Protein AF-0000000065923691 (afdb_homodimer)

Nearest PDB structures (foldseek):
  3kkk-assembly1_A  TM=9.579E-01  e=6.502E-28  Plasmodium falciparum 3D7
  1e58-assembly1_A  TM=9.719E-01  e=3.880E-27  Escherichia coli K-12
  4odi-assembly1_C  TM=9.767E-01  e=1.810E-26  Toxoplasma gondii ME49
  5vve-assembly1_A  TM=9.606E-01  e=9.776E-27  Naegleria fowleri
  1fzt-assembly1_A  TM=9.502E-01  e=1.016E-25  Schizosaccharomyces pombe

pLDDT: mean 97.19, std 3.32, range [69.19, 98.94]

Foldseek 3Di:
DWLKEKEAEQFAFPVNVVQAAAFQNATARDPRRLVLLLVLLLLCLVVVDDAQAEEEEQHVRLVSSVQSSCVSNVNNPHHYHYYNLQTGWFQAPRGGPHLVVVCVVVNPVVSLCCVQAQQDHHVVTDHLVRSLVSLVVCCVPPPSVCSLVVGHYYYGGHWSNVLSVVCVLVVNDRVRSSPDTHHHSKMKMFTADNVSHTPDIDIRDD/DWLKEKEAEQFAFPVNVVQAAAFQNATAHDPRRLVLLLVLLLLCLVVVDDAQAEEEEQHVRLVSSVQSSCVSNVNNPHHYHYYNLQTGWFQAPRGGPHLVVVCVVPNPVVSLCCVQAQQDHHVVTDHLVRSLVSLVVCCVPPPSVCSLVVGHYYYGGHWSNVLSVCCVLVVNDRVRSSPDTHHHSKMKMFTADNVSHTPDIDIRDD

InterPro domains:
  IPR001345 Phosphoglycerate/bisphosphoglycerate mutase, active site [PS00175] (7-16)
  IPR005952 Phosphoglycerate mutase 1 [MF_01039] (2-204)
  IPR005952 Phosphoglycerate mutase 1 [PTHR11931] (3-204)
  IPR005952 Phosphoglycerate mutase 1 [TIGR01258] (4-124)
  IPR013078 Histidine phosphatase superfamily, clade-1 [PF00300] (5-185)
  IPR013078 Histidine phosphatase superfamily, clade-1 [SM00855] (4-165)
  IPR013078 Histidine phosphatase superfamily, clade-1 [cd07067] (4-204)
  IPR029033 Histidine phosphatase superfamily [G3DSA:3.40.50.1240] (1-206)
  IPR029033 Histidine phosphatase superfamily [SSF53254] (1-196)

Radius of gyration: 22.9 Å; Cα contacts (8 Å, |Δi|>4): 949; chains: 2; bounding box: 53×60×48 Å

Sequence (412 aa):
MRRTLVLVRHGQSEWNIKNLFTGWKDPDLTEKGRTEAITAGKNLKKAGLKFDIAYTSALQRAQKTAQHILEQMAQPDLQLIKNSALNERDYGDLSGLNKDDARQRWGQEQVHIWRRSYTIAPPNGESLRDTGARVWPYYFHHIQPHILRSQTVLIVAHGNSLRALIMVLEGLSSEEIVLQELATGVPIIYEFNADSTILSKKIIQSMRRTLVLVRHGQSEWNIKNLFTGWKDPDLTEKGRTEAITAGKNLKKAGLKFDIAYTSALQRAQKTAQHILEQMAQPDLQLIKNSALNERDYGDLSGLNKDDARQRWGQEQVHIWRRSYTIAPPNGESLRDTGARVWPYYFHHIQPHILRSQTVLIVAHGNSLRALIMVLEGLSSEEIVLQELATGVPIIYEFNADSTILSKKIIQS

Secondary structure (DSSP, 8-state):
---EEEEEE---BHHHHTTB--TT--PPBPHHHHHHHHHHHHHHHHTT---SEEEE-SSHHHHHHHHHHHHHTT-TTS-EEE-GGGPPPP-GGGTTSBHHHHHHHH-HHHHHHHHH-SSPPPTTS--HHHHHHHHHHHIIIIIHHHHHTT-EEEEEE-HHHHHHHHHHHHT--HHHHTT----TT--EEEEE-TTS-EEEEEE---/---EEEEEE---BHHHHTTB--TT--PPB-HHHHHHHHHHHHHHHHTT---SEEEE-SSHHHHHHHHHHHHHTT-TTS-EEE-GGGPPPP-GGGTTSBHHHHHHHH-HHHHHHHHH-SSPPPTTS--HHHHHHHHHHHIIIIIHHHHHTT-EEEEEE-HHHHHHHHHHHHT--HHHHTT----TT--EEEEE-TTS-EEEEEE---

Solvent-accessible surface area (backbone atoms only — not comparable to full-atom values): 19954 Å² total; per-residue (Å²): 126,62,20,27,41,34,41,27,27,26,25,44,28,54,40,58,78,65,42,31,36,49,34,77,57,70,55,49,56,32,71,67,10,50,50,31,12,37,51,34,12,45,53,43,37,73,71,67,60,72,72,74,40,34,36,25,14,67,38,55,30,17,42,52,24,43,48,39,20,26,46,54,54,73,38,70,81,56,61,69,47,67,35,66,51,36,32,38,42,35,37,38,74,48,41,70,36,40,53,67,58,46,24,70,74,67,29,59,67,53,48,46,39,34,73,45,30,42,78,42,41,31,65,83,34,32,13,47,44,55,37,28,49,42,31,51,46,48,40,59,55,68,44,46,33,47,27,52,66,42,27,30,37,36,39,21,25,25,60,55,31,48,48,37,51,47,26,38,76,70,63,46,49,70,74,57,46,53,72,62,79,73,59,59,21,37,40,34,39,36,34,39,44,78,34,73,45,75,69,45,78,47,72,53,75,132,127,63,20,28,42,33,41,28,27,25,24,44,29,52,39,57,77,65,42,31,36,49,34,77,55,69,55,49,56,31,72,66,9,50,50,31,13,37,50,35,12,44,52,43,39,74,70,68,60,71,73,74,40,34,36,26,14,66,38,56,31,16,42,52,25,43,48,38,20,28,46,54,53,74,39,71,82,56,60,71,49,67,36,65,50,36,31,39,41,35,38,37,73,47,40,70,37,41,52,67,59,46,23,69,74,65,30,59,67,54,47,45,39,35,74,44,30,43,78,42,42,30,66,84,35,34,14,48,44,55,35,27,48,41,30,50,44,50,40,59,54,68,45,46,32,48,26,53,66,42,27,29,37,36,39,22,25,25,61,56,30,47,47,39,50,47,24,36,73,68,65,48,50,74,75,56,45,53,73,64,80,71,58,58,20,38,39,34,39,37,33,39,43,77,34,72,44,74,70,45,78,46,72,54,75,131

Organism: Bartonella bacilliformis (strain ATCC 35685 / KC583 / Herrer 020/F12,63) (NCBI:txid360095)

Structure (mmCIF, N/CA/C/O backbone):
data_AF-0000000065923691-model_v1
#
loop_
_entity.id
_entity.type
_entity.pdbx_description
1 polymer '2,3-bisphosphoglycerate-dependent phosphoglycerate mutase'
#
loop_
_atom_site.group_PDB
_atom_site.id
_atom_site.type_symbol
_atom_site.label_atom_id
_atom_site.label_alt_id
_atom_site.label_comp_id
_atom_site.label_asym_id
_atom_site.label_entity_id
_atom_site.label_seq_id
_atom_site.pdbx_PDB_ins_code
_atom_site.Cartn_x
_atom_site.Cartn_y
_atom_site.Cartn_z
_atom_site.occupancy
_atom_site.B_iso_or_equiv
_atom_site.auth_seq_id
_atom_site.auth_comp_id
_atom_site.auth_asym_id
_atom_site.auth_atom_id
_atom_site.pdbx_PDB_model_num
ATOM 1 N N . MET A 1 1 ? 25.547 8.867 2.676 1 69.69 1 MET A N 1
ATOM 2 C CA . MET A 1 1 ? 24.578 9.953 2.605 1 69.69 1 MET A CA 1
ATOM 3 C C . MET A 1 1 ? 23.25 9.547 3.242 1 69.69 1 MET A C 1
ATOM 5 O O . MET A 1 1 ? 22.906 8.359 3.279 1 69.69 1 MET A O 1
ATOM 9 N N . ARG A 1 2 ? 22.484 10.492 3.941 1 88.38 2 ARG A N 1
ATOM 10 C CA . ARG A 1 2 ? 21.406 10.094 4.836 1 88.38 2 ARG A CA 1
ATOM 11 C C . ARG A 1 2 ? 20.094 9.969 4.078 1 88.38 2 ARG A C 1
ATOM 13 O O . ARG A 1 2 ? 19.812 10.758 3.17 1 88.38 2 ARG A O 1
ATOM 20 N N . ARG A 1 3 ? 19.484 8.953 4.141 1 97.62 3 ARG A N 1
ATOM 21 C CA . ARG A 1 3 ? 18.125 8.68 3.689 1 97.62 3 ARG A CA 1
ATOM 22 C C . ARG A 1 3 ? 17.109 8.953 4.797 1 97.62 3 ARG A C 1
ATOM 24 O O . ARG A 1 3 ? 16.938 8.141 5.703 1 97.62 3 ARG A O 1
ATOM 31 N N . THR A 1 4 ? 16.484 10.164 4.715 1 98.62 4 THR A N 1
ATOM 32 C CA . THR A 1 4 ? 15.742 10.633 5.883 1 98.62 4 THR A CA 1
ATOM 33 C C . THR A 1 4 ? 14.305 10.984 5.508 1 98.62 4 THR A C 1
ATOM 35 O O . THR A 1 4 ? 14.055 11.602 4.473 1 98.62 4 THR A O 1
ATOM 38 N N . LEU A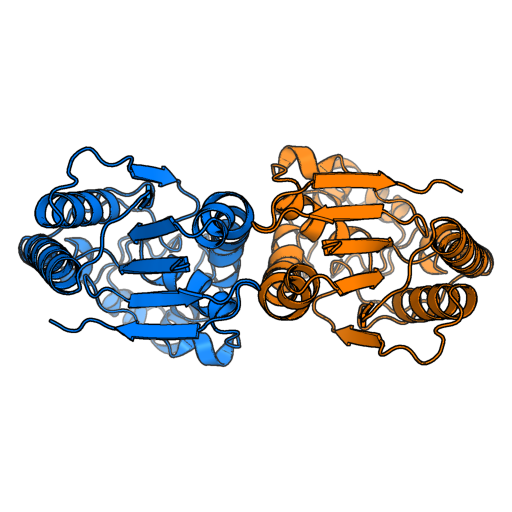 1 5 ? 13.359 10.555 6.281 1 98.88 5 LEU A N 1
ATOM 39 C CA . LEU A 1 5 ? 11.953 10.914 6.207 1 98.88 5 LEU A CA 1
ATOM 40 C C . LEU A 1 5 ? 11.477 11.523 7.523 1 98.88 5 LEU A C 1
ATOM 42 O O . LEU A 1 5 ? 11.688 10.945 8.594 1 98.88 5 LEU A O 1
ATOM 46 N N . VAL A 1 6 ? 10.906 12.703 7.438 1 98.88 6 VAL A N 1
ATOM 47 C CA . VAL A 1 6 ? 10.312 13.336 8.609 1 98.88 6 VAL A CA 1
ATOM 48 C C . VAL A 1 6 ? 8.789 13.391 8.445 1 98.88 6 VAL A C 1
ATOM 50 O O . VAL A 1 6 ? 8.281 13.875 7.434 1 98.88 6 VAL A O 1
ATOM 53 N N . LEU A 1 7 ? 8.109 12.836 9.406 1 98.88 7 LEU A N 1
ATOM 54 C CA . LEU A 1 7 ? 6.652 12.875 9.453 1 98.88 7 LEU A CA 1
ATOM 55 C C . LEU A 1 7 ? 6.172 13.836 10.539 1 98.88 7 LEU A C 1
ATOM 57 O O . LEU A 1 7 ? 6.66 13.797 11.672 1 98.88 7 LEU A O 1
ATOM 61 N N . VAL A 1 8 ? 5.219 14.688 10.188 1 98.88 8 VAL A N 1
ATOM 62 C CA . VAL A 1 8 ? 4.605 15.578 11.164 1 98.88 8 VAL A CA 1
ATOM 63 C C . VAL A 1 8 ? 3.094 15.609 10.961 1 98.88 8 VAL A C 1
ATOM 65 O O . VAL A 1 8 ? 2.613 15.906 9.867 1 98.88 8 VAL A O 1
ATOM 68 N N . ARG A 1 9 ? 2.381 15.305 12.008 1 98.88 9 ARG A N 1
ATOM 69 C CA . ARG A 1 9 ? 0.949 15.578 11.984 1 98.88 9 ARG A CA 1
ATOM 70 C C . ARG A 1 9 ? 0.679 17.078 12.078 1 98.88 9 ARG A C 1
ATOM 72 O O . ARG A 1 9 ? 1.36 17.781 12.82 1 98.88 9 ARG A O 1
ATOM 79 N N . HIS A 1 10 ? -0.319 17.5 11.414 1 98.88 10 HIS A N 1
ATOM 80 C CA . HIS A 1 10 ? -0.637 18.938 11.469 1 98.88 10 HIS A CA 1
ATOM 81 C C . HIS A 1 10 ? -0.839 19.391 12.906 1 98.88 10 HIS A C 1
ATOM 83 O O . HIS A 1 10 ? -1.11 18.578 13.797 1 98.88 10 HIS A O 1
ATOM 89 N N . GLY A 1 11 ? -0.714 20.734 13.133 1 98.69 11 GLY A N 1
ATOM 90 C CA . GLY A 1 11 ? -1.021 21.312 14.438 1 98.69 11 GLY A CA 1
ATOM 91 C C . GLY A 1 11 ? -2.5 21.266 14.773 1 98.69 11 GLY A C 1
ATOM 92 O O . GLY A 1 11 ? -3.322 20.891 13.938 1 98.69 11 GLY A O 1
ATOM 93 N N . GLN A 1 12 ? -2.791 21.688 15.984 1 98.56 12 GLN A N 1
ATOM 94 C CA . GLN A 1 12 ? -4.18 21.688 16.438 1 98.56 12 GLN A CA 1
ATOM 95 C C . GLN A 1 12 ? -5.055 22.531 15.516 1 98.56 12 GLN A C 1
ATOM 97 O O . GLN A 1 12 ? -4.676 23.641 15.133 1 98.56 12 GLN A O 1
ATOM 102 N N . SER A 1 13 ? -6.164 21.938 15.117 1 98.5 13 SER A N 1
ATOM 103 C CA . SER A 1 13 ? -7.109 22.656 14.258 1 98.5 13 SER A CA 1
ATOM 104 C C . SER A 1 13 ? -8.32 23.141 15.055 1 98.5 13 SER A C 1
ATOM 106 O O . SER A 1 13 ? -8.516 22.734 16.203 1 98.5 13 SER A O 1
ATOM 108 N N . GLU A 1 14 ? -9.094 23.969 14.398 1 98.38 14 GLU A N 1
ATOM 109 C CA . GLU A 1 14 ? -10.312 24.484 15 1 98.38 14 GLU A CA 1
ATOM 110 C C . GLU A 1 14 ? -11.281 23.359 15.359 1 98.38 14 GLU A C 1
ATOM 112 O O . GLU A 1 14 ? -12.008 23.438 16.344 1 98.38 14 GLU A O 1
ATOM 117 N N . TRP A 1 15 ? -11.297 22.281 14.586 1 97.38 15 TRP A N 1
ATOM 118 C CA . TRP A 1 15 ? -12.234 21.188 14.852 1 97.38 15 TRP A CA 1
ATOM 119 C C . TRP A 1 15 ? -11.648 20.203 15.852 1 97.38 15 TRP A C 1
ATOM 121 O O . TRP A 1 15 ? -12.391 19.453 16.5 1 97.38 15 TRP A O 1
ATOM 131 N N . ASN A 1 16 ? -10.312 20.172 15.969 1 96.31 16 ASN A N 1
ATOM 132 C CA . ASN A 1 16 ? -9.719 19.406 17.062 1 96.31 16 ASN A CA 1
ATOM 133 C C . ASN A 1 16 ? -10.219 19.906 18.422 1 96.31 16 ASN A C 1
ATOM 135 O O . ASN A 1 16 ? -10.625 19.109 19.266 1 96.31 16 ASN A O 1
ATOM 139 N N . ILE A 1 17 ? -10.102 21.219 18.578 1 95.69 17 ILE A N 1
ATOM 140 C CA . ILE A 1 17 ? -10.422 21.781 19.891 1 95.69 17 ILE A CA 1
ATOM 141 C C . ILE A 1 17 ? -11.914 21.609 20.172 1 95.69 17 ILE A C 1
ATOM 143 O O . ILE A 1 17 ? -12.328 21.484 21.328 1 95.69 17 ILE A O 1
ATOM 147 N N . LYS A 1 18 ? -12.703 21.562 19.188 1 97.06 18 LYS A N 1
ATOM 148 C CA . LYS A 1 18 ? -14.148 21.422 19.344 1 97.06 18 LYS A CA 1
ATOM 149 C C . LYS A 1 18 ? -14.547 19.953 19.438 1 97.06 18 LYS A C 1
ATOM 151 O O . LYS A 1 18 ? -15.727 19.625 19.562 1 97.06 18 LYS A O 1
ATOM 156 N N . ASN A 1 19 ? -13.602 19.031 19.266 1 97.31 19 ASN A N 1
ATOM 157 C CA . ASN A 1 19 ? -13.805 17.594 19.391 1 97.31 19 ASN A CA 1
ATOM 158 C C . ASN A 1 19 ? -14.758 17.078 18.312 1 97.31 19 ASN A C 1
ATOM 160 O O . ASN A 1 19 ? -15.633 16.25 18.594 1 97.31 19 ASN A O 1
ATOM 164 N N . LEU A 1 20 ? -14.586 17.578 17.141 1 98.06 20 LEU A N 1
ATOM 165 C CA . LEU A 1 20 ? -15.43 17.172 16.016 1 98.06 20 LEU A CA 1
ATOM 166 C C . LEU A 1 20 ? -14.688 16.188 15.117 1 98.06 20 LEU A C 1
ATOM 168 O O . LEU A 1 20 ? -13.469 16.266 14.969 1 98.06 20 LEU A O 1
ATOM 172 N N . PHE A 1 21 ? -15.469 15.258 14.531 1 98 21 PHE A N 1
ATOM 173 C CA . PHE A 1 21 ? -14.914 14.477 13.43 1 98 21 PHE A CA 1
ATOM 174 C C . PHE A 1 21 ? -14.633 15.359 12.227 1 98 21 PHE A C 1
ATOM 176 O O . PHE A 1 21 ? -15.547 15.961 11.656 1 98 21 PHE A O 1
ATOM 183 N N . THR A 1 22 ? -13.453 15.445 11.789 1 97.38 22 THR A N 1
ATOM 184 C CA . THR A 1 22 ? -13.102 16.375 10.719 1 97.38 22 THR A CA 1
ATOM 185 C C . THR A 1 22 ? -13.047 15.656 9.375 1 97.38 22 THR A C 1
ATOM 187 O O . THR A 1 22 ? -13.906 15.867 8.516 1 97.38 22 THR A O 1
ATOM 190 N N . GLY A 1 23 ? -12.008 14.703 9.203 1 96.62 23 GLY A N 1
ATOM 191 C CA . GLY A 1 23 ? -11.836 14.008 7.934 1 96.62 23 GLY A CA 1
ATOM 192 C C . GLY A 1 23 ? -11.406 14.93 6.805 1 96.62 23 GLY A C 1
ATOM 193 O O . GLY A 1 23 ? -10.398 15.633 6.922 1 96.62 23 GLY A O 1
ATOM 194 N N . TRP A 1 24 ? -12.211 15.047 5.785 1 97.5 24 TRP A N 1
ATOM 195 C CA . TRP A 1 24 ? -11.82 15.805 4.598 1 97.5 24 TRP A CA 1
ATOM 196 C C . TRP A 1 24 ? -12.328 17.234 4.68 1 97.5 24 TRP A C 1
ATOM 198 O O . TRP A 1 24 ? -12.109 18.031 3.762 1 97.5 24 TRP A O 1
ATOM 208 N N . LYS A 1 25 ? -13 17.547 5.809 1 97.88 25 LYS A N 1
ATOM 209 C CA . LYS A 1 25 ? -13.32 18.953 6.035 1 97.88 25 LYS A CA 1
ATOM 210 C C . LYS A 1 25 ? -12.055 19.797 6.215 1 97.88 25 LYS A C 1
ATOM 212 O O . LYS A 1 25 ? -10.984 19.25 6.496 1 97.88 25 LYS A O 1
ATOM 217 N N . ASP A 1 26 ? -12.258 21.125 6.055 1 98.38 26 ASP A N 1
ATOM 218 C CA . ASP A 1 26 ? -11.023 21.891 5.895 1 98.38 26 ASP A CA 1
ATOM 219 C C . ASP A 1 26 ? -10.961 23.047 6.887 1 98.38 26 ASP A C 1
ATOM 221 O O . ASP A 1 26 ? -10.805 24.203 6.488 1 98.38 26 ASP A O 1
ATOM 225 N N . PRO A 1 27 ? -11.102 22.719 8.188 1 98.56 27 PRO A N 1
ATOM 226 C CA . PRO A 1 27 ? -10.914 23.766 9.18 1 98.56 27 PRO A CA 1
ATOM 227 C C . PRO A 1 27 ? -9.484 24.312 9.203 1 98.56 27 PRO A C 1
ATOM 229 O O . PRO A 1 27 ? -8.562 23.656 8.719 1 98.56 27 PRO A O 1
ATOM 232 N N . ASP A 1 28 ? -9.297 25.453 9.812 1 98.62 28 ASP A N 1
ATOM 233 C CA . ASP A 1 28 ? -7.996 26.109 9.93 1 98.62 28 ASP A CA 1
ATOM 234 C C . ASP A 1 28 ? -7.289 25.672 11.211 1 98.62 28 ASP A C 1
ATOM 236 O O . ASP A 1 28 ? -7.863 24.969 12.039 1 98.62 28 ASP A O 1
ATOM 240 N N . LEU A 1 29 ? -6.051 26.047 11.328 1 98.75 29 LEU A N 1
ATOM 241 C CA . LEU A 1 29 ? -5.297 25.875 12.562 1 98.75 29 LEU A CA 1
ATOM 242 C C . LEU A 1 29 ? -5.793 26.828 13.641 1 98.75 29 LEU A C 1
ATOM 244 O O . LEU A 1 29 ? -6.238 27.938 13.336 1 98.75 29 LEU A O 1
ATOM 248 N N . THR A 1 30 ? -5.703 26.406 14.867 1 98.56 30 THR A N 1
ATOM 249 C CA . THR A 1 30 ? -5.824 27.328 15.984 1 98.56 30 THR A CA 1
ATOM 250 C C . THR A 1 30 ? -4.504 28.062 16.219 1 98.56 30 THR A C 1
ATOM 252 O O . THR A 1 30 ? -3.496 27.766 15.586 1 98.56 30 THR A O 1
ATOM 255 N N . GLU A 1 31 ? -4.574 29.031 17.125 1 98.44 31 GLU A N 1
ATOM 256 C CA . GLU A 1 31 ? -3.334 29.688 17.531 1 98.44 31 GLU A CA 1
ATOM 257 C C . GLU A 1 31 ? -2.354 28.703 18.141 1 98.44 31 GLU A C 1
ATOM 259 O O . GLU A 1 31 ? -1.152 28.75 17.875 1 98.44 31 GLU A O 1
ATOM 264 N N . LYS A 1 32 ? -2.887 27.844 18.922 1 98.25 32 LYS A N 1
ATOM 265 C CA . LYS A 1 32 ? -2.045 26.797 19.484 1 98.25 32 LYS A CA 1
ATOM 266 C C . LYS A 1 32 ? -1.438 25.922 18.391 1 98.25 32 LYS A C 1
ATOM 268 O O . LYS A 1 32 ? -0.266 25.547 18.469 1 98.25 32 LYS A O 1
ATOM 273 N N . GLY A 1 33 ? -2.23 25.594 17.391 1 98.56 33 GLY A N 1
ATOM 274 C CA . GLY A 1 33 ? -1.741 24.812 16.266 1 98.56 33 GLY A CA 1
ATOM 275 C C . GLY A 1 33 ? -0.602 25.484 15.523 1 98.56 33 GLY A C 1
ATOM 276 O O . GLY A 1 33 ? 0.362 24.812 15.133 1 98.56 33 GLY A O 1
ATOM 277 N N . ARG A 1 34 ? -0.701 26.766 15.359 1 98.62 34 ARG A N 1
ATOM 278 C CA . ARG A 1 34 ? 0.366 27.531 14.719 1 98.62 34 ARG A CA 1
ATOM 279 C C . ARG A 1 34 ? 1.64 27.484 15.562 1 98.62 34 ARG A C 1
ATOM 281 O O . ARG A 1 34 ? 2.736 27.312 15.023 1 98.62 34 ARG A O 1
ATOM 288 N N . THR A 1 35 ? 1.432 27.656 16.828 1 98.56 35 THR A N 1
ATOM 289 C CA . THR A 1 35 ? 2.57 27.625 17.734 1 98.56 35 THR A CA 1
ATOM 290 C C . THR A 1 35 ? 3.242 26.25 17.703 1 98.56 35 THR A C 1
ATOM 292 O O . THR A 1 35 ? 4.469 26.156 17.734 1 98.56 35 THR A O 1
ATOM 295 N N . GLU A 1 36 ? 2.465 25.203 17.672 1 98.5 36 GLU A N 1
ATOM 296 C CA . GLU A 1 36 ? 2.996 23.844 17.562 1 98.5 36 GLU A CA 1
ATOM 297 C C . GLU A 1 36 ? 3.84 23.672 16.312 1 98.5 36 GLU A C 1
ATOM 299 O O . GLU A 1 36 ? 4.922 23.094 16.344 1 98.5 36 GLU A O 1
ATOM 304 N N . ALA A 1 37 ? 3.363 24.172 15.203 1 98.69 37 ALA A N 1
ATOM 305 C CA . ALA A 1 37 ? 4.066 24.078 13.93 1 98.69 37 ALA A CA 1
ATOM 306 C C . ALA A 1 37 ? 5.395 24.828 13.969 1 98.69 37 ALA A C 1
ATOM 308 O O . ALA A 1 37 ? 6.418 24.312 13.516 1 98.69 37 ALA A O 1
ATOM 309 N N . ILE A 1 38 ? 5.344 26.031 14.508 1 98.69 38 ILE A N 1
ATOM 310 C CA . ILE A 1 38 ? 6.543 26.859 14.633 1 98.69 38 ILE A CA 1
ATOM 311 C C . ILE A 1 38 ? 7.57 26.141 15.5 1 98.69 38 ILE A C 1
ATOM 313 O O . ILE A 1 38 ? 8.75 26.047 15.148 1 98.69 38 ILE A O 1
ATOM 317 N N . THR A 1 39 ? 7.102 25.578 16.625 1 98.5 39 THR A N 1
ATOM 318 C CA . THR A 1 39 ? 7.977 24.844 17.531 1 98.5 39 THR A CA 1
ATOM 319 C C . THR A 1 39 ? 8.586 23.625 16.828 1 98.5 39 THR A C 1
ATOM 321 O O . THR A 1 39 ? 9.773 23.344 17 1 98.5 39 THR A O 1
ATOM 324 N N . ALA A 1 40 ? 7.812 22.906 16.062 1 98.56 40 ALA A N 1
ATOM 325 C CA . ALA A 1 40 ? 8.305 21.766 15.289 1 98.56 40 ALA A CA 1
ATOM 326 C C . ALA A 1 40 ? 9.43 22.172 14.352 1 98.56 40 ALA A C 1
ATOM 328 O O . ALA A 1 40 ? 10.461 21.5 14.281 1 98.56 40 ALA A O 1
ATOM 329 N N . GLY A 1 41 ? 9.219 23.266 13.633 1 98.56 41 GLY A N 1
ATOM 330 C CA . GLY A 1 41 ? 10.25 23.766 12.734 1 98.56 41 GLY A CA 1
ATOM 331 C C . GLY A 1 41 ? 11.539 24.125 13.445 1 98.56 41 GLY A C 1
ATOM 332 O O . GLY A 1 41 ? 12.625 23.781 12.969 1 98.56 41 GLY A O 1
ATOM 333 N N . LYS A 1 42 ? 11.406 24.812 14.578 1 98.19 42 LYS A N 1
ATOM 334 C CA . LYS A 1 42 ? 12.578 25.172 15.375 1 98.19 42 LYS A CA 1
ATOM 335 C C . LYS A 1 42 ? 13.336 23.938 15.828 1 98.19 42 LYS A C 1
ATOM 337 O O . LYS A 1 42 ? 14.57 23.891 15.773 1 98.19 42 LYS A O 1
ATOM 342 N N . ASN A 1 43 ? 12.578 22.953 16.297 1 97.75 43 ASN A N 1
ATOM 343 C CA . ASN A 1 43 ? 13.188 21.703 16.75 1 97.75 43 ASN A CA 1
ATOM 344 C C . ASN A 1 43 ? 13.93 21 15.609 1 97.75 43 ASN A C 1
ATOM 346 O O . ASN A 1 43 ? 15.023 20.484 15.805 1 97.75 43 ASN A O 1
ATOM 350 N N . LEU A 1 44 ? 13.336 20.969 14.461 1 98.12 44 LEU A N 1
ATOM 351 C CA . LEU A 1 44 ? 13.945 20.328 13.305 1 98.12 44 LEU A CA 1
ATOM 352 C C . LEU A 1 44 ? 15.203 21.078 12.867 1 98.12 44 LEU A C 1
ATOM 354 O O . LEU A 1 44 ? 16.203 20.453 12.492 1 98.12 44 LEU A O 1
ATOM 358 N N . LYS A 1 45 ? 15.133 22.391 12.898 1 97.5 45 LYS A N 1
ATOM 359 C CA . LYS A 1 45 ? 16.312 23.188 12.602 1 97.5 45 LYS A CA 1
ATOM 360 C C . LYS A 1 45 ? 17.453 22.906 13.578 1 97.5 45 LYS A C 1
ATOM 362 O O . LYS A 1 45 ? 18.594 22.719 13.172 1 97.5 45 LYS A O 1
ATOM 367 N N . LYS A 1 46 ? 17.094 22.859 14.828 1 96.62 46 LYS A N 1
ATOM 368 C CA . LYS A 1 46 ? 18.078 22.578 15.875 1 96.62 46 LYS A CA 1
ATOM 369 C C . LYS A 1 46 ? 18.719 21.203 15.672 1 96.62 46 LYS A C 1
ATOM 371 O O . LYS A 1 46 ? 19.891 21 15.992 1 96.62 46 LYS A O 1
ATOM 376 N N . ALA A 1 47 ? 17.984 20.312 15.117 1 95.56 47 ALA A N 1
ATOM 377 C CA . ALA A 1 47 ? 18.453 18.953 14.875 1 95.56 47 ALA A CA 1
ATOM 378 C C . ALA A 1 47 ? 19.391 18.906 13.664 1 95.56 47 ALA A C 1
ATOM 380 O O . ALA A 1 47 ? 19.938 17.859 13.344 1 95.56 47 ALA A O 1
ATOM 381 N N . GLY A 1 48 ? 19.516 19.984 12.945 1 95.62 48 GLY A N 1
ATOM 382 C CA . GLY A 1 48 ? 20.469 20.109 11.852 1 95.62 48 GLY A CA 1
ATOM 383 C C . GLY A 1 48 ? 19.922 19.578 10.539 1 95.62 48 GLY A C 1
ATOM 384 O O . GLY A 1 48 ? 20.703 19.188 9.656 1 95.62 48 GLY A O 1
ATOM 385 N N . LEU A 1 49 ? 18.656 19.547 10.406 1 96.75 49 LEU A N 1
ATOM 386 C CA . LEU A 1 49 ? 18.047 19 9.195 1 96.75 49 LEU A CA 1
ATOM 387 C C . LEU A 1 49 ? 17.875 20.094 8.141 1 96.75 49 LEU A C 1
ATOM 389 O O . LEU A 1 49 ? 17.766 21.281 8.469 1 96.75 49 LEU A O 1
ATOM 393 N N . LYS A 1 50 ? 17.938 19.688 6.934 1 97.81 50 LYS A N 1
ATOM 394 C CA . LYS A 1 50 ? 17.578 20.484 5.766 1 97.81 50 LYS A CA 1
ATOM 395 C C . LYS A 1 50 ? 16.797 19.656 4.75 1 97.81 50 LYS A C 1
ATOM 397 O O . LYS A 1 50 ? 17.281 18.594 4.316 1 97.81 50 LYS A O 1
ATOM 402 N N . PHE A 1 51 ? 15.695 20.156 4.348 1 98.62 51 PHE A N 1
ATOM 403 C CA . PHE A 1 51 ? 14.828 19.359 3.502 1 98.62 51 PHE A CA 1
ATOM 404 C C . PHE A 1 51 ? 15.141 19.578 2.029 1 98.62 51 PHE A C 1
ATOM 406 O O . PHE A 1 51 ? 15.406 20.719 1.614 1 98.62 51 PHE A O 1
ATOM 413 N N . ASP A 1 52 ? 15.141 18.531 1.256 1 98.5 52 ASP A N 1
ATOM 414 C CA . ASP A 1 52 ? 15.281 18.609 -0.195 1 98.5 52 ASP A CA 1
ATOM 415 C C . ASP A 1 52 ? 13.914 18.75 -0.87 1 98.5 52 ASP A C 1
ATOM 417 O O . ASP A 1 52 ? 13.805 19.328 -1.947 1 98.5 52 ASP A O 1
ATOM 421 N N . ILE A 1 53 ? 12.859 18.219 -0.273 1 98.44 53 ILE A N 1
ATOM 422 C CA . ILE A 1 53 ? 11.508 18.234 -0.824 1 98.44 53 ILE A CA 1
ATOM 423 C C . ILE A 1 53 ? 10.492 18.016 0.297 1 98.44 53 ILE A C 1
ATOM 425 O O . ILE A 1 53 ? 10.805 17.359 1.303 1 98.44 53 ILE A O 1
ATOM 429 N N . ALA A 1 54 ? 9.305 18.547 0.141 1 98.88 54 ALA A N 1
ATOM 430 C CA . ALA A 1 54 ? 8.25 18.438 1.148 1 98.88 54 ALA A CA 1
ATOM 431 C C . ALA A 1 54 ? 6.914 18.062 0.508 1 98.88 54 ALA A C 1
ATOM 433 O O . ALA A 1 54 ? 6.613 18.5 -0.605 1 98.88 54 ALA A O 1
ATOM 434 N N . TYR A 1 55 ? 6.203 17.25 1.2 1 98.94 55 TYR A N 1
ATOM 435 C CA . TYR A 1 55 ? 4.863 16.828 0.794 1 98.94 55 TYR A CA 1
ATOM 436 C C . TYR A 1 55 ? 3.84 17.172 1.872 1 98.94 55 TYR A C 1
ATOM 438 O O . TYR A 1 55 ? 4.16 17.156 3.062 1 98.94 55 TYR A O 1
ATOM 446 N N . THR A 1 56 ? 2.635 17.453 1.447 1 98.94 56 THR A N 1
ATOM 447 C CA . THR A 1 56 ? 1.521 17.672 2.359 1 98.94 56 THR A CA 1
ATOM 448 C C . THR A 1 56 ? 0.207 17.219 1.735 1 98.94 56 THR A C 1
ATOM 450 O O . THR A 1 56 ? 0.181 16.766 0.588 1 98.94 56 THR A O 1
ATOM 453 N N . SER A 1 57 ? -0.86 17.203 2.557 1 98.81 57 SER A N 1
ATOM 454 C CA . SER A 1 57 ? -2.186 16.844 2.07 1 98.81 57 SER A CA 1
ATOM 455 C C . SER A 1 57 ? -2.822 17.984 1.291 1 98.81 57 SER A C 1
ATOM 457 O O . SER A 1 57 ? -2.195 19.031 1.086 1 98.81 57 SER A O 1
ATOM 459 N N . ALA A 1 58 ? -4.012 17.781 0.794 1 98.69 58 ALA A N 1
ATOM 460 C CA . ALA A 1 58 ? -4.762 18.812 0.085 1 98.69 58 ALA A CA 1
AT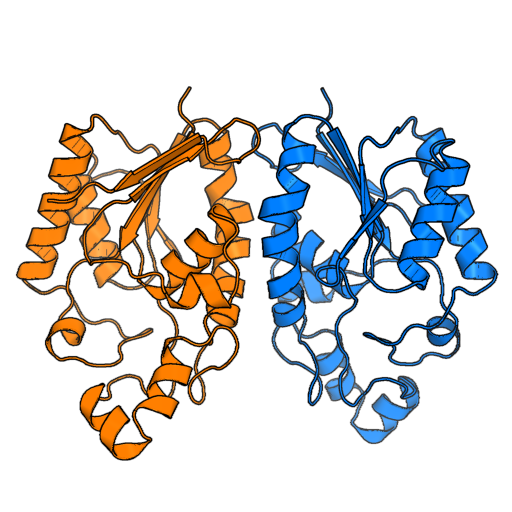OM 461 C C . ALA A 1 58 ? -5.492 19.719 1.062 1 98.69 58 ALA A C 1
ATOM 463 O O . ALA A 1 58 ? -6.188 20.656 0.649 1 98.69 58 ALA A O 1
ATOM 464 N N . LEU A 1 59 ? -5.371 19.562 2.342 1 98.75 59 LEU A N 1
ATOM 465 C CA . LEU A 1 59 ? -6.141 20.297 3.344 1 98.75 59 LEU A CA 1
ATOM 466 C C . LEU A 1 59 ? -5.293 21.391 3.984 1 98.75 59 LEU A C 1
ATOM 468 O O . LEU A 1 59 ? -4.113 21.172 4.27 1 98.75 59 LEU A O 1
ATOM 472 N N . GLN A 1 60 ? -5.836 22.484 4.301 1 98.81 60 GLN A N 1
ATOM 473 C CA . GLN A 1 60 ? -5.102 23.703 4.625 1 98.81 60 GLN A CA 1
ATOM 474 C C . GLN A 1 60 ? -4.367 23.562 5.957 1 98.81 60 GLN A C 1
ATOM 476 O O . GLN A 1 60 ? -3.291 24.141 6.141 1 98.81 60 GLN A O 1
ATOM 481 N N . ARG A 1 61 ? -4.969 22.875 6.914 1 98.75 61 ARG A N 1
ATOM 482 C CA . ARG A 1 61 ? -4.324 22.766 8.219 1 98.75 61 ARG A CA 1
ATOM 483 C C . ARG A 1 61 ? -2.959 22.094 8.109 1 98.75 61 ARG A C 1
ATOM 485 O O . ARG A 1 61 ? -2.016 22.484 8.805 1 98.75 61 ARG A O 1
ATOM 492 N N . ALA A 1 62 ? -2.84 21.094 7.238 1 98.88 62 ALA A N 1
ATOM 493 C CA . ALA A 1 62 ? -1.55 20.453 7 1 98.88 62 ALA A CA 1
ATOM 494 C C . ALA A 1 62 ? -0.624 21.375 6.199 1 98.88 62 ALA A C 1
ATOM 496 O O . ALA A 1 62 ? 0.569 21.469 6.496 1 98.88 62 ALA A O 1
ATOM 497 N N . GLN A 1 63 ? -1.147 22.078 5.211 1 98.88 63 GLN A N 1
ATOM 498 C CA . GLN A 1 63 ? -0.358 22.969 4.375 1 98.88 63 GLN A CA 1
ATOM 499 C C . GLN A 1 63 ? 0.232 24.109 5.195 1 98.88 63 GLN A C 1
ATOM 501 O O . GLN A 1 63 ? 1.418 24.422 5.074 1 98.88 63 GLN A O 1
ATOM 506 N N . LYS A 1 64 ? -0.565 24.703 6.016 1 98.88 64 LYS A N 1
ATOM 507 C CA . LYS A 1 64 ? -0.104 25.812 6.844 1 98.88 64 LYS A CA 1
ATOM 508 C C . LYS A 1 64 ? 0.918 25.344 7.875 1 98.88 64 LYS A C 1
ATOM 510 O O . LYS A 1 64 ? 1.883 26.047 8.172 1 98.88 64 LYS A O 1
ATOM 515 N N . THR A 1 65 ? 0.645 24.141 8.43 1 98.94 65 THR A N 1
ATOM 516 C CA . THR A 1 65 ? 1.642 23.562 9.32 1 98.94 65 THR A CA 1
ATOM 517 C C . THR A 1 65 ? 2.982 23.422 8.609 1 98.94 65 THR A C 1
ATOM 519 O O . THR A 1 65 ? 4.02 23.812 9.141 1 98.94 65 THR A O 1
ATOM 522 N N . ALA A 1 66 ? 2.973 22.859 7.402 1 98.94 66 ALA A N 1
ATOM 523 C CA . ALA A 1 66 ? 4.191 22.672 6.621 1 98.94 66 ALA A CA 1
ATOM 524 C C . ALA A 1 66 ? 4.887 24.016 6.359 1 98.94 66 ALA A C 1
ATOM 526 O O . ALA A 1 66 ? 6.109 24.109 6.473 1 98.94 66 ALA A O 1
ATOM 527 N N . GLN A 1 67 ? 4.129 25.016 6.035 1 98.75 67 GLN A N 1
ATOM 528 C CA . GLN A 1 67 ? 4.68 26.328 5.73 1 98.75 67 GLN A CA 1
ATOM 529 C C . GLN A 1 67 ? 5.379 26.938 6.945 1 98.75 67 GLN A C 1
ATOM 531 O O . GLN A 1 67 ? 6.48 27.469 6.832 1 98.75 67 GLN A O 1
ATOM 536 N N . HIS A 1 68 ? 4.723 26.891 8.102 1 98.81 68 HIS A N 1
ATOM 537 C CA . HIS A 1 68 ? 5.332 27.375 9.336 1 98.81 68 HIS A CA 1
ATOM 538 C C . HIS A 1 68 ? 6.641 26.656 9.625 1 98.81 68 HIS A C 1
ATOM 540 O O . HIS A 1 68 ? 7.625 27.297 10.031 1 98.81 68 HIS A O 1
ATOM 546 N N . ILE A 1 69 ? 6.645 25.312 9.438 1 98.88 69 ILE A N 1
ATOM 547 C CA . ILE A 1 69 ? 7.852 24.531 9.656 1 98.88 69 ILE A CA 1
ATOM 548 C C . ILE A 1 69 ? 8.953 25 8.711 1 98.88 69 ILE A C 1
ATOM 550 O O . ILE A 1 69 ? 10.07 25.297 9.141 1 98.88 69 ILE A O 1
ATOM 554 N N . LEU A 1 70 ? 8.625 25.109 7.426 1 98.81 70 LEU A N 1
ATOM 555 C CA . LEU A 1 70 ? 9.609 25.453 6.414 1 98.81 70 LEU A CA 1
ATOM 556 C C . LEU A 1 70 ? 10.164 26.859 6.652 1 98.81 70 LEU A C 1
ATOM 558 O O . LEU A 1 70 ? 11.344 27.109 6.402 1 98.81 70 LEU A O 1
ATOM 562 N N . GLU A 1 71 ? 9.32 27.75 7.102 1 98.69 71 GLU A N 1
ATOM 563 C CA . GLU A 1 71 ? 9.773 29.094 7.445 1 98.69 71 GLU A CA 1
ATOM 564 C C . GLU A 1 71 ? 10.836 29.062 8.539 1 98.69 71 GLU A C 1
ATOM 566 O O . GLU A 1 71 ? 11.875 29.719 8.43 1 98.69 71 GLU A O 1
ATOM 571 N N . GLN A 1 72 ? 10.547 28.297 9.602 1 98.44 72 GLN A N 1
ATOM 572 C CA . GLN A 1 72 ? 11.508 28.188 10.688 1 98.44 72 GLN A CA 1
ATOM 573 C C . GLN A 1 72 ? 12.797 27.516 10.219 1 98.44 72 GLN A C 1
ATOM 575 O O . GLN A 1 72 ? 13.883 27.828 10.727 1 98.44 72 GLN A O 1
ATOM 580 N N . MET A 1 73 ? 12.727 26.656 9.234 1 98.19 73 MET A N 1
ATOM 581 C CA . MET A 1 73 ? 13.859 25.906 8.695 1 98.19 73 MET A CA 1
ATOM 582 C C . MET A 1 73 ? 14.648 26.766 7.711 1 98.19 73 MET A C 1
ATOM 584 O O . MET A 1 73 ? 15.625 26.297 7.117 1 98.19 73 MET A O 1
ATOM 588 N N . ALA A 1 74 ? 14.188 28.031 7.477 1 98.19 74 ALA A N 1
ATOM 589 C CA . ALA A 1 74 ? 14.781 28.969 6.516 1 98.19 74 ALA A CA 1
ATOM 590 C C . ALA A 1 74 ? 14.711 28.406 5.098 1 98.19 74 ALA A C 1
ATOM 592 O O . ALA A 1 74 ? 15.633 28.594 4.305 1 98.19 74 ALA A O 1
ATOM 593 N N . GLN A 1 75 ? 13.648 27.672 4.777 1 98.5 75 GLN A N 1
ATOM 594 C CA . GLN A 1 75 ? 13.375 27.141 3.447 1 98.5 75 GLN A CA 1
ATOM 595 C C . GLN A 1 75 ? 11.953 27.469 3.002 1 98.5 75 GLN A C 1
ATOM 597 O O . GLN A 1 75 ? 11.211 26.594 2.562 1 98.5 75 GLN A O 1
ATOM 602 N N . PRO A 1 76 ? 11.562 28.734 3.141 1 97.38 76 PRO A N 1
ATOM 603 C CA . PRO A 1 76 ? 10.172 29.078 2.838 1 97.38 76 PRO A CA 1
ATOM 604 C C . PRO A 1 76 ? 9.797 28.828 1.379 1 97.38 76 PRO A C 1
ATOM 606 O O . PRO A 1 76 ? 8.617 28.672 1.055 1 97.38 76 PRO A O 1
ATOM 609 N N . ASP A 1 77 ? 10.797 28.734 0.471 1 97.56 77 ASP A N 1
ATOM 610 C CA . ASP A 1 77 ? 10.531 28.609 -0.959 1 97.56 77 ASP A CA 1
ATOM 611 C C . ASP A 1 77 ? 10.695 27.156 -1.423 1 97.56 77 ASP A C 1
ATOM 613 O O . ASP A 1 77 ? 10.602 26.875 -2.617 1 97.56 77 ASP A O 1
ATOM 617 N N . LEU A 1 78 ? 10.953 26.281 -0.46 1 98.19 78 LEU A N 1
ATOM 618 C CA . LEU A 1 78 ? 11.078 24.859 -0.824 1 98.19 78 LEU A CA 1
ATOM 619 C C . LEU A 1 78 ? 9.805 24.359 -1.488 1 98.19 78 LEU A C 1
ATOM 621 O O . LEU A 1 78 ? 8.695 24.703 -1.061 1 98.19 78 LEU A O 1
ATOM 625 N N . GLN A 1 79 ? 9.984 23.531 -2.479 1 96.62 79 GLN A N 1
ATOM 626 C CA . GLN A 1 79 ? 8.836 22.922 -3.156 1 96.62 79 GLN A CA 1
ATOM 627 C C . GLN A 1 79 ? 7.969 22.141 -2.18 1 96.62 79 GLN A C 1
ATOM 629 O O . GLN A 1 79 ? 8.461 21.234 -1.503 1 96.62 79 GLN A O 1
ATOM 634 N N . LEU A 1 80 ? 6.734 22.531 -2.049 1 98.12 80 LEU A N 1
ATOM 635 C CA . LEU A 1 80 ? 5.738 21.844 -1.245 1 98.12 80 LEU A CA 1
ATOM 636 C C . LEU A 1 80 ? 4.668 21.219 -2.133 1 98.12 80 LEU A C 1
ATOM 638 O O . LEU A 1 80 ? 3.828 21.922 -2.695 1 98.12 80 LEU A O 1
ATOM 642 N N . ILE A 1 81 ? 4.688 19.891 -2.316 1 98.81 81 ILE A N 1
ATOM 643 C CA . ILE A 1 81 ? 3.775 19.188 -3.211 1 98.81 81 ILE A CA 1
ATOM 644 C C . ILE A 1 81 ? 2.523 18.766 -2.445 1 98.81 81 ILE A C 1
ATOM 646 O O . ILE A 1 81 ? 2.613 18.078 -1.433 1 98.81 81 ILE A O 1
ATOM 650 N N . LYS A 1 82 ? 1.395 19.234 -2.912 1 98.75 82 LYS A N 1
ATOM 651 C CA . LYS A 1 82 ? 0.102 18.938 -2.301 1 98.75 82 LYS A CA 1
ATOM 652 C C . LYS A 1 82 ? -0.596 17.781 -3.018 1 98.75 82 LYS A C 1
ATOM 654 O O . LYS A 1 82 ? -0.65 17.75 -4.246 1 98.75 82 LYS A O 1
ATOM 659 N N . ASN A 1 83 ? -1.083 16.781 -2.232 1 98.69 83 ASN A N 1
ATOM 660 C CA . ASN A 1 83 ? -1.8 15.68 -2.857 1 98.69 83 ASN A CA 1
ATOM 661 C C . ASN A 1 83 ? -2.871 15.109 -1.932 1 98.69 83 ASN A C 1
ATOM 663 O O . ASN A 1 83 ? -2.631 14.93 -0.737 1 98.69 83 ASN A O 1
ATOM 667 N N . SER A 1 84 ? -4.02 14.766 -2.514 1 98.56 84 SER A N 1
ATOM 668 C CA . SER A 1 84 ? -5.168 14.281 -1.757 1 98.56 84 SER A CA 1
ATOM 669 C C . SER A 1 84 ? -4.922 12.867 -1.236 1 98.56 84 SER A C 1
ATOM 671 O O . SER A 1 84 ? -5.637 12.398 -0.347 1 98.56 84 SER A O 1
ATOM 673 N N . ALA A 1 85 ? -3.938 12.133 -1.779 1 98.31 85 ALA A N 1
ATOM 674 C CA . ALA A 1 85 ? -3.588 10.82 -1.253 1 98.31 85 ALA A CA 1
ATOM 675 C C . ALA A 1 85 ? -3.18 10.906 0.215 1 98.31 85 ALA A C 1
ATOM 677 O O . ALA A 1 85 ? -3.338 9.938 0.968 1 98.31 85 ALA A O 1
ATOM 678 N N . LEU A 1 86 ? -2.697 12.086 0.656 1 98.81 86 LEU A N 1
ATOM 679 C CA . LEU A 1 86 ? -2.195 12.258 2.014 1 98.81 86 LEU A CA 1
ATOM 680 C C . LEU A 1 86 ? -3.256 12.898 2.904 1 98.81 86 LEU A C 1
ATOM 682 O O . LEU A 1 86 ? -2.977 13.258 4.051 1 98.81 86 LEU A O 1
ATOM 686 N N . ASN A 1 87 ? -4.523 13 2.398 1 98.81 87 ASN A N 1
ATOM 687 C CA . ASN A 1 87 ? -5.613 13.539 3.205 1 98.81 87 ASN A CA 1
ATOM 688 C C . ASN A 1 87 ? -5.91 12.656 4.41 1 98.81 87 ASN A C 1
ATOM 690 O O . ASN A 1 87 ? -5.531 11.477 4.43 1 98.81 87 ASN A O 1
ATOM 694 N N . GLU A 1 88 ? -6.578 13.289 5.367 1 98.56 88 GLU A N 1
ATOM 695 C CA . GLU A 1 88 ? -7.086 12.547 6.52 1 98.56 88 GLU A CA 1
ATOM 696 C C . GLU A 1 88 ? -8.109 11.492 6.09 1 98.56 88 GLU A C 1
ATOM 698 O O . GLU A 1 88 ? -8.695 11.594 5.016 1 98.56 88 GLU A O 1
ATOM 703 N N . ARG A 1 89 ? -8.195 10.477 6.941 1 98.25 89 ARG A N 1
ATOM 704 C CA . ARG A 1 89 ? -9.289 9.523 6.785 1 98.25 89 ARG A CA 1
ATOM 705 C C . ARG A 1 89 ? -10.625 10.234 6.613 1 98.25 89 ARG A C 1
ATOM 707 O O . ARG A 1 89 ? -10.906 11.203 7.32 1 98.25 89 ARG A O 1
ATOM 714 N N . ASP A 1 90 ? -11.422 9.766 5.66 1 98.06 90 ASP A N 1
ATOM 715 C CA . ASP A 1 90 ? -12.773 10.297 5.508 1 98.06 90 ASP A CA 1
ATOM 716 C C . ASP A 1 90 ? -13.727 9.688 6.535 1 98.06 90 ASP A C 1
ATOM 718 O O . ASP A 1 90 ? -13.93 8.469 6.547 1 98.06 90 ASP A O 1
ATOM 722 N N . TYR A 1 91 ? -14.344 10.523 7.312 1 97.69 91 TYR A N 1
ATOM 723 C CA . TYR A 1 91 ? -15.203 10.008 8.375 1 97.69 91 TYR A CA 1
ATOM 724 C C . TYR A 1 91 ? -16.641 9.891 7.902 1 97.69 91 TYR A C 1
ATOM 726 O O . TYR A 1 91 ? -17.531 9.562 8.688 1 97.69 91 TYR A O 1
ATOM 734 N N . GLY A 1 92 ? -16.875 10.219 6.625 1 97.5 92 GLY A N 1
ATOM 735 C CA . GLY A 1 92 ? -18.188 10.039 6.043 1 97.5 92 GLY A CA 1
ATOM 736 C C . GLY A 1 92 ? -19.281 10.766 6.805 1 97.5 92 GLY A C 1
ATOM 737 O O . GLY A 1 92 ? -19.172 11.969 7.066 1 97.5 92 GLY A O 1
ATOM 738 N N . ASP A 1 93 ? -20.266 9.984 7.25 1 97.06 93 ASP A N 1
ATOM 739 C CA . ASP A 1 93 ? -21.453 10.555 7.867 1 97.06 93 ASP A CA 1
ATOM 740 C C . ASP A 1 93 ? -21.156 11.102 9.258 1 97.06 93 ASP A C 1
ATOM 742 O O . ASP A 1 93 ? -21.953 11.836 9.836 1 97.06 93 ASP A O 1
ATOM 746 N N . LEU A 1 94 ? -20.062 10.789 9.828 1 97.62 94 LEU A N 1
ATOM 747 C CA . LEU A 1 94 ? -19.703 11.266 11.164 1 97.62 94 LEU A CA 1
ATOM 748 C C . LEU A 1 94 ? -19.094 12.664 11.094 1 97.62 94 LEU A C 1
ATOM 750 O O . LEU A 1 94 ? -18.969 13.344 12.117 1 97.62 94 LEU A O 1
ATOM 754 N N . SER A 1 95 ? -18.656 13.078 9.93 1 97.5 95 SER A N 1
ATOM 755 C CA . SER A 1 95 ? -17.969 14.359 9.758 1 97.5 95 SER A CA 1
ATOM 756 C C . SER A 1 95 ? -18.812 15.508 10.305 1 97.5 95 SER A C 1
ATOM 758 O O . SER A 1 95 ? -19.984 15.648 9.961 1 97.5 95 SER A O 1
ATOM 760 N N . GLY A 1 96 ? -18.188 16.266 11.133 1 97.75 96 GLY A N 1
ATOM 761 C CA . GLY A 1 96 ? -18.844 17.438 11.688 1 97.75 96 GLY A CA 1
ATOM 762 C C . GLY A 1 96 ? -19.562 17.156 12.992 1 97.75 96 GLY A C 1
ATOM 763 O O . GLY A 1 96 ? -19.938 18.078 13.711 1 97.75 96 GLY A O 1
ATOM 764 N N . LEU A 1 97 ? -19.734 15.906 13.289 1 97.5 97 LEU A N 1
ATOM 765 C CA . LEU A 1 97 ? -20.375 15.562 14.555 1 97.5 97 LEU A CA 1
ATOM 766 C C . LEU A 1 97 ? -19.375 15.625 15.703 1 97.5 97 LEU A C 1
ATOM 768 O O . LEU A 1 97 ? -18.188 15.383 15.508 1 97.5 97 LEU A O 1
ATOM 772 N N . ASN A 1 98 ? -19.891 15.938 16.859 1 98.19 98 ASN A N 1
ATOM 773 C CA . ASN A 1 98 ? -19.094 15.867 18.062 1 98.19 98 ASN A CA 1
ATOM 774 C C . ASN A 1 98 ? -18.828 14.43 18.484 1 98.19 98 ASN A C 1
ATOM 776 O O . ASN A 1 98 ? -19.734 13.609 18.531 1 98.19 98 ASN A O 1
ATOM 780 N N . LYS A 1 99 ? -17.594 14.117 18.875 1 96.94 99 LYS A N 1
ATOM 781 C CA . LYS A 1 99 ? -17.188 12.742 19.141 1 96.94 99 LYS A CA 1
ATOM 782 C C . LYS A 1 99 ? -17.906 12.203 20.391 1 96.94 99 LYS A C 1
ATOM 784 O O . LYS A 1 99 ? -18.297 11.039 20.422 1 96.94 99 LYS A O 1
ATOM 789 N N . ASP A 1 100 ? -18.125 13.023 21.344 1 97.25 100 ASP A N 1
ATOM 790 C CA . ASP A 1 100 ? -18.812 12.594 22.562 1 97.25 100 ASP A CA 1
ATOM 791 C C . ASP A 1 100 ? -20.297 12.359 22.281 1 97.25 100 ASP A C 1
ATOM 793 O O . ASP A 1 100 ? -20.875 11.398 22.781 1 97.25 100 ASP A O 1
ATOM 797 N N . ASP A 1 101 ? -20.844 13.242 21.516 1 96.88 101 ASP A N 1
ATOM 798 C CA . ASP A 1 101 ? -22.25 13.07 21.141 1 96.88 101 ASP A CA 1
ATOM 799 C C . ASP A 1 101 ? -22.453 11.797 20.328 1 96.88 101 ASP A C 1
ATOM 801 O O . ASP A 1 101 ? -23.438 11.086 20.516 1 96.88 101 ASP A O 1
ATOM 805 N N . ALA A 1 102 ? -21.531 11.555 19.422 1 96.88 102 ALA A N 1
ATOM 806 C CA . ALA A 1 102 ? -21.594 10.328 18.625 1 96.88 102 ALA A CA 1
ATOM 807 C C . ALA A 1 102 ? -21.516 9.094 19.516 1 96.88 102 ALA A C 1
ATOM 809 O O . ALA A 1 102 ? -22.266 8.133 19.312 1 96.88 102 ALA A O 1
ATOM 810 N N . ARG A 1 103 ? -20.625 9.156 20.5 1 97 103 ARG A N 1
ATOM 811 C CA . ARG A 1 103 ? -20.5 8.039 21.438 1 97 103 ARG A CA 1
ATOM 812 C C . ARG A 1 103 ? -21.797 7.82 22.203 1 97 103 ARG A C 1
ATOM 814 O O . ARG A 1 103 ? -22.156 6.684 22.5 1 97 103 ARG A O 1
ATOM 821 N N . GLN A 1 104 ? -22.469 8.875 22.531 1 97 104 GLN A N 1
ATOM 822 C CA . GLN A 1 104 ? -23.75 8.781 23.25 1 97 104 GLN A CA 1
ATOM 823 C C . GLN A 1 104 ? -24.828 8.195 22.344 1 97 104 GLN A C 1
ATOM 825 O O . GLN A 1 104 ? -25.641 7.383 22.781 1 97 104 GLN A O 1
ATOM 830 N N . ARG A 1 105 ? -24.812 8.547 21.141 1 96.81 105 ARG A N 1
ATOM 831 C CA . ARG A 1 105 ? -25.859 8.172 20.203 1 96.81 105 ARG A CA 1
ATOM 832 C C . ARG A 1 105 ? -25.688 6.73 19.734 1 96.81 105 ARG A C 1
ATOM 834 O O . ARG A 1 105 ? -26.656 5.965 19.672 1 96.81 105 ARG A O 1
ATOM 841 N N . TRP A 1 106 ? -24.391 6.258 19.359 1 97.38 106 TRP A N 1
ATOM 842 C CA . TRP A 1 106 ? -24.172 4.965 18.719 1 97.38 106 TRP A CA 1
ATOM 843 C C . TRP A 1 106 ? -23.438 4.008 19.656 1 97.38 106 TRP A C 1
ATOM 845 O O . TRP A 1 106 ? -23.297 2.822 19.359 1 97.38 106 TRP A O 1
ATOM 855 N N . GLY A 1 107 ? -23 4.531 20.75 1 97.56 107 GLY A N 1
ATOM 856 C CA . GLY A 1 107 ? -22.25 3.713 21.688 1 97.56 107 GLY A CA 1
ATOM 857 C C . GLY A 1 107 ? -20.75 3.891 21.562 1 97.56 107 GLY A C 1
ATOM 858 O O . GLY A 1 107 ? -20.234 4.02 20.453 1 97.56 107 GLY A O 1
ATOM 859 N N . GLN A 1 108 ? -20.109 3.871 22.703 1 96.81 108 GLN A N 1
ATOM 860 C CA . GLN A 1 108 ? -18.672 4.062 22.766 1 96.81 108 GLN A CA 1
ATOM 861 C C . GLN A 1 108 ? -17.938 3.004 21.953 1 96.81 108 GLN A C 1
ATOM 863 O O . GLN A 1 108 ? -17 3.322 21.219 1 96.81 108 GLN A O 1
ATOM 868 N N . GLU A 1 109 ? -18.344 1.801 22.047 1 96.81 109 GLU A N 1
ATOM 869 C CA . GLU A 1 109 ? -17.688 0.7 21.359 1 96.81 109 GLU A CA 1
ATOM 870 C C . GLU A 1 109 ? -17.781 0.861 19.844 1 96.81 109 GLU A C 1
ATOM 872 O O . GLU A 1 109 ? -16.781 0.719 19.125 1 96.81 109 GLU A O 1
ATOM 877 N N . GLN A 1 110 ? -18.953 1.188 19.406 1 97.12 110 GLN A N 1
ATOM 878 C CA . GLN A 1 110 ? -19.188 1.352 17.969 1 97.12 110 GLN A CA 1
ATOM 879 C C . GLN A 1 110 ? -18.359 2.502 17.406 1 97.12 110 GLN A C 1
ATOM 881 O O . GLN A 1 110 ? -17.734 2.365 16.359 1 97.12 110 GLN A O 1
ATOM 886 N N . VAL A 1 111 ? -18.359 3.561 18.078 1 96.38 111 VAL A N 1
ATOM 887 C CA . VAL A 1 111 ? -17.594 4.723 17.625 1 96.38 111 VAL A CA 1
ATOM 888 C C . VAL A 1 111 ? -16.094 4.395 17.641 1 96.38 111 VAL A C 1
ATOM 890 O O . VAL A 1 111 ? -15.359 4.801 16.75 1 96.38 111 VAL A O 1
ATOM 893 N N . HIS A 1 112 ? -15.734 3.67 18.609 1 95.25 112 HIS A N 1
ATOM 894 C CA . HIS A 1 112 ? -14.336 3.248 18.688 1 95.25 112 HIS A CA 1
ATOM 895 C C . HIS A 1 112 ? -13.953 2.393 17.484 1 95.25 112 HIS A C 1
ATOM 897 O O . HIS A 1 112 ? -12.898 2.602 16.891 1 95.25 112 HIS A O 1
ATOM 903 N N . ILE A 1 113 ? -14.773 1.53 17.141 1 95.38 113 ILE A N 1
ATOM 904 C CA . ILE A 1 113 ? -14.539 0.652 16 1 95.38 113 ILE A CA 1
ATOM 905 C C . ILE A 1 113 ? -14.438 1.482 14.727 1 95.38 113 ILE A C 1
ATOM 907 O O . ILE A 1 113 ? -13.516 1.293 13.922 1 95.38 113 ILE A O 1
ATOM 911 N N . TRP A 1 114 ? -15.281 2.438 14.555 1 95.75 114 TRP A N 1
ATOM 912 C CA . TRP A 1 114 ? -15.281 3.299 13.375 1 95.75 114 TRP A CA 1
ATOM 913 C C . TRP A 1 114 ? -14 4.125 13.305 1 95.75 114 TRP A C 1
ATOM 915 O O . TRP A 1 114 ? -13.484 4.387 12.219 1 95.75 114 TRP A O 1
ATOM 925 N N . ARG A 1 115 ? -13.43 4.426 14.391 1 94.25 115 ARG A N 1
ATOM 926 C CA . ARG A 1 115 ? -12.305 5.355 14.445 1 94.25 115 ARG A CA 1
ATOM 927 C C . ARG A 1 115 ? -10.977 4.609 14.352 1 94.25 115 ARG A C 1
ATOM 929 O O . ARG A 1 115 ? -9.992 5.145 13.836 1 94.25 115 ARG A O 1
ATOM 936 N N . ARG A 1 116 ? -11.047 3.338 14.828 1 93.94 116 ARG A N 1
ATOM 937 C CA . ARG A 1 116 ? -9.727 2.76 15.086 1 93.94 116 ARG A CA 1
ATOM 938 C C . ARG A 1 116 ? -9.555 1.439 14.344 1 93.94 116 ARG A C 1
ATOM 940 O O . ARG A 1 116 ? -8.43 0.971 14.156 1 93.94 116 ARG A O 1
ATOM 947 N N . SER A 1 117 ? -10.664 0.891 13.961 1 93.56 117 SER A N 1
ATOM 948 C CA . SER A 1 117 ? -10.586 -0.401 13.289 1 93.56 117 SER A CA 1
ATOM 949 C C . SER A 1 117 ? -9.828 -0.29 11.969 1 93.56 117 SER A C 1
ATOM 951 O O . SER A 1 117 ? -9.953 0.714 11.266 1 93.56 117 SER A O 1
ATOM 953 N N . TYR A 1 118 ? -9.164 -1.36 11.648 1 95.94 118 TYR A N 1
ATOM 954 C CA . TYR A 1 118 ? -8.398 -1.406 10.406 1 95.94 118 TYR A CA 1
ATOM 955 C C . TYR A 1 118 ? -9.32 -1.539 9.195 1 95.94 118 TYR A C 1
ATOM 957 O O . TYR A 1 118 ? -9.094 -0.909 8.164 1 95.94 118 TYR A O 1
ATOM 965 N N . THR A 1 119 ? -10.375 -2.318 9.305 1 95.12 119 THR A N 1
ATOM 966 C CA . THR A 1 119 ? -11.133 -2.688 8.117 1 95.12 119 THR A CA 1
ATOM 967 C C . THR A 1 119 ? -12.531 -2.074 8.156 1 95.12 119 THR A C 1
ATOM 969 O O . THR A 1 119 ? -13.227 -2.047 7.141 1 95.12 119 THR A O 1
ATOM 972 N N . ILE A 1 120 ? -12.977 -1.648 9.289 1 95.62 120 ILE A N 1
ATOM 973 C CA . ILE A 1 120 ? -14.352 -1.168 9.406 1 95.62 120 ILE A CA 1
ATOM 974 C C . ILE A 1 120 ? -14.383 0.352 9.258 1 95.62 120 ILE A C 1
ATOM 976 O O . ILE A 1 120 ? -13.672 1.065 9.969 1 95.62 120 ILE A O 1
ATOM 980 N N . ALA A 1 121 ? -15.156 0.812 8.367 1 97 121 ALA A N 1
ATOM 981 C CA . ALA A 1 121 ? -15.305 2.24 8.102 1 97 121 ALA A CA 1
ATOM 982 C C . ALA A 1 121 ? -16.594 2.785 8.711 1 97 121 ALA A C 1
ATOM 984 O O . ALA A 1 121 ? -17.562 2.041 8.906 1 97 121 ALA A O 1
ATOM 985 N N . PRO A 1 122 ? -16.609 4.055 9.133 1 97.75 122 PRO A N 1
ATOM 986 C CA . PRO A 1 122 ? -17.906 4.672 9.375 1 97.75 122 PRO A CA 1
ATOM 987 C C . PRO A 1 122 ? -18.781 4.723 8.125 1 97.75 122 PRO A C 1
ATOM 989 O O . PRO A 1 122 ? -18.297 4.504 7.016 1 97.75 122 PRO A O 1
ATOM 992 N N . PRO A 1 123 ? -20.125 4.938 8.344 1 96.75 123 PRO A N 1
ATOM 993 C CA . PRO A 1 123 ? -21 4.988 7.172 1 96.75 123 PRO A CA 1
ATOM 994 C C . PRO A 1 123 ? -20.547 6.016 6.141 1 96.75 123 PRO A C 1
ATOM 996 O O . PRO A 1 123 ? -20.391 7.195 6.465 1 96.75 123 PRO A O 1
ATOM 999 N N . ASN A 1 124 ? -20.266 5.477 4.895 1 96.5 124 ASN A N 1
ATOM 1000 C CA . ASN A 1 124 ? -19.875 6.297 3.756 1 96.5 124 ASN A CA 1
ATOM 1001 C C . ASN A 1 124 ? -18.516 6.949 3.979 1 96.5 124 ASN A C 1
ATOM 1003 O O . ASN A 1 124 ? -18.266 8.047 3.482 1 96.5 124 ASN A O 1
ATOM 1007 N N . GLY A 1 125 ? -17.703 6.359 4.801 1 97.62 125 GLY A N 1
ATOM 1008 C CA . GLY A 1 125 ? -16.359 6.836 5.078 1 97.62 125 GLY A CA 1
ATOM 1009 C C . GLY A 1 125 ? -15.273 5.832 4.711 1 97.62 125 GLY A C 1
ATOM 1010 O O . GLY A 1 125 ? -15.5 4.945 3.887 1 97.62 125 GLY A O 1
ATOM 1011 N N . GLU A 1 126 ? -14.117 6.039 5.27 1 97.88 126 GLU A N 1
ATOM 1012 C CA . GLU A 1 126 ? -12.961 5.184 5.043 1 97.88 126 GLU A CA 1
ATOM 1013 C C . GLU A 1 126 ? -12.555 4.449 6.316 1 97.88 126 GLU A C 1
ATOM 1015 O O . GLU A 1 126 ? -12.641 5.004 7.414 1 97.88 126 GLU A O 1
ATOM 1020 N N . SER A 1 127 ? -12.172 3.203 6.117 1 97.12 127 SER A N 1
ATOM 1021 C CA . SER A 1 127 ? -11.391 2.527 7.148 1 97.12 127 SER A CA 1
ATOM 1022 C C . SER A 1 127 ? -9.914 2.906 7.055 1 97.12 127 SER A C 1
ATOM 1024 O O . SER A 1 127 ? -9.508 3.613 6.133 1 97.12 127 SER A O 1
ATOM 1026 N N . LEU A 1 128 ? -9.125 2.51 8.062 1 97.75 128 LEU A N 1
ATOM 1027 C CA . LEU A 1 128 ? -7.684 2.734 7.945 1 97.75 128 LEU A CA 1
ATOM 1028 C C . LEU A 1 128 ? -7.117 2.016 6.727 1 97.75 128 LEU A C 1
ATOM 1030 O O . LEU A 1 128 ? -6.207 2.523 6.07 1 97.75 128 LEU A O 1
ATOM 1034 N N . ARG A 1 129 ? -7.648 0.83 6.438 1 97.25 129 ARG A N 1
ATOM 1035 C CA . ARG A 1 129 ? -7.262 0.08 5.246 1 97.25 129 ARG A CA 1
ATOM 1036 C C . ARG A 1 129 ? -7.496 0.9 3.982 1 97.25 129 ARG A C 1
ATOM 1038 O O . ARG A 1 129 ? -6.633 0.962 3.105 1 97.25 129 ARG A O 1
ATOM 1045 N N . ASP A 1 130 ? -8.672 1.529 3.896 1 97.12 130 ASP A N 1
ATOM 1046 C CA . ASP A 1 130 ? -9.016 2.361 2.746 1 97.12 130 ASP A CA 1
ATOM 1047 C C . ASP A 1 130 ? -8.078 3.561 2.637 1 97.12 130 ASP A C 1
ATOM 1049 O O . ASP A 1 130 ? -7.652 3.926 1.539 1 97.12 130 ASP A O 1
ATOM 1053 N N . THR A 1 131 ? -7.801 4.164 3.766 1 98.19 131 THR A N 1
ATOM 1054 C CA . THR A 1 131 ? -6.852 5.27 3.812 1 98.19 131 THR A CA 1
ATOM 1055 C C . THR A 1 131 ? -5.477 4.828 3.322 1 98.19 131 THR A C 1
ATOM 1057 O O . THR A 1 131 ? -4.863 5.496 2.488 1 98.19 131 THR A O 1
ATOM 1060 N N . GLY A 1 132 ? -5.043 3.691 3.809 1 98.19 132 GLY A N 1
ATOM 1061 C CA . GLY A 1 132 ? -3.773 3.131 3.369 1 98.19 132 GLY A CA 1
ATOM 1062 C C . GLY A 1 132 ? -3.717 2.881 1.874 1 98.19 132 GLY A C 1
ATOM 1063 O O . GLY A 1 132 ? -2.693 3.133 1.236 1 98.19 132 GLY A O 1
ATOM 1064 N N . ALA A 1 133 ? -4.785 2.5 1.325 1 97.44 133 ALA A N 1
ATOM 1065 C CA . ALA A 1 133 ? -4.836 2.113 -0.082 1 97.44 133 ALA A CA 1
ATOM 1066 C C . ALA A 1 133 ? -4.559 3.307 -0.991 1 97.44 133 ALA A C 1
ATOM 1068 O O . ALA A 1 133 ? -4.168 3.137 -2.148 1 97.44 133 ALA A O 1
ATOM 1069 N N . ARG A 1 134 ? -4.773 4.441 -0.499 1 96.69 134 ARG A N 1
ATOM 1070 C CA . ARG A 1 134 ? -4.383 5.59 -1.313 1 96.69 134 ARG A CA 1
ATOM 1071 C C . ARG A 1 134 ? -3.025 6.133 -0.882 1 96.69 134 ARG A C 1
ATOM 1073 O O . ARG A 1 134 ? -2.27 6.652 -1.705 1 96.69 134 ARG A O 1
ATOM 1080 N N . VAL A 1 135 ? -2.629 5.98 0.33 1 98.56 135 VAL A N 1
ATOM 1081 C CA . VAL A 1 135 ? -1.393 6.535 0.871 1 98.56 135 VAL A CA 1
ATOM 1082 C C . VAL A 1 135 ? -0.199 5.723 0.377 1 98.56 135 VAL A C 1
ATOM 1084 O O . VAL A 1 135 ? 0.801 6.285 -0.075 1 98.56 135 VAL A O 1
ATOM 1087 N N . TRP A 1 136 ? -0.295 4.414 0.423 1 98.56 136 TRP A N 1
ATOM 1088 C CA . TRP A 1 136 ? 0.844 3.529 0.199 1 98.56 136 TRP A CA 1
ATOM 1089 C C . TRP A 1 136 ? 1.314 3.604 -1.25 1 98.56 136 TRP A C 1
ATOM 1091 O O . TRP A 1 136 ? 2.496 3.836 -1.515 1 98.56 136 TRP A O 1
ATOM 1101 N N . PRO A 1 137 ? 0.379 3.48 -2.232 1 97.69 137 PRO A N 1
ATOM 1102 C CA . PRO A 1 137 ? 0.852 3.607 -3.611 1 97.69 137 PRO A CA 1
ATOM 1103 C C . PRO A 1 137 ? 1.516 4.957 -3.887 1 97.69 137 PRO A C 1
ATOM 1105 O O . PRO A 1 137 ? 2.516 5.02 -4.605 1 97.69 137 PRO A O 1
ATOM 1108 N N . TYR A 1 138 ? 0.949 6.016 -3.352 1 98.25 138 TYR A N 1
ATOM 1109 C CA . TYR A 1 138 ? 1.504 7.352 -3.559 1 98.25 138 TYR A CA 1
ATOM 1110 C C . TYR A 1 138 ? 2.904 7.457 -2.967 1 98.25 138 TYR A C 1
ATOM 1112 O O . TYR A 1 138 ? 3.828 7.945 -3.625 1 98.25 138 TYR A O 1
ATOM 1120 N N . TYR A 1 139 ? 3.078 6.984 -1.693 1 98.69 139 TYR A N 1
ATOM 1121 C CA . TYR A 1 139 ? 4.375 6.992 -1.026 1 98.69 139 TYR A CA 1
ATOM 1122 C C . TYR A 1 139 ? 5.402 6.191 -1.819 1 98.69 139 TYR A C 1
ATOM 1124 O O . TYR A 1 139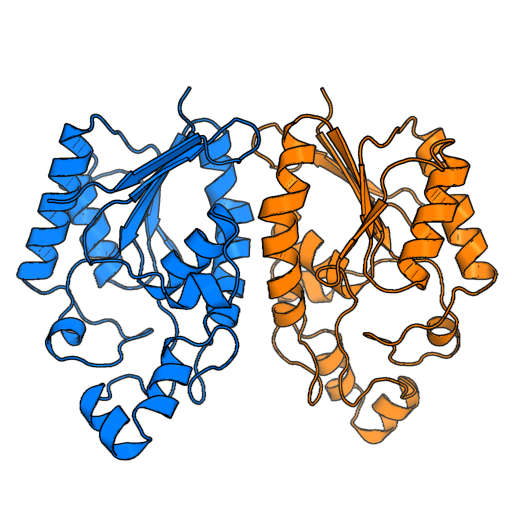 ? 6.504 6.676 -2.092 1 98.69 139 TYR A O 1
ATOM 1132 N N . PHE A 1 140 ? 4.941 5.02 -2.248 1 97.06 140 PHE A N 1
ATOM 1133 C CA . PHE A 1 140 ? 5.836 4.07 -2.902 1 97.06 140 PHE A CA 1
ATOM 1134 C C . PHE A 1 140 ? 6.344 4.629 -4.227 1 97.06 140 PHE A C 1
ATOM 1136 O O . PHE A 1 140 ? 7.543 4.594 -4.504 1 97.06 140 PHE A O 1
ATOM 1143 N N . HIS A 1 141 ? 5.523 5.164 -4.957 1 97 141 HIS A N 1
ATOM 1144 C CA . HIS A 1 141 ? 5.883 5.555 -6.316 1 97 141 HIS A CA 1
ATOM 1145 C C . HIS A 1 141 ? 6.48 6.957 -6.348 1 97 141 HIS A C 1
ATOM 1147 O O . HIS A 1 141 ? 7.422 7.215 -7.098 1 97 141 HIS A O 1
ATOM 1153 N N . HIS A 1 142 ? 6.02 7.871 -5.48 1 97.69 142 HIS A N 1
ATOM 1154 C CA . HIS A 1 142 ? 6.363 9.273 -5.66 1 97.69 142 HIS A CA 1
ATOM 1155 C C . HIS A 1 142 ? 7.328 9.75 -4.578 1 97.69 142 HIS A C 1
ATOM 1157 O O . HIS A 1 142 ? 8.086 10.695 -4.789 1 97.69 142 HIS A O 1
ATOM 1163 N N . ILE A 1 143 ? 7.34 9.148 -3.41 1 98.62 143 ILE A N 1
ATOM 1164 C CA . ILE A 1 143 ? 8.047 9.742 -2.281 1 98.62 143 ILE A CA 1
ATOM 1165 C C . ILE A 1 143 ? 9.289 8.914 -1.956 1 98.62 143 ILE A C 1
ATOM 1167 O O . ILE A 1 143 ? 10.391 9.453 -1.843 1 98.62 143 ILE A O 1
ATOM 1171 N N . GLN A 1 144 ? 9.172 7.641 -1.883 1 98.25 144 GLN A N 1
ATOM 1172 C CA . GLN A 1 144 ? 10.242 6.746 -1.449 1 98.25 144 GLN A CA 1
ATOM 1173 C C . GLN A 1 144 ? 11.484 6.91 -2.316 1 98.25 144 GLN A C 1
ATOM 1175 O O . GLN A 1 144 ? 12.609 6.879 -1.812 1 98.25 144 GLN A O 1
ATOM 1180 N N . PRO A 1 145 ? 11.344 7.086 -3.674 1 98.25 145 PRO A N 1
ATOM 1181 C CA . PRO A 1 145 ? 12.539 7.23 -4.504 1 98.25 145 PRO A CA 1
ATOM 1182 C C . PRO A 1 145 ? 13.422 8.398 -4.07 1 98.25 145 PRO A C 1
ATOM 1184 O O . PRO A 1 145 ? 14.648 8.328 -4.18 1 98.25 145 PRO A O 1
ATOM 1187 N N . HIS A 1 146 ? 12.812 9.492 -3.615 1 98.44 146 HIS A N 1
ATOM 1188 C CA . HIS A 1 146 ? 13.602 10.617 -3.123 1 98.44 146 HIS A CA 1
ATOM 1189 C C . HIS A 1 146 ? 14.438 10.211 -1.916 1 98.44 146 HIS A C 1
ATOM 1191 O O . HIS A 1 146 ? 15.617 10.562 -1.83 1 98.44 146 HIS A O 1
ATOM 1197 N N . ILE A 1 147 ? 13.828 9.477 -1.01 1 98.5 147 ILE A N 1
ATOM 1198 C CA . ILE A 1 147 ? 14.516 9.031 0.194 1 98.5 147 ILE A CA 1
ATOM 1199 C C . ILE A 1 147 ? 15.695 8.141 -0.189 1 98.5 147 ILE A C 1
ATOM 1201 O O . ILE A 1 147 ? 16.812 8.328 0.307 1 98.5 147 ILE A O 1
ATOM 1205 N N . LEU A 1 148 ? 15.484 7.293 -1.155 1 97.75 148 LEU A N 1
ATOM 1206 C CA . LEU A 1 148 ? 16.5 6.32 -1.526 1 97.75 148 LEU A CA 1
ATOM 1207 C C . LEU A 1 148 ? 17.594 6.969 -2.383 1 97.75 148 LEU A C 1
ATOM 1209 O O . LEU A 1 148 ? 18.656 6.395 -2.57 1 97.75 148 LEU A O 1
ATOM 1213 N N . ARG A 1 149 ? 17.359 8.117 -2.873 1 97.62 149 ARG A N 1
ATOM 1214 C CA . ARG A 1 149 ? 18.375 8.938 -3.529 1 97.62 149 ARG A CA 1
ATOM 1215 C C . ARG A 1 149 ? 19.125 9.797 -2.518 1 97.62 149 ARG A C 1
ATOM 1217 O O . ARG A 1 149 ? 19.734 10.805 -2.881 1 97.62 149 ARG A O 1
ATOM 1224 N N . SER A 1 150 ? 19 9.469 -1.257 1 97.81 150 SER A N 1
ATOM 1225 C CA . SER A 1 150 ? 19.688 10.117 -0.147 1 97.81 150 SER A CA 1
ATOM 1226 C C . SER A 1 150 ? 19.203 11.555 0.046 1 97.81 150 SER A C 1
ATOM 1228 O O . SER A 1 150 ? 20.016 12.445 0.335 1 97.81 150 SER A O 1
ATOM 1230 N N . GLN A 1 151 ? 17.953 11.758 -0.213 1 97.88 151 GLN A N 1
ATOM 1231 C CA . GLN A 1 151 ? 17.344 13.055 0.068 1 97.88 151 GLN A CA 1
ATOM 1232 C C . GLN A 1 151 ? 16.609 13.039 1.41 1 97.88 151 GLN A C 1
ATOM 1234 O O . GLN A 1 151 ? 16.312 11.969 1.941 1 97.88 151 GLN A O 1
ATOM 1239 N N . THR A 1 152 ? 16.5 14.211 1.955 1 98.5 152 THR A N 1
ATOM 1240 C CA . THR A 1 152 ? 15.703 14.422 3.16 1 98.5 152 THR A CA 1
ATOM 1241 C C . THR A 1 152 ? 14.297 14.906 2.803 1 98.5 152 THR A C 1
ATOM 1243 O O . THR A 1 152 ? 14.133 15.969 2.207 1 98.5 152 THR A O 1
ATOM 1246 N N . VAL A 1 153 ? 13.297 14.109 3.166 1 98.81 153 VAL A N 1
ATOM 1247 C CA . VAL A 1 153 ? 11.922 14.383 2.748 1 98.81 153 VAL A CA 1
ATOM 1248 C C . VAL A 1 153 ? 11.07 14.719 3.967 1 98.81 153 VAL A C 1
ATOM 1250 O O . VAL A 1 153 ? 11.18 14.07 5.008 1 98.81 153 VAL A O 1
ATOM 1253 N N . LEU A 1 154 ? 10.242 15.766 3.863 1 98.94 154 LEU A N 1
ATOM 1254 C CA . LEU A 1 154 ? 9.242 16.125 4.863 1 98.94 154 LEU A CA 1
ATOM 1255 C C . LEU A 1 154 ? 7.84 15.766 4.391 1 98.94 154 LEU A C 1
ATOM 1257 O O . LEU A 1 154 ? 7.457 16.094 3.264 1 98.94 154 LEU A O 1
ATOM 1261 N N . ILE A 1 155 ? 7.133 15.031 5.188 1 98.94 155 ILE A N 1
ATOM 1262 C CA . ILE A 1 155 ? 5.699 14.852 4.977 1 98.94 155 ILE A CA 1
ATOM 1263 C C . ILE A 1 155 ? 4.922 15.461 6.141 1 98.94 155 ILE A C 1
ATOM 1265 O O . ILE A 1 155 ? 5.078 15.031 7.289 1 98.94 155 ILE A O 1
ATOM 1269 N N . VAL A 1 156 ? 4.121 16.484 5.887 1 98.94 156 VAL A N 1
ATOM 1270 C CA . VAL A 1 156 ? 3.172 17.016 6.855 1 98.94 156 VAL A CA 1
ATOM 1271 C C . VAL A 1 156 ? 1.753 16.609 6.465 1 98.94 156 VAL A C 1
ATOM 1273 O O . VAL A 1 156 ? 1.272 16.969 5.387 1 98.94 156 VAL A O 1
ATOM 1276 N N . ALA A 1 157 ? 1.091 15.906 7.332 1 98.88 157 ALA A N 1
ATOM 1277 C CA . ALA A 1 157 ? -0.223 15.367 6.996 1 98.88 157 ALA A CA 1
ATOM 1278 C C . ALA A 1 157 ? -1.077 15.188 8.25 1 98.88 157 ALA A C 1
ATOM 1280 O O . ALA A 1 157 ? -1.185 16.109 9.07 1 98.88 157 ALA A O 1
ATOM 1281 N N . HIS A 1 158 ? -1.821 14.055 8.312 1 98.81 158 HIS A N 1
ATOM 1282 C CA . HIS A 1 158 ? -2.848 13.906 9.344 1 98.81 158 HIS A CA 1
ATOM 1283 C C . HIS A 1 158 ? -2.648 12.625 10.141 1 98.81 158 HIS A C 1
ATOM 1285 O O . HIS A 1 158 ? -1.771 11.82 9.82 1 98.81 158 HIS A O 1
ATOM 1291 N N . GLY A 1 159 ? -3.4 12.5 11.219 1 98 159 GLY A N 1
ATOM 1292 C CA . GLY A 1 159 ? -3.246 11.367 12.125 1 98 159 GLY A CA 1
ATOM 1293 C C . GLY A 1 159 ? -3.348 10.023 11.422 1 98 159 GLY A C 1
ATOM 1294 O O . GLY A 1 159 ? -2.418 9.219 11.477 1 98 159 GLY A O 1
ATOM 1295 N N . ASN A 1 160 ? -4.453 9.766 10.695 1 97.94 160 ASN A N 1
ATOM 1296 C CA . ASN A 1 160 ? -4.699 8.438 10.148 1 97.94 160 ASN A CA 1
ATOM 1297 C C . ASN A 1 160 ? -3.885 8.188 8.883 1 97.94 160 ASN A C 1
ATOM 1299 O O . ASN A 1 160 ? -3.453 7.062 8.633 1 97.94 160 ASN A O 1
ATOM 1303 N N . SER A 1 161 ? -3.652 9.188 8.023 1 98.5 161 SER A N 1
ATOM 1304 C CA . SER A 1 161 ? -2.797 8.984 6.855 1 98.5 161 SER A CA 1
ATOM 1305 C C . SER A 1 161 ? -1.371 8.641 7.273 1 98.5 161 SER A C 1
ATOM 1307 O O . SER A 1 161 ? -0.75 7.746 6.695 1 98.5 161 SER A O 1
ATOM 1309 N N . LEU A 1 162 ? -0.856 9.32 8.305 1 98.75 162 LEU A N 1
ATOM 1310 C CA . LEU A 1 162 ? 0.492 9.039 8.789 1 98.75 162 LEU A CA 1
ATOM 1311 C C . LEU A 1 162 ? 0.547 7.691 9.5 1 98.75 162 LEU A C 1
ATOM 1313 O O . LEU A 1 162 ? 1.54 6.969 9.391 1 98.75 162 LEU A O 1
ATOM 1317 N N . ARG A 1 163 ? -0.504 7.371 10.273 1 98.25 163 ARG A N 1
ATOM 1318 C CA . ARG A 1 163 ? -0.561 6.055 10.898 1 98.25 163 ARG A CA 1
ATOM 1319 C C . ARG A 1 163 ? -0.518 4.945 9.852 1 98.25 163 ARG A C 1
ATOM 1321 O O . ARG A 1 163 ? 0.158 3.934 10.039 1 98.25 163 ARG A O 1
ATOM 1328 N N . ALA A 1 164 ? -1.299 5.121 8.766 1 97.94 164 ALA A N 1
ATOM 1329 C CA . ALA A 1 164 ? -1.253 4.145 7.68 1 97.94 164 ALA A CA 1
ATOM 1330 C C . ALA A 1 164 ? 0.171 3.969 7.16 1 97.94 164 ALA A C 1
ATOM 1332 O O . ALA A 1 164 ? 0.622 2.842 6.934 1 97.94 164 ALA A O 1
ATOM 1333 N N . LEU A 1 165 ? 0.873 5.055 6.973 1 98.25 165 LEU A N 1
ATOM 1334 C CA . LEU A 1 165 ? 2.244 5.008 6.477 1 98.25 165 LEU A CA 1
ATOM 1335 C C . LEU A 1 165 ? 3.166 4.336 7.492 1 98.25 165 LEU A C 1
ATOM 1337 O O . LEU A 1 165 ? 3.967 3.471 7.129 1 98.25 165 LEU A O 1
ATOM 1341 N N . ILE A 1 166 ? 3.051 4.688 8.766 1 98.19 166 ILE A N 1
ATOM 1342 C CA . ILE A 1 166 ? 3.871 4.137 9.836 1 98.19 166 ILE A CA 1
ATOM 1343 C C . ILE A 1 166 ? 3.67 2.623 9.914 1 98.19 166 ILE A C 1
ATOM 1345 O O . ILE A 1 166 ? 4.621 1.875 10.148 1 98.19 166 ILE A O 1
ATOM 1349 N N . MET A 1 167 ? 2.443 2.191 9.719 1 97.62 167 MET A N 1
ATOM 1350 C CA . MET A 1 167 ? 2.121 0.768 9.766 1 97.62 167 MET A CA 1
ATOM 1351 C C . MET A 1 167 ? 3.031 -0.026 8.836 1 97.62 167 MET A C 1
ATOM 1353 O O . MET A 1 167 ? 3.621 -1.027 9.242 1 97.62 167 MET A O 1
ATOM 1357 N N . VAL A 1 168 ? 3.256 0.43 7.641 1 97.12 168 VAL A N 1
ATOM 1358 C CA . VAL A 1 168 ? 4.004 -0.33 6.645 1 97.12 168 VAL A CA 1
ATOM 1359 C C . VAL A 1 168 ? 5.5 -0.105 6.844 1 97.12 168 VAL A C 1
ATOM 1361 O O . VAL A 1 168 ? 6.305 -1.017 6.633 1 97.12 168 VAL A O 1
ATOM 1364 N N . LEU A 1 169 ? 5.895 1.115 7.223 1 97.75 169 LEU A N 1
ATOM 1365 C CA . LEU A 1 169 ? 7.305 1.4 7.465 1 97.75 169 LEU A CA 1
ATOM 1366 C C . LEU A 1 169 ? 7.852 0.523 8.586 1 97.75 169 LEU A C 1
ATOM 1368 O O . LEU A 1 169 ? 8.969 0.008 8.492 1 97.75 169 LEU A O 1
ATOM 1372 N N . GLU A 1 170 ? 7 0.326 9.57 1 97.69 170 GLU A N 1
ATOM 1373 C CA . GLU A 1 170 ? 7.477 -0.371 10.766 1 97.69 170 GLU A CA 1
ATOM 1374 C C . GLU A 1 170 ? 7 -1.821 10.781 1 97.69 170 GLU A C 1
ATOM 1376 O O . GLU A 1 170 ? 7.312 -2.572 11.703 1 97.69 170 GLU A O 1
ATOM 1381 N N . GLY A 1 171 ? 6.211 -2.227 9.836 1 97.06 171 GLY A N 1
ATOM 1382 C CA . GLY A 1 171 ? 5.727 -3.596 9.758 1 97.06 171 GLY A CA 1
ATOM 1383 C C . GLY A 1 171 ? 4.754 -3.951 10.867 1 97.06 171 GLY A C 1
ATOM 1384 O O . GLY A 1 171 ? 4.812 -5.051 11.422 1 97.06 171 GLY A O 1
ATOM 1385 N N . LEU A 1 172 ? 3.916 -3.021 11.211 1 96.94 172 LEU A N 1
ATOM 1386 C CA . LEU A 1 172 ? 2.961 -3.248 12.289 1 96.94 172 LEU A CA 1
ATOM 1387 C C . LEU A 1 172 ? 1.752 -4.031 11.789 1 96.94 172 LEU A C 1
ATOM 1389 O O . LEU A 1 172 ? 1.297 -3.824 10.664 1 96.94 172 LEU A O 1
ATOM 1393 N N . SER A 1 173 ? 1.193 -4.887 12.633 1 95.19 173 SER A N 1
ATOM 1394 C CA . SER A 1 173 ? -0.051 -5.59 12.336 1 95.19 173 SER A CA 1
ATOM 1395 C C . SER A 1 173 ? -1.255 -4.664 12.484 1 95.19 173 SER A C 1
ATOM 1397 O O . SER A 1 173 ? -1.129 -3.545 12.984 1 95.19 173 SER A O 1
ATOM 1399 N N . SER A 1 174 ? -2.377 -5.168 12.023 1 93.31 174 SER A N 1
ATOM 1400 C CA . SER A 1 174 ? -3.623 -4.418 12.148 1 93.31 174 SER A CA 1
ATOM 1401 C C . SER A 1 174 ? -3.99 -4.195 13.609 1 93.31 174 SER A C 1
ATOM 1403 O O . SER A 1 174 ? -4.613 -3.188 13.953 1 93.31 174 SER A O 1
ATOM 1405 N N . GLU A 1 175 ? -3.586 -5.09 14.492 1 93.38 175 GLU A N 1
ATOM 1406 C CA . GLU A 1 175 ? -3.854 -4.957 15.922 1 93.38 175 GLU A CA 1
ATOM 1407 C C . GLU A 1 175 ? -2.902 -3.957 16.562 1 93.38 175 GLU A C 1
ATOM 1409 O O . GLU A 1 175 ? -3.309 -3.174 17.422 1 93.38 175 GLU A O 1
ATOM 1414 N N . GLU A 1 176 ? -1.653 -3.938 16.094 1 94.62 176 GLU A N 1
ATOM 1415 C CA . GLU A 1 176 ? -0.637 -3.061 16.672 1 94.62 176 GLU A CA 1
ATOM 1416 C C . GLU A 1 176 ? -0.88 -1.605 16.281 1 94.62 176 GLU A C 1
ATOM 1418 O O . GLU A 1 176 ? -0.653 -0.698 17.094 1 94.62 176 GLU A O 1
ATOM 1423 N N . ILE A 1 177 ? -1.335 -1.379 15.102 1 93.88 177 ILE A N 1
ATOM 1424 C CA . ILE A 1 177 ? -1.455 -0.017 14.594 1 93.88 177 ILE A CA 1
ATOM 1425 C C . ILE A 1 177 ? -2.584 0.709 15.32 1 93.88 177 ILE A C 1
ATOM 1427 O O . ILE A 1 177 ? -2.549 1.933 15.469 1 93.88 177 ILE A O 1
ATOM 1431 N N . VAL A 1 178 ? -3.58 -0.04 15.805 1 89.31 178 VAL A N 1
ATOM 1432 C CA . VAL A 1 178 ? -4.73 0.536 16.5 1 89.31 178 VAL A CA 1
ATOM 1433 C C . VAL A 1 178 ? -4.262 1.257 17.75 1 89.31 178 VAL A C 1
ATOM 1435 O O . VAL A 1 178 ? -4.871 2.244 18.172 1 89.31 178 VAL A O 1
ATOM 1438 N N . LEU A 1 179 ? -3.135 0.891 18.266 1 89.75 179 LEU A N 1
ATOM 1439 C CA . LEU A 1 179 ? -2.639 1.426 19.516 1 89.75 179 LEU A CA 1
ATOM 1440 C C . LEU A 1 179 ? -1.747 2.641 19.281 1 89.75 179 LEU A C 1
ATOM 1442 O O . LEU A 1 179 ? -1.382 3.342 20.234 1 89.75 179 LEU A O 1
ATOM 1446 N N . GLN A 1 180 ? -1.381 2.918 18.062 1 91.38 180 GLN A N 1
ATOM 1447 C CA . GLN A 1 180 ? -0.482 4.02 17.734 1 91.38 180 GLN A CA 1
ATOM 1448 C C . GLN A 1 180 ? -1.225 5.352 17.734 1 91.38 180 GLN A C 1
ATOM 1450 O O . GLN A 1 180 ? -2.314 5.461 17.172 1 91.38 180 GLN A O 1
ATOM 1455 N N . GLU A 1 181 ? -0.664 6.316 18.422 1 91.62 181 GLU A N 1
ATOM 1456 C CA . GLU A 1 181 ? -1.182 7.684 18.422 1 91.62 181 GLU A CA 1
ATOM 1457 C C . GLU A 1 181 ? -0.102 8.68 18.016 1 91.62 181 GLU A C 1
ATOM 1459 O O . GLU A 1 181 ? 1.074 8.492 18.328 1 91.62 181 GLU A O 1
ATOM 1464 N N . LEU A 1 182 ? -0.519 9.688 17.328 1 96 182 LEU A N 1
ATOM 1465 C CA . LEU A 1 182 ? 0.396 10.734 16.891 1 96 182 LEU A CA 1
ATOM 1466 C C . LEU A 1 182 ? -0.047 12.094 17.422 1 96 182 LEU A C 1
ATOM 1468 O O . LEU A 1 182 ? -1.167 12.539 17.156 1 96 182 LEU A O 1
ATOM 1472 N N . ALA A 1 183 ? 0.781 12.727 18.141 1 96.5 183 ALA A N 1
ATOM 1473 C CA . ALA A 1 183 ? 0.488 14.062 18.656 1 96.5 183 ALA A CA 1
ATOM 1474 C C . ALA A 1 183 ? 0.59 15.117 17.547 1 96.5 183 ALA A C 1
ATOM 1476 O O . ALA A 1 183 ? 1.381 14.961 16.609 1 96.5 183 ALA A O 1
ATOM 1477 N N . THR A 1 184 ? -0.164 16.125 17.672 1 97.69 184 THR A N 1
ATOM 1478 C CA . THR A 1 184 ? -0.092 17.234 16.719 1 97.69 184 THR A CA 1
ATOM 1479 C C . THR A 1 184 ? 1.24 17.969 16.844 1 97.69 184 THR A C 1
ATOM 1481 O O . THR A 1 184 ? 1.727 18.203 17.953 1 97.69 184 THR A O 1
ATOM 1484 N N . GLY A 1 185 ? 1.844 18.234 15.734 1 97.62 185 GLY A N 1
ATOM 1485 C CA . GLY A 1 185 ? 2.992 19.125 15.656 1 97.62 185 GLY A CA 1
ATOM 1486 C C . GLY A 1 185 ? 4.27 18.484 16.188 1 97.62 185 GLY A C 1
ATOM 1487 O O . GLY A 1 185 ? 5.227 19.203 16.5 1 97.62 185 GLY A O 1
ATOM 1488 N N . VAL A 1 186 ? 4.328 17.203 16.344 1 98.06 186 VAL A N 1
ATOM 1489 C CA . VAL A 1 186 ? 5.516 16.531 16.875 1 98.06 186 VAL A CA 1
ATOM 1490 C C . VAL A 1 186 ? 6.203 15.75 15.766 1 98.06 186 VAL A C 1
ATOM 1492 O O . VAL A 1 186 ? 5.672 14.742 15.289 1 98.06 186 VAL A O 1
ATOM 1495 N N . PRO A 1 187 ? 7.418 16.125 15.398 1 98.62 187 PRO A N 1
ATOM 1496 C CA . PRO A 1 187 ? 8.102 15.461 14.281 1 98.62 187 PRO A CA 1
ATOM 1497 C C . PRO A 1 187 ? 8.594 14.055 14.641 1 98.62 187 PRO A C 1
ATOM 1499 O O . PRO A 1 187 ? 9.055 13.828 15.758 1 98.62 187 PRO A O 1
ATOM 1502 N N . ILE A 1 188 ? 8.469 13.125 13.781 1 98.56 188 ILE A N 1
ATOM 1503 C CA . ILE A 1 188 ? 9.078 11.797 13.797 1 98.56 188 ILE A CA 1
ATOM 1504 C C . ILE A 1 188 ? 10.117 11.703 12.68 1 98.56 188 ILE A C 1
ATOM 1506 O O . ILE A 1 188 ? 9.812 11.93 11.516 1 98.56 188 ILE A O 1
ATOM 1510 N N . ILE A 1 189 ? 11.344 11.375 13 1 98.56 189 ILE A N 1
ATOM 1511 C CA . ILE A 1 189 ? 12.438 11.305 12.031 1 98.56 189 ILE A CA 1
ATOM 1512 C C . ILE A 1 189 ? 12.828 9.852 11.805 1 98.56 189 ILE A C 1
ATOM 1514 O O . ILE A 1 189 ? 13.18 9.141 12.75 1 98.56 189 ILE A O 1
ATOM 1518 N N . TYR A 1 190 ? 12.734 9.367 10.602 1 98.69 190 TYR A N 1
ATOM 1519 C CA . TYR A 1 190 ? 13.234 8.055 10.195 1 98.69 190 TYR A CA 1
ATOM 1520 C C . TYR A 1 190 ? 14.516 8.195 9.383 1 98.69 190 TYR A C 1
ATOM 1522 O O . TYR A 1 190 ? 14.617 9.055 8.508 1 98.69 190 TYR A O 1
ATOM 1530 N N . GLU A 1 191 ? 15.438 7.395 9.664 1 98.5 191 GLU A N 1
ATOM 1531 C CA . GLU A 1 191 ? 16.578 7.137 8.781 1 98.5 191 GLU A CA 1
ATOM 1532 C C . GLU A 1 191 ? 16.516 5.727 8.203 1 98.5 191 GLU A C 1
ATOM 1534 O O . GLU A 1 191 ? 16.156 4.777 8.898 1 98.5 191 GLU A O 1
ATOM 1539 N N . PHE A 1 192 ? 16.938 5.594 6.953 1 98.44 192 PHE A N 1
ATOM 1540 C CA . PHE A 1 192 ? 16.781 4.312 6.273 1 98.44 192 PHE A CA 1
ATOM 1541 C C . PHE A 1 192 ? 18.125 3.793 5.793 1 98.44 192 PHE A C 1
ATOM 1543 O O . PHE A 1 192 ? 19.016 4.578 5.457 1 98.44 192 PHE A O 1
ATOM 1550 N N . ASN A 1 193 ? 18.219 2.445 5.715 1 97.94 193 ASN A N 1
ATOM 1551 C CA . ASN A 1 193 ? 19.312 1.783 4.988 1 97.94 193 ASN A CA 1
ATOM 1552 C C . ASN A 1 193 ? 19.094 1.864 3.48 1 97.94 193 ASN A C 1
ATOM 1554 O O . ASN A 1 193 ? 18.047 2.309 3.016 1 97.94 193 ASN A O 1
ATOM 1558 N N . ALA A 1 194 ? 20.047 1.459 2.732 1 96.88 194 ALA A N 1
ATOM 1559 C CA . ALA A 1 194 ? 19.984 1.502 1.273 1 96.88 194 ALA A CA 1
ATOM 1560 C C . ALA A 1 194 ? 18.891 0.568 0.744 1 96.88 194 ALA A C 1
ATOM 1562 O O . ALA A 1 194 ? 18.453 0.705 -0.4 1 96.88 194 ALA A O 1
ATOM 1563 N N . ASP A 1 195 ? 18.5 -0.403 1.604 1 96.81 195 ASP A N 1
ATOM 1564 C CA . ASP A 1 195 ? 17.5 -1.375 1.167 1 96.81 195 ASP A CA 1
ATOM 1565 C C . ASP A 1 195 ? 16.109 -0.999 1.671 1 96.81 195 ASP A C 1
ATOM 1567 O O . ASP A 1 195 ? 15.219 -1.848 1.74 1 96.81 195 ASP A O 1
ATOM 1571 N N . SER A 1 196 ? 15.898 0.261 2.158 1 96.81 196 SER A N 1
ATOM 1572 C CA . SER A 1 196 ? 14.641 0.868 2.572 1 96.81 196 SER A CA 1
ATOM 1573 C C . SER A 1 196 ? 14.234 0.408 3.969 1 96.81 196 SER A C 1
ATOM 1575 O O . SER A 1 196 ? 13.188 0.814 4.484 1 96.81 196 SER A O 1
ATOM 1577 N N . THR A 1 197 ? 15.094 -0.455 4.582 1 97.94 197 THR A N 1
ATOM 1578 C CA . THR A 1 197 ? 14.789 -0.813 5.961 1 97.94 197 THR A CA 1
ATOM 1579 C C . THR A 1 197 ? 15.141 0.331 6.906 1 97.94 197 THR A C 1
ATOM 1581 O O . THR A 1 197 ? 15.984 1.17 6.586 1 97.94 197 THR A O 1
ATOM 1584 N N . ILE A 1 198 ? 14.547 0.361 8.047 1 98.06 198 ILE A N 1
ATOM 1585 C CA . ILE A 1 198 ? 14.719 1.457 8.992 1 98.06 198 ILE A CA 1
ATOM 1586 C C . ILE A 1 198 ? 16.031 1.287 9.75 1 98.06 198 ILE A C 1
ATOM 1588 O O . ILE A 1 198 ? 16.297 0.222 10.312 1 98.06 198 ILE A O 1
ATOM 1592 N N . LEU A 1 199 ? 16.844 2.287 9.688 1 98.25 199 LEU A N 1
ATOM 1593 C CA . LEU A 1 199 ? 18.078 2.367 10.445 1 98.25 199 LEU A CA 1
ATOM 1594 C C . LEU A 1 199 ? 17.844 2.922 11.844 1 98.25 199 LEU A C 1
ATOM 1596 O O . LEU A 1 199 ? 18.375 2.396 12.82 1 98.25 199 LEU A O 1
ATOM 1600 N N . SER A 1 200 ? 17 3.986 11.938 1 98.06 200 SER A N 1
ATOM 1601 C CA . SER A 1 200 ? 16.688 4.598 13.227 1 98.06 200 SER A CA 1
ATOM 1602 C C . SER A 1 200 ? 15.375 5.355 13.172 1 98.06 200 SER A C 1
ATOM 1604 O O . SER A 1 200 ? 14.883 5.688 12.086 1 98.06 200 SER A O 1
ATOM 1606 N N . LYS A 1 201 ? 14.781 5.551 14.297 1 98 201 LYS A N 1
ATOM 1607 C CA . LYS A 1 201 ? 13.57 6.332 14.531 1 98 201 LYS A CA 1
ATOM 1608 C C . LYS A 1 201 ? 13.734 7.25 15.742 1 98 201 LYS A C 1
ATOM 1610 O O . LYS A 1 201 ? 14.133 6.801 16.812 1 98 201 LYS A O 1
ATOM 1615 N N . LYS A 1 202 ? 13.461 8.547 15.508 1 97.44 202 LYS A N 1
ATOM 1616 C CA . LYS A 1 202 ? 13.547 9.531 16.578 1 97.44 202 LYS A CA 1
ATOM 1617 C C . LYS A 1 202 ? 12.312 10.422 16.625 1 97.44 202 LYS A C 1
ATOM 1619 O O . LYS A 1 202 ? 11.844 10.891 15.578 1 97.44 202 LYS A O 1
ATOM 1624 N N . ILE A 1 203 ? 11.773 10.602 17.781 1 97 203 ILE A N 1
ATOM 1625 C CA . ILE A 1 203 ? 10.672 11.539 17.984 1 97 203 ILE A CA 1
ATOM 1626 C C . ILE A 1 203 ? 11.188 12.789 18.688 1 97 203 ILE A C 1
ATOM 1628 O O . ILE A 1 203 ? 11.867 12.703 19.719 1 97 203 ILE A O 1
ATOM 1632 N N . ILE A 1 204 ? 10.906 13.922 18.094 1 94.25 204 ILE A N 1
ATOM 1633 C CA . ILE A 1 204 ? 11.375 15.172 18.688 1 94.25 204 ILE A CA 1
ATOM 1634 C C . ILE A 1 204 ? 10.25 15.805 19.516 1 94.25 204 ILE A C 1
ATOM 1636 O O . ILE A 1 204 ? 9.328 16.391 18.938 1 94.25 204 ILE A O 1
ATOM 1640 N N . GLN A 1 205 ? 10.359 15.516 20.797 1 84.62 205 GLN A N 1
ATOM 1641 C CA . GLN A 1 205 ? 9.344 16.047 21.703 1 84.62 205 GLN A CA 1
ATOM 1642 C C . GLN A 1 205 ? 9.68 17.484 22.109 1 84.62 205 GLN A C 1
ATOM 1644 O O . GLN A 1 205 ? 10.852 17.844 22.219 1 84.62 205 GLN A O 1
ATOM 1649 N N . SER A 1 206 ? 8.75 18.422 22 1 69.75 206 SER A N 1
ATOM 1650 C CA . SER A 1 206 ? 8.969 19.797 22.469 1 69.75 206 SER A CA 1
ATOM 1651 C C . SER A 1 206 ? 9.367 19.812 23.953 1 69.75 206 SER A C 1
ATOM 1653 O O . SER A 1 206 ? 9.031 18.906 24.703 1 69.75 206 SER A O 1
ATOM 1655 N N . MET B 1 1 ? 25.375 -4.359 -9.195 1 70.31 1 MET B N 1
ATOM 1656 C CA . MET B 1 1 ? 24.656 -5.605 -8.945 1 70.31 1 MET B CA 1
ATOM 1657 C C . MET B 1 1 ? 23.172 -5.453 -9.25 1 70.31 1 MET B C 1
ATOM 1659 O O . MET B 1 1 ? 22.625 -4.348 -9.188 1 70.31 1 MET B O 1
ATOM 1663 N N . ARG B 1 2 ? 22.438 -6.551 -9.781 1 88.56 2 ARG B N 1
ATOM 1664 C CA . ARG B 1 2 ? 21.125 -6.371 -10.383 1 88.56 2 ARG B CA 1
ATOM 1665 C C . ARG B 1 2 ? 20.031 -6.469 -9.344 1 88.56 2 ARG B C 1
ATOM 1667 O O . ARG B 1 2 ? 20.109 -7.273 -8.414 1 88.56 2 ARG B O 1
ATOM 1674 N N . ARG B 1 3 ? 19.25 -5.57 -9.25 1 97.62 3 ARG B N 1
ATOM 1675 C CA . ARG B 1 3 ? 18 -5.543 -8.492 1 97.62 3 ARG B CA 1
ATOM 1676 C C . ARG B 1 3 ? 16.828 -6.02 -9.344 1 97.62 3 ARG B C 1
ATOM 1678 O O . ARG B 1 3 ? 16.297 -5.266 -10.164 1 97.62 3 ARG B O 1
ATOM 1685 N N . THR B 1 4 ? 16.469 -7.316 -9.148 1 98.62 4 THR B N 1
ATOM 1686 C CA . THR B 1 4 ? 15.57 -7.934 -10.125 1 98.62 4 THR B CA 1
ATOM 1687 C C . THR B 1 4 ? 14.344 -8.531 -9.43 1 98.62 4 THR B C 1
ATOM 1689 O O . THR B 1 4 ? 14.469 -9.164 -8.383 1 98.62 4 THR B O 1
ATOM 1692 N N . LEU B 1 5 ? 13.195 -8.312 -9.961 1 98.88 5 LEU B N 1
ATOM 1693 C CA . LEU B 1 5 ? 11.93 -8.922 -9.57 1 98.88 5 LEU B CA 1
ATOM 1694 C C . LEU B 1 5 ? 11.273 -9.625 -10.75 1 98.88 5 LEU B C 1
ATOM 1696 O O . LEU B 1 5 ? 11.125 -9.039 -11.828 1 98.88 5 LEU B O 1
ATOM 1700 N N . VAL B 1 6 ? 10.969 -10.891 -10.562 1 98.88 6 VAL B N 1
ATOM 1701 C CA . VAL B 1 6 ? 10.242 -11.641 -11.578 1 98.88 6 VAL B CA 1
ATOM 1702 C C . VAL B 1 6 ? 8.836 -11.961 -11.07 1 98.88 6 VAL B C 1
ATOM 1704 O O . VAL B 1 6 ? 8.68 -12.516 -9.977 1 98.88 6 VAL B O 1
ATOM 1707 N N . LEU B 1 7 ? 7.859 -11.578 -11.836 1 98.88 7 LEU B N 1
ATOM 1708 C CA . LEU B 1 7 ? 6.461 -11.883 -11.539 1 98.88 7 LEU B CA 1
ATOM 1709 C C . LEU B 1 7 ? 5.922 -12.93 -12.508 1 98.88 7 LEU B C 1
ATOM 1711 O O . LEU B 1 7 ? 6.121 -12.828 -13.719 1 98.88 7 LEU B O 1
ATOM 1715 N N . VAL B 1 8 ? 5.254 -13.93 -11.961 1 98.88 8 VAL B N 1
ATOM 1716 C CA . VAL B 1 8 ? 4.605 -14.938 -12.797 1 98.88 8 VAL B CA 1
ATOM 1717 C C . VAL B 1 8 ? 3.209 -15.234 -12.25 1 98.88 8 VAL B C 1
ATOM 1719 O O . VAL B 1 8 ? 3.057 -15.594 -11.078 1 98.88 8 VAL B O 1
ATOM 1722 N N . ARG B 1 9 ? 2.23 -15.086 -13.094 1 98.88 9 ARG B N 1
ATOM 1723 C CA . ARG B 1 9 ? 0.917 -15.617 -12.75 1 98.88 9 ARG B CA 1
ATOM 1724 C C . ARG B 1 9 ? 0.908 -17.141 -12.812 1 98.88 9 ARG B C 1
ATOM 1726 O O . ARG B 1 9 ? 1.519 -17.734 -13.703 1 98.88 9 ARG B O 1
ATOM 1733 N N . HIS B 1 10 ? 0.185 -17.734 -11.945 1 98.88 10 HIS B N 1
ATOM 1734 C CA . HIS B 1 10 ? 0.125 -19.188 -11.961 1 98.88 10 HIS B CA 1
ATOM 1735 C C . HIS B 1 10 ? -0.32 -19.703 -13.32 1 98.88 10 HIS B C 1
ATOM 1737 O O . HIS B 1 10 ? -0.938 -18.984 -14.102 1 98.88 10 HIS B O 1
ATOM 1743 N N . GLY B 1 11 ? -0.004 -21.016 -13.602 1 98.69 11 GLY B N 1
ATOM 1744 C CA . GLY B 1 11 ? -0.496 -21.656 -14.812 1 98.69 11 GLY B CA 1
ATOM 1745 C C . GLY B 1 11 ? -1.996 -21.891 -14.797 1 98.69 11 GLY B C 1
ATOM 1746 O O . GLY B 1 11 ? -2.654 -21.656 -13.781 1 98.69 11 GLY B O 1
ATOM 1747 N N . GLN B 1 12 ? -2.48 -22.375 -15.922 1 98.56 12 GLN B N 1
ATOM 1748 C CA . GLN B 1 12 ? -3.91 -22.641 -16.031 1 98.56 12 GLN B CA 1
ATOM 1749 C C . GLN B 1 12 ? -4.379 -23.609 -14.953 1 98.56 12 GLN B C 1
ATOM 1751 O O . GLN B 1 12 ? -3.727 -24.625 -14.695 1 98.56 12 GLN B O 1
ATOM 1756 N N . SER B 1 13 ? -5.457 -23.234 -14.297 1 98.5 13 SER B N 1
ATOM 1757 C CA . SER B 1 13 ? -6.031 -24.094 -13.258 1 98.5 13 SER B CA 1
ATOM 1758 C C . SER B 1 13 ? -7.285 -24.797 -13.766 1 98.5 13 SER B C 1
ATOM 1760 O O . SER B 1 13 ? -7.82 -24.453 -14.82 1 98.5 13 SER B O 1
ATOM 1762 N N . GLU B 1 14 ? -7.723 -25.734 -12.969 1 98.38 14 GLU B N 1
ATOM 1763 C CA . GLU B 1 14 ? -8.938 -26.484 -13.281 1 98.38 14 GLU B CA 1
ATOM 1764 C C . GLU B 1 14 ? -10.141 -25.547 -13.383 1 98.38 14 GLU B C 1
ATOM 1766 O O . GLU B 1 14 ? -11.047 -25.781 -14.188 1 98.38 14 GLU B O 1
ATOM 1771 N N . TRP B 1 15 ? -10.18 -24.484 -12.602 1 97.38 15 TRP B N 1
ATOM 1772 C CA . TRP B 1 15 ? -11.336 -23.594 -12.617 1 97.38 15 TRP B CA 1
ATOM 1773 C C . TRP B 1 15 ? -11.188 -22.531 -13.703 1 97.38 15 TRP B C 1
ATOM 1775 O O . TRP B 1 15 ? -12.18 -21.938 -14.148 1 97.38 15 TRP B O 1
ATOM 1785 N N . ASN B 1 16 ? -9.938 -22.266 -14.133 1 96.38 16 ASN B N 1
ATOM 1786 C CA . ASN B 1 16 ? -9.766 -21.438 -15.32 1 96.38 16 ASN B CA 1
ATOM 1787 C C . ASN B 1 16 ? -10.469 -22.031 -16.531 1 96.38 16 ASN B C 1
ATOM 1789 O O . ASN B 1 16 ? -11.195 -21.344 -17.234 1 96.38 16 ASN B O 1
ATOM 1793 N N . ILE B 1 17 ? -10.172 -23.297 -16.75 1 95.69 17 ILE B N 1
ATOM 1794 C CA . ILE B 1 17 ? -10.68 -23.938 -17.953 1 95.69 17 ILE B CA 1
ATOM 1795 C C . ILE B 1 17 ? -12.203 -24.062 -17.875 1 95.69 17 ILE B C 1
ATOM 1797 O O . ILE B 1 17 ? -12.891 -24.031 -18.891 1 95.69 17 ILE B O 1
ATOM 1801 N N . LYS B 1 18 ? -12.734 -24.141 -16.734 1 97 18 LYS B N 1
ATOM 1802 C CA . LYS B 1 18 ? -14.172 -24.266 -16.531 1 97 18 LYS B CA 1
ATOM 1803 C C . LYS B 1 18 ? -14.844 -22.891 -16.5 1 97 18 LYS B C 1
ATOM 1805 O O . LYS B 1 18 ? -16.062 -22.797 -16.344 1 97 18 LYS B O 1
ATOM 1810 N N . ASN B 1 19 ? -14.07 -21.812 -16.531 1 97.31 19 ASN B N 1
ATOM 1811 C CA . ASN B 1 19 ? -14.555 -20.438 -16.578 1 97.31 19 ASN B CA 1
ATOM 1812 C C . ASN B 1 19 ? -15.305 -20.078 -15.297 1 97.31 19 ASN B C 1
ATOM 1814 O O . ASN B 1 19 ? -16.359 -19.438 -15.352 1 97.31 19 ASN B O 1
ATOM 1818 N N . LEU B 1 20 ? -14.781 -20.516 -14.211 1 98 20 LEU B N 1
ATOM 1819 C CA . LEU B 1 20 ? -15.391 -20.234 -12.914 1 98 20 LEU B CA 1
ATOM 1820 C C . LEU B 1 20 ? -14.656 -19.109 -12.188 1 98 20 LEU B C 1
ATOM 1822 O O . LEU B 1 20 ? -13.438 -18.969 -12.328 1 98 20 LEU B O 1
ATOM 1826 N N . PHE B 1 21 ? -15.43 -18.344 -11.414 1 98 21 PHE B N 1
ATOM 1827 C CA . PHE B 1 21 ? -14.797 -17.453 -10.453 1 98 21 PHE B CA 1
ATOM 1828 C C . PHE B 1 21 ? -14.086 -18.25 -9.367 1 98 21 PHE B C 1
ATOM 1830 O O . PHE B 1 21 ? -14.727 -18.984 -8.617 1 98 21 PHE B O 1
ATOM 1837 N N . THR B 1 22 ? -12.836 -18.094 -9.219 1 97.38 22 THR B N 1
ATOM 1838 C CA . THR B 1 22 ? -12.094 -18.938 -8.289 1 97.38 22 THR B CA 1
ATOM 1839 C C . THR B 1 22 ? -11.859 -18.203 -6.973 1 97.38 22 THR B C 1
ATOM 1841 O O . THR B 1 22 ? -12.43 -18.562 -5.941 1 97.38 22 THR B O 1
ATOM 1844 N N . GLY B 1 23 ? -11 -17.062 -7.027 1 96.62 23 GLY B N 1
ATOM 1845 C CA . GLY B 1 23 ? -10.664 -16.328 -5.82 1 96.62 23 GLY B CA 1
ATOM 1846 C C . GLY B 1 23 ? -9.82 -17.125 -4.844 1 96.62 23 GLY B C 1
ATOM 1847 O O . GLY B 1 23 ? -8.758 -17.625 -5.207 1 96.62 23 GLY B O 1
ATOM 1848 N N . TRP B 1 24 ? -10.328 -17.359 -3.664 1 97.5 24 TRP B N 1
ATOM 1849 C CA . TRP B 1 24 ? -9.539 -18.016 -2.617 1 97.5 24 TRP B CA 1
ATOM 1850 C C . TRP B 1 24 ? -9.781 -19.516 -2.611 1 97.5 24 TRP B C 1
ATOM 1852 O O . TRP B 1 24 ? -9.211 -20.234 -1.787 1 97.5 24 TRP B O 1
ATOM 1862 N N . LYS B 1 25 ? -10.633 -19.969 -3.562 1 97.88 25 LYS B N 1
ATOM 1863 C CA . LYS B 1 25 ? -10.734 -21.406 -3.738 1 97.88 25 LYS B CA 1
ATOM 1864 C C . LYS B 1 25 ? -9.422 -22 -4.223 1 97.88 25 LYS B C 1
ATOM 1866 O O . LYS B 1 25 ? -8.555 -21.281 -4.73 1 97.88 25 LYS B O 1
ATOM 1871 N N . ASP B 1 26 ? -9.336 -23.344 -4.051 1 98.38 26 ASP B N 1
ATOM 1872 C CA . ASP B 1 26 ? -7.98 -23.875 -4.199 1 98.38 26 ASP B CA 1
ATOM 1873 C C . ASP B 1 26 ? -7.941 -25.016 -5.203 1 98.38 26 ASP B C 1
ATOM 1875 O O . ASP B 1 26 ? -7.48 -26.125 -4.879 1 98.38 26 ASP B O 1
ATOM 1879 N N . PRO B 1 27 ? -8.438 -24.75 -6.426 1 98.5 27 PRO B N 1
ATOM 1880 C CA . PRO B 1 27 ? -8.289 -25.766 -7.457 1 98.5 27 PRO B CA 1
ATOM 1881 C C . PRO B 1 27 ? -6.832 -26.047 -7.816 1 98.5 27 PRO B C 1
ATOM 1883 O O . PRO B 1 27 ? -5.961 -25.219 -7.547 1 98.5 27 PRO B O 1
ATOM 1886 N N . ASP B 1 28 ? -6.59 -27.156 -8.484 1 98.62 28 ASP B N 1
ATOM 1887 C CA . ASP B 1 28 ? -5.254 -27.547 -8.914 1 98.62 28 ASP B CA 1
ATOM 1888 C C . ASP B 1 28 ? -4.953 -27.031 -10.32 1 98.62 28 ASP B C 1
ATOM 1890 O O . ASP B 1 28 ? -5.824 -26.453 -10.977 1 98.62 28 ASP B O 1
ATOM 1894 N N . LEU B 1 29 ? -3.732 -27.172 -10.734 1 98.75 29 LEU B N 1
ATOM 1895 C CA . LEU B 1 29 ? -3.334 -26.891 -12.102 1 98.75 29 LEU B CA 1
ATOM 1896 C C . LEU B 1 29 ? -3.881 -27.938 -13.062 1 98.75 29 LEU B C 1
ATOM 1898 O O . LEU B 1 29 ? -4.039 -29.109 -12.688 1 98.75 29 LEU B O 1
ATOM 1902 N N . THR B 1 30 ? -4.156 -27.531 -14.266 1 98.56 30 THR B N 1
ATOM 1903 C CA . THR B 1 30 ? -4.359 -28.5 -15.344 1 98.56 30 THR B CA 1
ATOM 1904 C C . THR B 1 30 ? -3.023 -28.984 -15.898 1 98.56 30 THR B C 1
ATOM 1906 O O . THR B 1 30 ? -1.966 -28.484 -15.5 1 98.56 30 THR B O 1
ATOM 1909 N N . GLU B 1 31 ? -3.121 -29.953 -16.797 1 98.44 31 GLU B N 1
ATOM 1910 C CA . GLU B 1 31 ? -1.906 -30.391 -17.469 1 98.44 31 GLU B CA 1
ATOM 1911 C C . GLU B 1 31 ? -1.291 -29.25 -18.281 1 98.44 31 GLU B C 1
ATOM 1913 O O . GLU B 1 31 ? -0.07 -29.078 -18.281 1 98.44 31 GLU B O 1
ATOM 1918 N N . LYS B 1 32 ? -2.135 -28.516 -18.891 1 98.25 32 LYS B N 1
ATOM 1919 C CA . LYS B 1 32 ? -1.653 -27.344 -19.609 1 98.25 32 LYS B CA 1
ATOM 1920 C C . LYS B 1 32 ? -0.979 -26.359 -18.672 1 98.25 32 LYS B C 1
ATOM 1922 O O . LYS B 1 32 ? 0.056 -25.781 -19 1 98.25 32 LYS B O 1
ATOM 1927 N N . GLY B 1 33 ? -1.566 -26.156 -17.5 1 98.56 33 GLY B N 1
ATOM 1928 C CA . GLY B 1 33 ? -0.981 -25.266 -16.5 1 98.56 33 GLY B CA 1
ATOM 1929 C C . GLY B 1 33 ? 0.402 -25.703 -16.062 1 98.56 33 GLY B C 1
ATOM 1930 O O . GLY B 1 33 ? 1.294 -24.875 -15.883 1 98.56 33 GLY B O 1
ATOM 1931 N N . ARG B 1 34 ? 0.581 -26.984 -15.906 1 98.62 34 ARG B N 1
ATOM 1932 C CA . ARG B 1 34 ? 1.887 -27.531 -15.555 1 98.62 34 ARG B CA 1
ATOM 1933 C C . ARG B 1 34 ? 2.904 -27.281 -16.656 1 98.62 34 ARG B C 1
ATOM 1935 O O . ARG B 1 34 ? 4.043 -26.891 -16.391 1 98.62 34 ARG B O 1
ATOM 1942 N N . THR B 1 35 ? 2.445 -27.5 -17.844 1 98.56 35 THR B N 1
ATOM 1943 C CA . THR B 1 35 ? 3.316 -27.266 -18.984 1 98.56 35 THR B CA 1
ATOM 1944 C C . THR B 1 35 ? 3.717 -25.797 -19.094 1 98.56 35 THR B C 1
ATOM 1946 O O . THR B 1 35 ? 4.867 -25.484 -19.391 1 98.56 35 THR B O 1
ATOM 1949 N N . GLU B 1 36 ? 2.789 -24.922 -18.844 1 98.5 36 GLU B N 1
ATOM 1950 C CA . GLU B 1 36 ? 3.076 -23.484 -18.844 1 98.5 36 GLU B CA 1
ATOM 1951 C C . GLU B 1 36 ? 4.141 -23.141 -17.797 1 98.5 36 GLU B C 1
ATOM 1953 O O . GLU B 1 36 ? 5.062 -22.375 -18.094 1 98.5 36 GLU B O 1
ATOM 1958 N N . ALA B 1 37 ? 4.039 -23.703 -16.641 1 98.69 37 ALA B N 1
ATOM 1959 C CA . ALA B 1 37 ? 4.988 -23.438 -15.555 1 98.69 37 ALA B CA 1
ATOM 1960 C C . ALA B 1 37 ? 6.383 -23.938 -15.914 1 98.69 37 ALA B C 1
ATOM 1962 O O . ALA B 1 37 ? 7.375 -23.25 -15.695 1 98.69 37 ALA B O 1
ATOM 1963 N N . ILE B 1 38 ? 6.422 -25.156 -16.438 1 98.69 38 ILE B N 1
ATOM 1964 C CA . ILE B 1 38 ? 7.688 -25.75 -16.859 1 98.69 38 ILE B CA 1
ATOM 1965 C C . ILE B 1 38 ? 8.336 -24.859 -17.938 1 98.69 38 ILE B C 1
ATOM 1967 O O . ILE B 1 38 ? 9.531 -24.562 -17.859 1 98.69 38 ILE B O 1
ATOM 1971 N N . THR B 1 39 ? 7.535 -24.422 -18.906 1 98.5 39 THR B N 1
ATOM 1972 C CA . THR B 1 39 ? 8.031 -23.562 -19.969 1 98.5 39 THR B CA 1
ATOM 1973 C C . THR B 1 39 ? 8.562 -22.25 -19.406 1 98.5 39 THR B C 1
ATOM 1975 O O . THR B 1 39 ? 9.602 -21.75 -19.828 1 98.5 39 THR B O 1
ATOM 1978 N N . ALA B 1 40 ? 7.859 -21.656 -18.453 1 98.5 40 ALA B N 1
ATOM 1979 C CA . ALA B 1 40 ? 8.297 -20.422 -17.797 1 98.5 40 ALA B CA 1
ATOM 1980 C C . ALA B 1 40 ? 9.672 -20.609 -17.156 1 98.5 40 ALA B C 1
ATOM 1982 O O . ALA B 1 40 ? 10.547 -19.75 -17.312 1 98.5 40 ALA B O 1
ATOM 1983 N N . GLY B 1 41 ? 9.836 -21.719 -16.438 1 98.56 41 GLY B N 1
ATOM 1984 C CA . GLY B 1 41 ? 11.117 -22 -15.812 1 98.56 41 GLY B CA 1
ATOM 1985 C C . GLY B 1 41 ? 12.25 -22.125 -16.812 1 98.56 41 GLY B C 1
ATOM 1986 O O . GLY B 1 41 ? 13.336 -21.578 -16.594 1 98.56 41 GLY B O 1
ATOM 1987 N N . LYS B 1 42 ? 11.984 -22.844 -17.891 1 98.25 42 LYS B N 1
ATOM 1988 C CA . LYS B 1 42 ? 12.984 -23 -18.953 1 98.25 42 LYS B CA 1
ATOM 1989 C C . LYS B 1 42 ? 13.383 -21.656 -19.531 1 98.25 42 LYS B C 1
ATOM 1991 O O . LYS B 1 42 ? 14.562 -21.391 -19.766 1 98.25 42 LYS B O 1
ATOM 1996 N N . ASN B 1 43 ? 12.375 -20.844 -19.797 1 97.75 43 ASN B N 1
ATOM 1997 C CA . ASN B 1 43 ? 12.633 -19.516 -20.359 1 97.75 43 ASN B CA 1
ATOM 1998 C C . ASN B 1 43 ? 13.469 -18.672 -19.406 1 97.75 43 ASN B C 1
ATOM 2000 O O . ASN B 1 43 ? 14.383 -17.969 -19.844 1 97.75 43 ASN B O 1
ATOM 2004 N N . LEU B 1 44 ? 13.164 -18.719 -18.156 1 98.19 44 LEU B N 1
ATOM 2005 C CA . LEU B 1 44 ? 13.898 -17.953 -17.141 1 98.19 44 LEU B CA 1
ATOM 2006 C C . LEU B 1 44 ? 15.336 -18.453 -17.031 1 98.19 44 LEU B C 1
ATOM 2008 O O . LEU B 1 44 ? 16.266 -17.656 -16.875 1 98.19 44 LEU B O 1
ATOM 2012 N N . LYS B 1 45 ? 15.5 -19.75 -17.078 1 97.5 45 LYS B N 1
ATOM 2013 C CA . LYS B 1 45 ? 16.844 -20.328 -17.078 1 97.5 45 LYS B CA 1
ATOM 2014 C C . LYS B 1 45 ? 17.641 -19.859 -18.281 1 97.5 45 LYS B C 1
ATOM 2016 O O . LYS B 1 45 ? 18.812 -19.453 -18.141 1 97.5 45 LYS B O 1
ATOM 2021 N N . LYS B 1 46 ? 17.016 -19.891 -19.422 1 96.69 46 LYS B N 1
ATOM 2022 C CA . LYS B 1 46 ? 17.656 -19.453 -20.656 1 96.69 46 LYS B CA 1
ATOM 2023 C C . LYS B 1 46 ? 18.062 -17.984 -20.578 1 96.69 46 LYS B C 1
ATOM 2025 O O . LYS B 1 46 ? 19.078 -17.578 -21.141 1 96.69 46 LYS B O 1
ATOM 2030 N N . ALA B 1 47 ? 17.328 -17.234 -19.844 1 95.56 47 ALA B N 1
ATOM 2031 C CA . ALA B 1 47 ? 17.594 -15.812 -19.688 1 95.56 47 ALA B CA 1
ATOM 2032 C C . ALA B 1 47 ? 18.75 -15.578 -18.719 1 95.56 47 ALA B C 1
ATOM 2034 O O . ALA B 1 47 ? 19.172 -14.438 -18.516 1 95.56 47 ALA B O 1
ATOM 2035 N N . GLY B 1 48 ? 19.234 -16.594 -18.078 1 95.62 48 GLY B N 1
ATOM 2036 C CA . GLY B 1 48 ? 20.422 -16.516 -17.234 1 95.62 48 GLY B CA 1
ATOM 2037 C C . GLY B 1 48 ? 20.125 -16.062 -15.82 1 95.62 48 GLY B C 1
ATOM 2038 O O . GLY B 1 48 ? 20.984 -15.516 -15.133 1 95.62 48 GLY B O 1
ATOM 2039 N N . LEU B 1 49 ? 18.922 -16.281 -15.398 1 96.69 49 LEU B N 1
ATOM 2040 C CA . LEU B 1 49 ? 18.531 -15.836 -14.07 1 96.69 49 LEU B CA 1
ATOM 2041 C C . LEU B 1 49 ? 18.797 -16.906 -13.023 1 96.69 49 LEU B C 1
ATOM 2043 O O . LEU B 1 49 ? 18.844 -18.094 -13.352 1 96.69 49 LEU B O 1
ATOM 2047 N N . LYS B 1 50 ? 19.062 -16.469 -11.859 1 97.88 50 LYS B N 1
ATOM 2048 C CA . LYS B 1 50 ? 19.141 -17.297 -10.656 1 97.88 50 LYS B CA 1
ATOM 2049 C C . LYS B 1 50 ? 18.469 -16.594 -9.469 1 97.88 50 LYS B C 1
ATOM 2051 O O . LYS B 1 50 ? 18.844 -15.469 -9.133 1 97.88 50 LYS B O 1
ATOM 2056 N N . PHE B 1 51 ? 17.609 -17.297 -8.836 1 98.62 51 PHE B N 1
ATOM 2057 C CA . PHE B 1 51 ? 16.828 -16.641 -7.789 1 98.62 51 PHE B CA 1
ATOM 2058 C C . PHE B 1 51 ? 17.5 -16.781 -6.434 1 98.62 51 PHE B C 1
ATOM 2060 O O . PHE B 1 51 ? 18.062 -17.844 -6.117 1 98.62 51 PHE B O 1
ATOM 2067 N N . ASP B 1 52 ? 17.5 -15.734 -5.656 1 98.5 52 ASP B N 1
ATOM 2068 C CA . ASP B 1 52 ? 17.984 -15.758 -4.277 1 98.5 52 ASP B CA 1
ATOM 2069 C C . ASP B 1 52 ? 16.859 -16.125 -3.309 1 98.5 52 ASP B C 1
ATOM 2071 O O . ASP B 1 52 ? 17.109 -16.703 -2.252 1 98.5 52 ASP B O 1
ATOM 2075 N N . ILE B 1 53 ? 15.617 -15.812 -3.631 1 98.44 53 ILE B N 1
ATOM 2076 C CA . ILE B 1 53 ? 14.453 -16.047 -2.783 1 98.44 53 ILE B CA 1
ATOM 2077 C C . ILE B 1 53 ? 13.188 -16.047 -3.635 1 98.44 53 ILE B C 1
ATOM 2079 O O . ILE B 1 53 ? 13.125 -15.375 -4.668 1 98.44 53 ILE B O 1
ATOM 2083 N N . ALA B 1 54 ? 12.18 -16.781 -3.223 1 98.88 54 ALA B N 1
ATOM 2084 C CA . ALA B 1 54 ? 10.922 -16.875 -3.959 1 98.88 54 ALA B CA 1
ATOM 2085 C C . ALA B 1 54 ? 9.727 -16.75 -3.02 1 98.88 54 ALA B C 1
ATOM 2087 O O . ALA B 1 54 ? 9.773 -17.219 -1.877 1 98.88 54 ALA B O 1
ATOM 2088 N N . TYR B 1 55 ? 8.734 -16.094 -3.512 1 98.94 55 TYR B N 1
ATOM 2089 C CA . TYR B 1 55 ? 7.477 -15.922 -2.799 1 98.94 55 TYR B CA 1
ATOM 2090 C C . TYR B 1 55 ? 6.309 -16.453 -3.617 1 98.94 55 TYR B C 1
ATOM 2092 O O . TYR B 1 55 ? 6.336 -16.406 -4.852 1 98.94 55 TYR B O 1
ATOM 2100 N N . THR B 1 56 ? 5.305 -16.938 -2.936 1 98.94 56 THR B N 1
ATOM 2101 C CA . THR B 1 56 ? 4.074 -17.391 -3.57 1 98.94 56 THR B CA 1
ATOM 2102 C C . THR B 1 56 ? 2.877 -17.172 -2.65 1 98.94 56 THR B C 1
ATOM 2104 O O . THR B 1 56 ? 3.037 -16.703 -1.518 1 98.94 56 THR B O 1
ATOM 2107 N N . SER B 1 57 ? 1.663 -17.359 -3.201 1 98.81 57 SER B N 1
ATOM 2108 C CA . SER B 1 57 ? 0.444 -17.234 -2.41 1 98.81 57 SER B CA 1
ATOM 2109 C C . SER B 1 57 ? 0.223 -18.453 -1.531 1 98.81 57 SER B C 1
ATOM 2111 O O . SER B 1 57 ? 1.053 -19.375 -1.508 1 98.81 57 SER B O 1
ATOM 2113 N N . ALA B 1 58 ? -0.838 -18.453 -0.757 1 98.69 58 ALA B N 1
ATOM 2114 C CA . ALA B 1 58 ? -1.203 -19.594 0.084 1 98.69 58 ALA B CA 1
ATOM 2115 C C . ALA B 1 58 ? -1.965 -20.641 -0.717 1 98.69 58 ALA B C 1
ATOM 2117 O O . ALA B 1 58 ? -2.361 -21.672 -0.176 1 98.69 58 ALA B O 1
ATOM 2118 N N . LEU B 1 59 ? -2.18 -20.484 -1.986 1 98.75 59 LEU B N 1
ATOM 2119 C CA . LEU B 1 59 ? -3.014 -21.359 -2.799 1 98.75 59 LEU B CA 1
ATOM 2120 C C . LEU B 1 59 ? -2.156 -22.297 -3.643 1 98.75 59 LEU B C 1
ATOM 2122 O O . LEU B 1 59 ? -1.13 -21.891 -4.188 1 98.75 59 LEU B O 1
ATOM 2126 N N . GLN B 1 60 ? -2.547 -23.484 -3.854 1 98.75 60 GLN B N 1
ATOM 2127 C CA . GLN B 1 60 ? -1.697 -24.547 -4.363 1 98.75 60 GLN B CA 1
ATOM 2128 C C . GLN B 1 60 ? -1.329 -24.312 -5.824 1 98.75 60 GLN B C 1
ATOM 2130 O O . GLN B 1 60 ? -0.238 -24.688 -6.262 1 98.75 60 GLN B O 1
ATOM 2135 N N . ARG B 1 61 ? -2.252 -23.75 -6.605 1 98.75 61 ARG B N 1
ATOM 2136 C CA . ARG B 1 61 ? -1.953 -23.578 -8.023 1 98.75 61 ARG B CA 1
ATOM 2137 C C . ARG B 1 61 ? -0.744 -22.656 -8.211 1 98.75 61 ARG B C 1
ATOM 2139 O O . ARG B 1 61 ? 0.068 -22.875 -9.117 1 98.75 61 ARG B O 1
ATOM 2146 N N . ALA B 1 62 ? -0.61 -21.641 -7.383 1 98.88 62 ALA B N 1
ATOM 2147 C CA . ALA B 1 62 ? 0.562 -20.766 -7.43 1 98.88 62 ALA B CA 1
ATOM 2148 C C . ALA B 1 62 ? 1.797 -21.484 -6.883 1 98.88 62 ALA B C 1
ATOM 2150 O O . ALA B 1 62 ? 2.889 -21.359 -7.449 1 98.88 62 ALA B O 1
ATOM 2151 N N . GLN B 1 63 ? 1.652 -22.25 -5.816 1 98.88 63 GLN B N 1
ATOM 2152 C CA . GLN B 1 63 ? 2.762 -22.969 -5.203 1 98.88 63 GLN B CA 1
ATOM 2153 C C . GLN B 1 63 ? 3.344 -24 -6.164 1 98.88 63 GLN B C 1
ATOM 2155 O O . GLN B 1 63 ? 4.562 -24.094 -6.324 1 98.88 63 GLN B O 1
ATOM 2160 N N . LYS B 1 64 ? 2.494 -24.75 -6.785 1 98.88 64 LYS B N 1
ATOM 2161 C CA . LYS B 1 64 ? 2.943 -25.766 -7.719 1 98.88 64 LYS B CA 1
ATOM 2162 C C . LYS B 1 64 ? 3.6 -25.141 -8.945 1 98.88 64 LYS B C 1
ATOM 2164 O O . LYS B 1 64 ? 4.586 -25.672 -9.469 1 98.88 64 LYS B O 1
ATOM 2169 N N . THR B 1 65 ? 2.992 -24.031 -9.406 1 98.94 65 THR B N 1
ATOM 2170 C CA . THR B 1 65 ? 3.633 -23.297 -10.492 1 98.94 65 THR B CA 1
ATOM 2171 C C . THR B 1 65 ? 5.055 -22.891 -10.109 1 98.94 65 THR B C 1
ATOM 2173 O O . THR B 1 65 ? 5.992 -23.109 -10.875 1 98.94 65 THR B O 1
ATOM 2176 N N . ALA B 1 66 ? 5.223 -22.328 -8.914 1 98.94 66 ALA B N 1
ATOM 2177 C CA . ALA B 1 66 ? 6.535 -21.906 -8.438 1 98.94 66 ALA B CA 1
ATOM 2178 C C . ALA B 1 66 ? 7.5 -23.078 -8.367 1 98.94 66 ALA B C 1
ATOM 2180 O O . ALA B 1 66 ? 8.664 -22.969 -8.766 1 98.94 66 ALA B O 1
ATOM 2181 N N . GLN B 1 67 ? 7.039 -24.203 -7.906 1 98.75 67 GLN B N 1
ATOM 2182 C CA . GLN B 1 67 ? 7.875 -25.391 -7.766 1 98.75 67 GLN B CA 1
ATOM 2183 C C . GLN B 1 67 ? 8.367 -25.875 -9.125 1 98.75 67 GLN B C 1
ATOM 2185 O O . GLN B 1 67 ? 9.547 -26.203 -9.281 1 98.75 67 GLN B O 1
ATOM 2190 N N . HIS B 1 68 ? 7.465 -25.984 -10.094 1 98.81 68 HIS B N 1
ATOM 2191 C CA . HIS B 1 68 ? 7.848 -26.375 -11.438 1 98.81 68 HIS B CA 1
ATOM 2192 C C . HIS B 1 68 ? 8.898 -25.438 -12.016 1 98.81 68 HIS B C 1
ATOM 2194 O O . HIS B 1 68 ? 9.859 -25.891 -12.648 1 98.81 68 HIS B O 1
ATOM 2200 N N . ILE B 1 69 ? 8.703 -24.109 -11.805 1 98.88 69 ILE B N 1
ATOM 2201 C CA . ILE B 1 69 ? 9.664 -23.125 -12.281 1 98.88 69 ILE B CA 1
ATOM 2202 C C . ILE B 1 69 ? 11.023 -23.375 -11.625 1 98.88 69 ILE B C 1
ATOM 2204 O O . ILE B 1 69 ? 12.047 -23.469 -12.312 1 98.88 69 ILE B O 1
ATOM 2208 N N . LEU B 1 70 ? 11.031 -23.516 -10.297 1 98.81 70 LEU B N 1
ATOM 2209 C CA . LEU B 1 70 ? 12.273 -23.656 -9.547 1 98.81 70 LEU B CA 1
ATOM 2210 C C . LEU B 1 70 ? 13 -24.938 -9.945 1 98.81 70 LEU B C 1
ATOM 2212 O O . LEU B 1 70 ? 14.234 -24.969 -9.984 1 98.81 70 LEU B O 1
ATOM 2216 N N . GLU B 1 71 ? 12.258 -25.984 -10.195 1 98.69 71 GLU B N 1
ATOM 2217 C CA . GLU B 1 71 ? 12.852 -27.234 -10.664 1 98.69 71 GLU B CA 1
ATOM 2218 C C . GLU B 1 71 ? 13.609 -27.016 -11.977 1 98.69 71 GLU B C 1
ATOM 2220 O O . GLU B 1 71 ? 14.742 -27.469 -12.125 1 98.69 71 GLU B O 1
ATOM 2225 N N . GLN B 1 72 ? 12.953 -26.344 -12.922 1 98.44 72 GLN B N 1
ATOM 2226 C CA . GLN B 1 72 ? 13.594 -26.078 -14.203 1 98.44 72 GLN B CA 1
ATOM 2227 C C . GLN B 1 72 ? 14.812 -25.172 -14.031 1 98.44 72 GLN B C 1
ATOM 2229 O O . GLN B 1 72 ? 15.789 -25.297 -14.781 1 98.44 72 GLN B O 1
ATOM 2234 N N . MET B 1 73 ? 14.812 -24.328 -13.039 1 98.19 73 MET B N 1
ATOM 2235 C CA . MET B 1 73 ? 15.891 -23.375 -12.758 1 98.19 73 MET B CA 1
ATOM 2236 C C . MET B 1 73 ? 17.031 -24.047 -12 1 98.19 73 MET B C 1
ATOM 2238 O O . MET B 1 73 ? 18.016 -23.391 -11.641 1 98.19 73 MET B O 1
ATOM 2242 N N . ALA B 1 74 ? 16.875 -25.375 -11.703 1 98.19 74 ALA B N 1
ATOM 2243 C CA . ALA B 1 74 ? 17.828 -26.156 -10.922 1 98.19 74 ALA B CA 1
ATOM 2244 C C . ALA B 1 74 ? 17.984 -25.594 -9.516 1 98.19 74 ALA B C 1
ATOM 2246 O O . ALA B 1 74 ? 19.094 -25.578 -8.961 1 98.19 74 ALA B O 1
ATOM 2247 N N . GLN B 1 75 ? 16.906 -25.062 -8.938 1 98.5 75 GLN B N 1
ATOM 2248 C CA . GLN B 1 75 ? 16.859 -24.562 -7.566 1 98.5 75 GLN B CA 1
ATOM 2249 C C . GLN B 1 75 ? 15.672 -25.141 -6.812 1 98.5 75 GLN B C 1
ATOM 2251 O O . GLN B 1 75 ? 14.898 -24.406 -6.191 1 98.5 75 GLN B O 1
ATOM 2256 N N . PRO B 1 76 ? 15.492 -26.453 -6.887 1 97.38 76 PRO B N 1
ATOM 2257 C CA . PRO B 1 76 ? 14.289 -27.031 -6.281 1 97.38 76 PRO B CA 1
ATOM 2258 C C . PRO B 1 76 ? 14.234 -26.828 -4.77 1 97.38 76 PRO B C 1
ATOM 2260 O O . PRO B 1 76 ? 13.148 -26.875 -4.176 1 97.38 76 PRO B O 1
ATOM 2263 N N . ASP B 1 77 ? 15.383 -26.531 -4.117 1 97.56 77 ASP B N 1
ATOM 2264 C CA . ASP B 1 77 ? 15.438 -26.422 -2.662 1 97.56 77 ASP B CA 1
ATOM 2265 C C . ASP B 1 77 ? 15.438 -24.969 -2.215 1 97.56 77 ASP B C 1
ATOM 2267 O O . ASP B 1 77 ? 15.578 -24.672 -1.026 1 97.56 77 ASP B O 1
ATOM 2271 N N . LEU B 1 78 ? 15.297 -24.062 -3.195 1 98.12 78 LEU B N 1
ATOM 2272 C CA . LEU B 1 78 ? 15.25 -22.641 -2.842 1 98.12 78 LEU B CA 1
ATOM 2273 C C . LEU B 1 78 ? 14.094 -22.375 -1.886 1 98.12 78 LEU B C 1
ATOM 2275 O O . LEU B 1 78 ? 13 -22.922 -2.047 1 98.12 78 LEU B O 1
ATOM 2279 N N . GLN B 1 79 ? 14.328 -21.5 -0.941 1 96.62 79 GLN B N 1
ATOM 2280 C CA . GLN B 1 79 ? 13.281 -21.094 -0.004 1 96.62 79 GLN B CA 1
ATOM 2281 C C . GLN B 1 79 ? 12.086 -20.5 -0.736 1 96.62 79 GLN B C 1
ATOM 2283 O O . GLN B 1 79 ? 12.227 -19.531 -1.482 1 96.62 79 GLN B O 1
ATOM 2288 N N . LEU B 1 80 ? 10.961 -21.109 -0.591 1 98.12 80 LEU B N 1
ATOM 2289 C CA . LEU B 1 80 ? 9.695 -20.625 -1.125 1 98.12 80 LEU B CA 1
ATOM 2290 C C . LEU B 1 80 ? 8.766 -20.188 -0 1 98.12 80 LEU B C 1
ATOM 2292 O O . LEU B 1 80 ? 8.219 -21.031 0.725 1 98.12 80 LEU B O 1
ATOM 2296 N N . ILE B 1 81 ? 8.586 -18.891 0.198 1 98.81 81 ILE B N 1
ATOM 2297 C CA . ILE B 1 81 ? 7.793 -18.344 1.295 1 98.81 81 ILE B CA 1
ATOM 2298 C C . ILE B 1 81 ? 6.344 -18.172 0.85 1 98.81 81 ILE B C 1
ATOM 2300 O O . ILE B 1 81 ? 6.066 -17.5 -0.141 1 98.81 81 ILE B O 1
ATOM 2304 N N . LYS B 1 82 ? 5.457 -18.828 1.557 1 98.75 82 LYS B N 1
ATOM 2305 C CA . LYS B 1 82 ? 4.027 -18.797 1.27 1 98.75 82 LYS B CA 1
ATOM 2306 C C . LYS B 1 82 ? 3.316 -17.766 2.152 1 98.75 82 LYS B C 1
ATOM 2308 O O . LYS B 1 82 ? 3.543 -17.719 3.363 1 98.75 82 LYS B O 1
ATOM 2313 N N . ASN B 1 83 ? 2.479 -16.891 1.52 1 98.69 83 ASN B N 1
ATOM 2314 C CA . ASN B 1 83 ? 1.737 -15.922 2.318 1 98.69 83 ASN B CA 1
ATOM 2315 C C . ASN B 1 83 ? 0.396 -15.578 1.678 1 98.69 83 ASN B C 1
ATOM 2317 O O . ASN B 1 83 ? 0.315 -15.375 0.464 1 98.69 83 ASN B O 1
ATOM 2321 N N . SER B 1 84 ? -0.63 -15.43 2.51 1 98.56 84 SER B N 1
ATOM 2322 C CA . SER B 1 84 ? -1.99 -15.172 2.049 1 98.56 84 SER B CA 1
ATOM 2323 C C . SER B 1 84 ? -2.135 -13.75 1.519 1 98.56 84 SER B C 1
ATOM 2325 O O . SER B 1 84 ? -3.104 -13.43 0.828 1 98.56 84 SER B O 1
ATOM 2327 N N . ALA B 1 85 ? -1.196 -12.844 1.843 1 98.31 85 ALA B N 1
ATOM 2328 C CA . ALA B 1 85 ? -1.221 -11.492 1.28 1 98.31 85 ALA B CA 1
ATOM 2329 C C . ALA B 1 85 ? -1.154 -11.531 -0.244 1 98.31 85 ALA B C 1
ATOM 2331 O O . ALA B 1 85 ? -1.656 -10.633 -0.917 1 98.31 85 ALA B O 1
ATOM 2332 N N . LEU B 1 86 ? -0.585 -12.609 -0.812 1 98.81 86 LEU B N 1
ATOM 2333 C CA . LEU B 1 86 ? -0.39 -12.719 -2.254 1 98.81 86 LEU B CA 1
ATOM 2334 C C . LEU B 1 86 ? -1.491 -13.562 -2.889 1 98.81 86 LEU B C 1
ATOM 2336 O O . LEU B 1 86 ? -1.419 -13.898 -4.074 1 98.81 86 LEU B O 1
ATOM 2340 N N . ASN B 1 87 ? -2.57 -13.883 -2.105 1 98.81 87 ASN B N 1
ATOM 2341 C CA . ASN B 1 87 ? -3.703 -14.625 -2.648 1 98.81 87 ASN B CA 1
ATOM 2342 C C . ASN B 1 87 ? -4.422 -13.828 -3.736 1 98.81 87 ASN B C 1
ATOM 2344 O O . ASN B 1 87 ? -4.273 -12.609 -3.822 1 98.81 87 ASN B O 1
ATOM 2348 N N . GLU B 1 88 ? -5.176 -14.594 -4.52 1 98.56 88 GLU B N 1
ATOM 2349 C CA . GLU B 1 88 ? -6.062 -13.984 -5.508 1 98.56 88 GLU B CA 1
ATOM 2350 C C . GLU B 1 88 ? -7.129 -13.125 -4.836 1 98.56 88 GLU B C 1
ATOM 2352 O O . GLU B 1 88 ? -7.422 -13.297 -3.654 1 98.56 88 GLU B O 1
ATOM 2357 N N . ARG B 1 89 ? -7.59 -12.172 -5.625 1 98.25 89 ARG B N 1
ATOM 2358 C CA . ARG B 1 89 ? -8.766 -11.422 -5.203 1 98.25 89 ARG B CA 1
ATOM 2359 C C . ARG B 1 89 ? -9.875 -12.359 -4.742 1 98.25 89 ARG B C 1
ATOM 2361 O O . ARG B 1 89 ? -10.141 -13.383 -5.379 1 98.25 89 ARG B O 1
ATOM 2368 N N . ASP B 1 90 ? -10.516 -12.023 -3.619 1 98.06 90 ASP B N 1
ATOM 2369 C CA . ASP B 1 90 ? -11.672 -12.781 -3.168 1 98.06 90 ASP B CA 1
ATOM 2370 C C . ASP B 1 90 ? -12.93 -12.367 -3.932 1 98.06 90 ASP B C 1
ATOM 2372 O O . ASP B 1 90 ? -13.344 -11.211 -3.873 1 98.06 90 ASP B O 1
ATOM 2376 N N . TYR B 1 91 ? -13.547 -13.312 -4.562 1 97.75 91 TYR B N 1
ATOM 2377 C CA . TYR B 1 91 ? -14.703 -12.984 -5.387 1 97.75 91 TYR B CA 1
ATOM 2378 C C . TYR B 1 91 ? -16 -13.117 -4.59 1 97.75 91 TYR B C 1
ATOM 2380 O O . TYR B 1 91 ? -17.094 -12.977 -5.137 1 97.75 91 TYR B O 1
ATOM 2388 N N . GLY B 1 92 ? -15.859 -13.469 -3.307 1 97.56 92 GLY B N 1
ATOM 2389 C CA . GLY B 1 92 ? -17.016 -13.516 -2.428 1 97.56 92 GLY B CA 1
ATOM 2390 C C . GLY B 1 92 ? -18.109 -14.445 -2.93 1 97.56 92 GLY B C 1
ATOM 2391 O O . GLY B 1 92 ? -17.844 -15.609 -3.24 1 97.56 92 GLY B O 1
ATOM 2392 N N . ASP B 1 93 ? -19.297 -13.867 -3.115 1 97.06 93 ASP B N 1
ATOM 2393 C CA . ASP B 1 93 ? -20.469 -14.648 -3.453 1 97.06 93 ASP B CA 1
ATOM 2394 C C . ASP B 1 93 ? -20.406 -15.164 -4.891 1 97.06 93 ASP B C 1
ATOM 2396 O O . ASP B 1 93 ? -21.172 -16.047 -5.281 1 97.06 93 ASP B O 1
ATOM 2400 N N . LEU B 1 94 ? -19.531 -14.672 -5.688 1 97.62 94 LEU B N 1
ATOM 2401 C CA . LEU B 1 94 ? -19.422 -15.102 -7.074 1 97.62 94 LEU B CA 1
ATOM 2402 C C . LEU B 1 94 ? -18.578 -16.375 -7.18 1 97.62 94 LEU B C 1
ATOM 2404 O O . LEU B 1 94 ? -18.578 -17.031 -8.211 1 97.62 94 LEU B O 1
ATOM 2408 N N . SER B 1 95 ? -17.812 -16.672 -6.156 1 97.5 95 SER B N 1
ATOM 2409 C CA . SER B 1 95 ? -16.891 -17.797 -6.18 1 97.5 95 SER B CA 1
ATOM 2410 C C . SER B 1 95 ? -17.594 -19.094 -6.539 1 97.5 95 SER B C 1
ATOM 2412 O O . SER B 1 95 ? -18.625 -19.438 -5.941 1 97.5 95 SER B O 1
ATOM 2414 N N . GLY B 1 96 ? -17.047 -19.734 -7.504 1 97.75 96 GLY B N 1
ATOM 2415 C CA . GLY B 1 96 ? -17.594 -21.031 -7.91 1 97.75 96 GLY B CA 1
ATOM 2416 C C . GLY B 1 96 ? -18.641 -20.906 -9.008 1 97.75 96 GLY B C 1
ATOM 2417 O O . GLY B 1 96 ? -19 -21.906 -9.633 1 97.75 96 GLY B O 1
ATOM 2418 N N . LEU B 1 97 ? -19.109 -19.734 -9.234 1 97.5 97 LEU B N 1
ATOM 2419 C CA . LEU B 1 97 ? -20.078 -19.531 -10.305 1 97.5 97 LEU B CA 1
ATOM 2420 C C . LEU B 1 97 ? -19.391 -19.438 -11.656 1 97.5 97 LEU B C 1
ATOM 2422 O O . LEU B 1 97 ? -18.25 -18.969 -11.742 1 97.5 97 LEU B O 1
ATOM 2426 N N . ASN B 1 98 ? -20.094 -19.875 -12.664 1 98.19 98 ASN B N 1
ATOM 2427 C CA . ASN B 1 98 ? -19.609 -19.688 -14.031 1 98.19 98 ASN B CA 1
ATOM 2428 C C . ASN B 1 98 ? -19.719 -18.234 -14.469 1 98.19 98 ASN B C 1
ATOM 2430 O O . ASN B 1 98 ? -20.75 -17.594 -14.273 1 98.19 98 ASN B O 1
ATOM 2434 N N . LYS B 1 99 ? -18.672 -17.703 -15.109 1 96.88 99 LYS B N 1
ATOM 2435 C CA . LYS B 1 99 ? -18.609 -16.281 -15.438 1 96.88 99 LYS B CA 1
ATOM 2436 C C . LYS B 1 99 ? -19.672 -15.906 -16.469 1 96.88 99 LYS B C 1
ATOM 2438 O O . LYS B 1 99 ? -20.281 -14.828 -16.375 1 96.88 99 LYS B O 1
ATOM 2443 N N . ASP B 1 100 ? -19.953 -16.766 -17.375 1 97.19 100 ASP B N 1
ATOM 2444 C CA . ASP B 1 100 ? -20.984 -16.5 -18.375 1 97.19 100 ASP B CA 1
ATOM 2445 C C . ASP B 1 100 ? -22.375 -16.531 -17.766 1 97.19 100 ASP B C 1
ATOM 2447 O O . ASP B 1 100 ? -23.234 -15.703 -18.078 1 97.19 100 ASP B O 1
ATOM 2451 N N . ASP B 1 101 ? -22.562 -17.484 -16.906 1 96.81 101 ASP B N 1
ATOM 2452 C CA . ASP B 1 101 ? -23.844 -17.562 -16.219 1 96.81 101 ASP B CA 1
ATOM 2453 C C . ASP B 1 101 ? -24.094 -16.328 -15.352 1 96.81 101 ASP B C 1
ATOM 2455 O O . ASP B 1 101 ? -25.203 -15.812 -15.281 1 96.81 101 ASP B O 1
ATOM 2459 N N . ALA B 1 102 ? -23.031 -15.914 -14.68 1 96.88 102 ALA B N 1
ATOM 2460 C CA . ALA B 1 102 ? -23.125 -14.703 -13.867 1 96.88 102 ALA B CA 1
ATOM 2461 C C . ALA B 1 102 ? -23.5 -13.492 -14.719 1 96.88 102 ALA B C 1
ATOM 2463 O O . ALA B 1 102 ? -24.328 -12.68 -14.328 1 96.88 102 ALA B O 1
ATOM 2464 N N . ARG B 1 103 ? -22.859 -13.406 -15.883 1 97 103 ARG B N 1
ATOM 2465 C CA . ARG B 1 103 ? -23.156 -12.297 -16.781 1 97 103 ARG B CA 1
ATOM 2466 C C . ARG B 1 103 ? -24.609 -12.336 -17.234 1 97 103 ARG B C 1
ATOM 2468 O O . ARG B 1 103 ? -25.234 -11.289 -17.406 1 97 103 ARG B O 1
ATOM 2475 N N . GLN B 1 104 ? -25.156 -13.5 -17.406 1 97 104 GLN B N 1
ATOM 2476 C CA . GLN B 1 104 ? -26.547 -13.648 -17.797 1 97 104 GLN B CA 1
ATOM 2477 C C . GLN B 1 104 ? -27.484 -13.25 -16.656 1 97 104 GLN B C 1
ATOM 2479 O O . GLN B 1 104 ? -28.516 -12.609 -16.875 1 97 104 GLN B O 1
ATOM 2484 N N . ARG B 1 105 ? -27.125 -13.578 -15.5 1 96.81 105 ARG B N 1
ATOM 2485 C CA . ARG B 1 105 ? -27.984 -13.375 -14.336 1 96.81 105 ARG B CA 1
ATOM 2486 C C . ARG B 1 105 ? -27.969 -11.922 -13.883 1 96.81 105 ARG B C 1
ATOM 2488 O O . ARG B 1 105 ? -29.016 -11.344 -13.586 1 96.81 105 ARG B O 1
ATOM 2495 N N . TRP B 1 106 ? -26.719 -11.219 -13.828 1 97.38 106 TRP B N 1
ATOM 2496 C CA . TRP B 1 106 ? -26.609 -9.891 -13.227 1 97.38 106 TRP B CA 1
ATOM 2497 C C . TRP B 1 106 ? -26.297 -8.844 -14.281 1 97.38 106 TRP B C 1
ATOM 2499 O O . TRP B 1 106 ? -26.297 -7.641 -13.992 1 97.38 106 TRP B O 1
ATOM 2509 N N . GLY B 1 107 ? -26.031 -9.305 -15.461 1 97.56 107 GLY B N 1
ATOM 2510 C CA . GLY B 1 107 ? -25.688 -8.383 -16.531 1 97.56 107 GLY B CA 1
ATOM 2511 C C . GLY B 1 107 ? -24.188 -8.273 -16.75 1 97.56 107 GLY B C 1
ATOM 2512 O O . GLY B 1 107 ? -23.406 -8.281 -15.805 1 97.56 107 GLY B O 1
ATOM 2513 N N . GLN B 1 108 ? -23.844 -8.172 -18.016 1 96.81 108 GLN B N 1
ATOM 2514 C CA . GLN B 1 108 ? -22.438 -8.094 -18.422 1 96.81 108 GLN B CA 1
ATOM 2515 C C . GLN B 1 108 ? -21.75 -6.906 -17.766 1 96.81 108 GLN B C 1
ATOM 2517 O O . GLN B 1 108 ? -20.625 -7.031 -17.281 1 96.81 108 GLN B O 1
ATOM 2522 N N . GLU B 1 109 ? -22.375 -5.797 -17.75 1 96.81 109 GLU B N 1
ATOM 2523 C CA . GLU B 1 109 ? -21.781 -4.578 -17.203 1 96.81 109 GLU B CA 1
ATOM 2524 C C . GLU B 1 109 ? -21.5 -4.723 -15.711 1 96.81 109 GLU B C 1
ATOM 2526 O O . GLU B 1 109 ? -20.406 -4.387 -15.25 1 96.81 109 GLU B O 1
ATOM 2531 N N . GLN B 1 110 ? -22.453 -5.242 -15.023 1 97.06 110 GLN B N 1
ATOM 2532 C CA . GLN B 1 110 ? -22.312 -5.41 -13.578 1 97.06 110 GLN B CA 1
ATOM 2533 C C . GLN B 1 110 ? -21.172 -6.379 -13.25 1 97.06 110 GLN B C 1
ATOM 2535 O O . GLN B 1 110 ? -20.359 -6.109 -12.359 1 97.06 110 GLN B O 1
ATOM 2540 N N . VAL B 1 111 ? -21.141 -7.438 -13.922 1 96.38 111 VAL B N 1
ATOM 2541 C CA . VAL B 1 111 ? -20.109 -8.43 -13.688 1 96.38 111 VAL B CA 1
ATOM 2542 C C . VAL B 1 111 ? -18.734 -7.844 -14.039 1 96.38 111 VAL B C 1
ATOM 2544 O O . VAL B 1 111 ? -17.75 -8.094 -13.344 1 96.38 111 VAL B O 1
ATOM 2547 N N . HIS B 1 112 ? -18.734 -7.09 -15.055 1 95.25 112 HIS B N 1
ATOM 2548 C CA . HIS B 1 112 ? -17.5 -6.426 -15.445 1 95.25 112 HIS B CA 1
ATOM 2549 C C . HIS B 1 112 ? -17 -5.488 -14.352 1 95.25 112 HIS B C 1
ATOM 2551 O O . HIS B 1 112 ? -15.82 -5.492 -14.008 1 95.25 112 HIS B O 1
ATOM 2557 N N . ILE B 1 113 ? -17.859 -4.777 -13.805 1 95.25 113 ILE B N 1
ATOM 2558 C CA . ILE B 1 113 ? -17.547 -3.848 -12.727 1 95.25 113 ILE B CA 1
ATOM 2559 C C . ILE B 1 113 ? -17 -4.617 -11.523 1 95.25 113 ILE B C 1
ATOM 2561 O O . ILE B 1 113 ? -15.969 -4.25 -10.953 1 95.25 113 ILE B O 1
ATOM 2565 N N . TRP B 1 114 ? -17.594 -5.699 -11.188 1 95.75 114 TRP B N 1
ATOM 2566 C CA . TRP B 1 114 ? -17.172 -6.52 -10.062 1 95.75 114 TRP B CA 1
ATOM 2567 C C . TRP B 1 114 ? -15.789 -7.102 -10.305 1 95.75 114 TRP B C 1
ATOM 2569 O O . TRP B 1 114 ? -14.992 -7.246 -9.367 1 95.75 114 TRP B O 1
ATOM 2579 N N . ARG B 1 115 ? -15.438 -7.32 -11.492 1 94.19 115 ARG B N 1
ATOM 2580 C CA . ARG B 1 115 ? -14.203 -8.031 -11.828 1 94.19 115 ARG B CA 1
ATOM 2581 C C . ARG B 1 115 ? -13.047 -7.055 -12.023 1 94.19 115 ARG B C 1
ATOM 2583 O O . ARG B 1 115 ? -11.891 -7.395 -11.758 1 9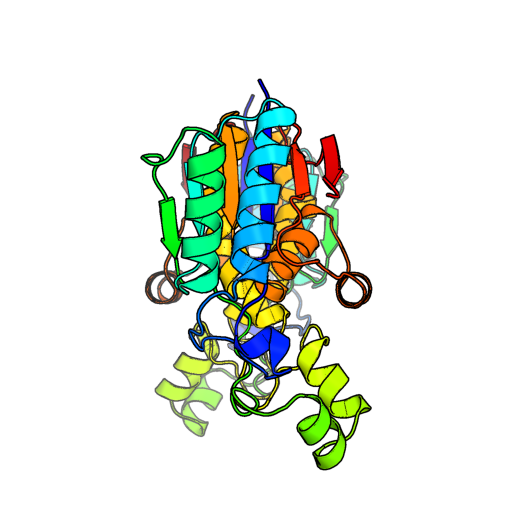4.19 115 ARG B O 1
ATOM 2590 N N . ARG B 1 116 ? -13.438 -5.832 -12.445 1 93.81 116 ARG B N 1
ATOM 2591 C CA . ARG B 1 116 ? -12.344 -5.031 -12.984 1 93.81 116 ARG B CA 1
ATOM 2592 C C . ARG B 1 116 ? -12.25 -3.686 -12.273 1 93.81 116 ARG B C 1
ATOM 2594 O O . ARG B 1 116 ? -11.211 -3.018 -12.336 1 93.81 116 ARG B O 1
ATOM 2601 N N . SER B 1 117 ? -13.32 -3.33 -11.641 1 93.5 117 SER B N 1
ATOM 2602 C CA . SER B 1 117 ? -13.32 -2.027 -10.984 1 93.5 117 SER B CA 1
ATOM 2603 C C . SER B 1 117 ? -12.273 -1.967 -9.875 1 93.5 117 SER B C 1
ATOM 2605 O O . SER B 1 117 ? -12.039 -2.959 -9.18 1 93.5 117 SER B O 1
ATOM 2607 N N . TYR B 1 118 ? -11.758 -0.796 -9.703 1 95.88 118 TYR B N 1
ATOM 2608 C CA . TYR B 1 118 ? -10.742 -0.581 -8.672 1 95.88 118 TYR B CA 1
ATOM 2609 C C . TYR B 1 118 ? -11.367 -0.591 -7.285 1 95.88 118 TYR B C 1
ATOM 2611 O O . TYR B 1 118 ? -10.797 -1.149 -6.344 1 95.88 118 TYR B O 1
ATOM 2619 N N . THR B 1 119 ? -12.539 -0.013 -7.117 1 95.06 119 THR B N 1
ATOM 2620 C CA . THR B 1 119 ? -13.055 0.235 -5.773 1 95.06 119 THR B CA 1
ATOM 2621 C C . THR B 1 119 ? -14.281 -0.623 -5.504 1 95.06 119 THR B C 1
ATOM 2623 O O . THR B 1 119 ? -14.711 -0.752 -4.355 1 95.06 119 THR B O 1
ATOM 2626 N N . ILE B 1 120 ? -14.898 -1.15 -6.508 1 95.56 120 ILE B N 1
ATOM 2627 C CA . ILE B 1 120 ? -16.156 -1.875 -6.316 1 95.56 120 ILE B CA 1
ATOM 2628 C C . ILE B 1 120 ? -15.867 -3.371 -6.203 1 95.56 120 ILE B C 1
ATOM 2630 O O . ILE B 1 120 ? -15.227 -3.955 -7.082 1 95.56 120 ILE B O 1
ATOM 2634 N N . ALA B 1 121 ? -16.328 -3.953 -5.176 1 97 121 ALA B N 1
ATOM 2635 C CA . ALA B 1 121 ? -16.141 -5.379 -4.922 1 97 121 ALA B CA 1
ATOM 2636 C C . ALA B 1 121 ? -17.422 -6.16 -5.227 1 97 121 ALA B C 1
ATOM 2638 O O . ALA B 1 121 ? -18.516 -5.605 -5.18 1 97 121 ALA B O 1
ATOM 2639 N N . PRO B 1 122 ? -17.312 -7.418 -5.656 1 97.75 122 PRO B N 1
ATOM 2640 C CA . PRO B 1 122 ? -18.5 -8.266 -5.602 1 97.75 122 PRO B CA 1
ATOM 2641 C C . PRO B 1 122 ? -19.031 -8.445 -4.18 1 97.75 122 PRO B C 1
ATOM 2643 O O . PRO B 1 122 ? -18.344 -8.125 -3.213 1 97.75 122 PRO B O 1
ATOM 2646 N N . PRO B 1 123 ? -20.328 -8.906 -4.086 1 96.75 123 PRO B N 1
ATOM 2647 C CA . PRO B 1 123 ? -20.891 -9.094 -2.744 1 96.75 123 PRO B CA 1
ATOM 2648 C C . PRO B 1 123 ? -20.016 -10 -1.87 1 96.75 123 PRO B C 1
ATOM 2650 O O . PRO B 1 123 ? -19.734 -11.141 -2.25 1 96.75 123 PRO B O 1
ATOM 2653 N N . ASN B 1 124 ? -19.562 -9.391 -0.713 1 96.5 124 ASN B N 1
ATOM 2654 C CA . ASN B 1 124 ? -18.766 -10.102 0.286 1 96.5 124 ASN B CA 1
ATOM 2655 C C . ASN B 1 124 ? -17.406 -10.5 -0.261 1 96.5 124 ASN B C 1
ATOM 2657 O O . ASN B 1 124 ? -16.844 -11.516 0.144 1 96.5 124 ASN B O 1
ATOM 2661 N N . GLY B 1 125 ? -16.922 -9.781 -1.242 1 97.62 125 GLY B N 1
ATOM 2662 C CA . GLY B 1 125 ? -15.609 -10.008 -1.835 1 97.62 125 GLY B CA 1
ATOM 2663 C C . GLY B 1 125 ? -14.68 -8.82 -1.709 1 97.62 125 GLY B C 1
ATOM 2664 O O . GLY B 1 125 ? -14.859 -7.973 -0.833 1 97.62 125 GLY B O 1
ATOM 2665 N N . GLU B 1 126 ? -13.664 -8.828 -2.529 1 97.88 126 GLU B N 1
ATOM 2666 C CA . GLU B 1 126 ? -12.648 -7.773 -2.559 1 97.88 126 GLU B CA 1
ATOM 2667 C C . GLU B 1 126 ? -12.703 -7 -3.871 1 97.88 126 GLU B C 1
ATOM 2669 O O . GLU B 1 126 ? -12.938 -7.578 -4.934 1 97.88 126 GLU B O 1
ATOM 2674 N N . SER B 1 127 ? -12.523 -5.699 -3.74 1 97.06 127 SER B N 1
ATOM 2675 C CA . SER B 1 127 ? -12.133 -4.914 -4.906 1 97.06 127 SER B CA 1
ATOM 2676 C C . SER B 1 127 ? -10.633 -5.016 -5.168 1 97.06 127 SER B C 1
ATOM 2678 O O . SER B 1 127 ? -9.898 -5.617 -4.379 1 97.06 127 SER B O 1
ATOM 2680 N N . LEU B 1 128 ? -10.18 -4.508 -6.316 1 97.75 128 LEU B N 1
ATOM 2681 C CA . LEU B 1 128 ? -8.742 -4.465 -6.543 1 97.75 128 LEU B CA 1
ATOM 2682 C C . LEU B 1 128 ? -8.047 -3.633 -5.473 1 97.75 128 LEU B C 1
ATOM 2684 O O . LEU B 1 128 ? -6.93 -3.953 -5.059 1 97.75 128 LEU B O 1
ATOM 2688 N N . ARG B 1 129 ? -8.695 -2.559 -5.047 1 97.19 129 ARG B N 1
ATOM 2689 C CA . ARG B 1 129 ? -8.18 -1.728 -3.959 1 97.19 129 ARG B CA 1
ATOM 2690 C C . ARG B 1 129 ? -7.969 -2.551 -2.695 1 97.19 129 ARG B C 1
ATOM 2692 O O . ARG B 1 129 ? -6.926 -2.439 -2.045 1 97.19 129 ARG B O 1
ATOM 2699 N N . ASP B 1 130 ? -8.961 -3.383 -2.359 1 97.12 130 ASP B N 1
ATOM 2700 C CA . ASP B 1 130 ? -8.875 -4.242 -1.182 1 97.12 130 ASP B CA 1
ATOM 2701 C C . ASP B 1 130 ? -7.738 -5.25 -1.319 1 97.12 130 ASP B C 1
ATOM 2703 O O . ASP B 1 130 ? -7.008 -5.504 -0.358 1 97.12 130 ASP B O 1
ATOM 2707 N N . THR B 1 131 ? -7.621 -5.812 -2.488 1 98.19 131 THR B N 1
ATOM 2708 C CA . THR B 1 131 ? -6.527 -6.73 -2.775 1 98.19 131 THR B CA 1
ATOM 2709 C C . THR B 1 131 ? -5.18 -6.035 -2.605 1 98.19 131 THR B C 1
ATOM 2711 O O . THR B 1 131 ? -4.277 -6.566 -1.954 1 98.19 131 THR B O 1
ATOM 2714 N N . GLY B 1 132 ? -5.078 -4.844 -3.158 1 98.19 132 GLY B N 1
ATOM 2715 C CA . GLY B 1 132 ? -3.865 -4.055 -3.01 1 98.19 132 GLY B CA 1
ATOM 2716 C C . GLY B 1 132 ? -3.512 -3.771 -1.562 1 98.19 132 GLY B C 1
ATOM 2717 O O . GLY B 1 132 ? -2.34 -3.82 -1.184 1 98.19 132 GLY B O 1
ATOM 2718 N N . ALA B 1 133 ? -4.473 -3.582 -0.767 1 97.44 133 ALA B N 1
ATOM 2719 C CA . ALA B 1 133 ? -4.27 -3.182 0.622 1 97.44 133 ALA B CA 1
ATOM 2720 C C . ALA B 1 133 ? -3.572 -4.285 1.414 1 97.44 133 ALA B C 1
ATOM 2722 O O . ALA B 1 133 ? -2.957 -4.02 2.451 1 97.44 133 ALA B O 1
ATOM 2723 N N . ARG B 1 134 ? -3.686 -5.449 0.956 1 96.75 134 ARG B N 1
ATOM 2724 C CA . ARG B 1 134 ? -2.916 -6.488 1.635 1 96.75 134 ARG B CA 1
ATOM 2725 C C . ARG B 1 134 ? -1.62 -6.785 0.888 1 96.75 134 ARG B C 1
ATOM 2727 O O . ARG B 1 134 ? -0.613 -7.145 1.501 1 96.75 134 ARG B O 1
ATOM 2734 N N . VAL B 1 135 ? -1.546 -6.594 -0.375 1 98.56 135 VAL B N 1
ATOM 2735 C CA . VAL B 1 135 ? -0.388 -6.926 -1.199 1 98.56 135 VAL B CA 1
ATOM 2736 C C . VAL B 1 135 ? 0.716 -5.898 -0.979 1 98.56 135 VAL B C 1
ATOM 2738 O O . VAL B 1 135 ? 1.88 -6.258 -0.782 1 98.56 135 VAL B O 1
ATOM 2741 N N . TRP B 1 136 ? 0.375 -4.625 -0.977 1 98.5 136 TRP B N 1
ATOM 2742 C CA . TRP B 1 136 ? 1.351 -3.539 -1.001 1 98.5 136 TRP B CA 1
ATOM 2743 C C . TRP B 1 136 ? 2.15 -3.498 0.296 1 98.5 136 TRP B C 1
ATOM 2745 O O . TRP B 1 136 ? 3.385 -3.502 0.273 1 98.5 136 TRP B O 1
ATOM 2755 N N . PRO B 1 137 ? 1.471 -3.531 1.472 1 97.69 137 PRO B N 1
ATOM 2756 C CA . PRO B 1 137 ? 2.268 -3.543 2.701 1 97.69 137 PRO B CA 1
ATOM 2757 C C . PRO B 1 137 ? 3.207 -4.742 2.781 1 97.69 137 PRO B C 1
ATOM 2759 O O . PRO B 1 137 ? 4.344 -4.613 3.246 1 97.69 137 PRO B O 1
ATOM 2762 N N . TYR B 1 138 ? 2.734 -5.898 2.373 1 98.25 138 TYR B N 1
ATOM 2763 C CA . TYR B 1 138 ? 3.553 -7.105 2.418 1 98.25 138 TYR B CA 1
ATOM 2764 C C . TYR B 1 138 ? 4.777 -6.969 1.52 1 98.25 138 TYR B C 1
ATOM 2766 O O . TYR B 1 138 ? 5.898 -7.266 1.938 1 98.25 138 TYR B O 1
ATOM 2774 N N . TYR B 1 139 ? 4.559 -6.508 0.246 1 98.69 139 TYR B N 1
ATOM 2775 C CA . TYR B 1 139 ? 5.648 -6.293 -0.7 1 98.69 139 TYR B CA 1
ATOM 2776 C C . TYR B 1 139 ? 6.668 -5.309 -0.144 1 98.69 139 TYR B C 1
ATOM 2778 O O . TYR B 1 139 ? 7.871 -5.578 -0.145 1 98.69 139 TYR B O 1
ATOM 2786 N N . PHE B 1 140 ? 6.133 -4.227 0.393 1 97.19 140 PHE B N 1
ATOM 2787 C CA . PHE B 1 140 ? 6.969 -3.121 0.847 1 97.19 140 PHE B CA 1
ATOM 2788 C C . PHE B 1 140 ? 7.855 -3.555 2.008 1 97.19 140 PHE B C 1
ATOM 2790 O O . PHE B 1 140 ? 9.062 -3.309 1.997 1 97.19 140 PHE B O 1
ATOM 2797 N N . HIS B 1 141 ? 7.328 -4.203 2.895 1 97 141 HIS B N 1
ATOM 2798 C CA . HIS B 1 141 ? 8.055 -4.492 4.125 1 97 141 HIS B CA 1
ATOM 2799 C C . HIS B 1 141 ? 8.883 -5.766 3.988 1 97 141 HIS B C 1
ATOM 2801 O O . HIS B 1 141 ? 10.008 -5.836 4.496 1 97 141 HIS B O 1
ATOM 2807 N N . HIS B 1 142 ? 8.414 -6.766 3.232 1 97.69 142 HIS B N 1
ATOM 2808 C CA . HIS B 1 142 ? 9.031 -8.078 3.297 1 97.69 142 HIS B CA 1
ATOM 2809 C C . HIS B 1 142 ? 9.797 -8.391 2.014 1 97.69 142 HIS B C 1
ATOM 2811 O O . HIS B 1 142 ? 10.742 -9.188 2.023 1 97.69 142 HIS B O 1
ATOM 2817 N N . ILE B 1 143 ? 9.43 -7.824 0.887 1 98.62 143 ILE B N 1
ATOM 2818 C CA . ILE B 1 143 ? 9.953 -8.305 -0.387 1 98.62 143 ILE B CA 1
ATOM 2819 C C . ILE B 1 143 ? 10.914 -7.266 -0.969 1 98.62 143 ILE B C 1
ATOM 2821 O O . ILE B 1 143 ? 12.039 -7.594 -1.345 1 98.62 143 ILE B O 1
ATOM 2825 N N . GLN B 1 144 ? 10.562 -6.035 -0.985 1 98.31 144 GLN B N 1
ATOM 2826 C CA . GLN B 1 144 ? 11.32 -4.969 -1.632 1 98.31 144 GLN B CA 1
ATOM 2827 C C . GLN B 1 144 ? 12.742 -4.887 -1.076 1 98.31 144 GLN B C 1
ATOM 2829 O O . GLN B 1 144 ? 13.695 -4.66 -1.824 1 98.31 144 GLN B O 1
ATOM 2834 N N . PRO B 1 145 ? 12.938 -5.055 0.276 1 98.25 145 PRO B N 1
ATOM 2835 C CA . PRO B 1 145 ? 14.305 -4.965 0.805 1 98.25 145 PRO B CA 1
ATOM 2836 C C . PRO B 1 145 ? 15.258 -5.969 0.155 1 98.25 145 PRO B C 1
ATOM 2838 O O . PRO B 1 145 ? 16.438 -5.672 -0.026 1 98.25 145 PRO B O 1
ATOM 2841 N N . HIS B 1 146 ? 14.766 -7.156 -0.171 1 98.44 146 HIS B N 1
ATOM 2842 C CA . HIS B 1 146 ? 15.609 -8.133 -0.854 1 98.44 146 HIS B CA 1
ATOM 2843 C C . HIS B 1 146 ? 16.047 -7.617 -2.217 1 98.44 146 HIS B C 1
ATOM 2845 O O . HIS B 1 146 ? 17.219 -7.754 -2.584 1 98.44 146 HIS B O 1
ATOM 2851 N N . ILE B 1 147 ? 15.125 -7.031 -2.939 1 98.5 147 ILE B N 1
ATOM 2852 C CA . ILE B 1 147 ? 15.422 -6.488 -4.262 1 98.5 147 ILE B CA 1
ATOM 2853 C C . ILE B 1 147 ? 16.484 -5.395 -4.145 1 98.5 147 ILE B C 1
ATOM 2855 O O . ILE B 1 147 ? 17.469 -5.391 -4.887 1 98.5 147 ILE B O 1
ATOM 2859 N N . LEU B 1 148 ? 16.344 -4.574 -3.135 1 97.75 148 LEU B N 1
ATOM 2860 C CA . LEU B 1 148 ? 17.234 -3.426 -2.99 1 97.75 148 LEU B CA 1
ATOM 2861 C C . LEU B 1 148 ? 18.594 -3.85 -2.424 1 97.75 148 LEU B C 1
ATOM 2863 O O . LEU B 1 148 ? 19.562 -3.086 -2.48 1 97.75 148 LEU B O 1
ATOM 2867 N N . ARG B 1 149 ? 18.688 -5.016 -1.919 1 97.69 149 ARG B N 1
ATOM 2868 C CA . ARG B 1 149 ? 19.969 -5.617 -1.532 1 97.69 149 ARG B CA 1
ATOM 2869 C C . ARG B 1 149 ? 20.609 -6.348 -2.709 1 97.69 149 ARG B C 1
ATOM 2871 O O . ARG B 1 149 ? 21.453 -7.219 -2.516 1 97.69 149 ARG B O 1
ATOM 2878 N N . SER B 1 150 ? 20.125 -6.078 -3.9 1 97.81 150 SER B N 1
ATOM 2879 C CA . SER B 1 150 ? 20.656 -6.609 -5.156 1 97.81 150 SER B CA 1
ATOM 2880 C C . SER B 1 150 ? 20.406 -8.109 -5.262 1 97.81 150 SER B C 1
ATOM 2882 O O . SER B 1 150 ? 21.266 -8.852 -5.75 1 97.81 150 SER B O 1
ATOM 2884 N N . GLN B 1 151 ? 19.312 -8.539 -4.719 1 97.88 151 GLN B N 1
ATOM 2885 C CA . GLN B 1 151 ? 18.891 -9.922 -4.879 1 97.88 151 GLN B CA 1
ATOM 2886 C C . GLN B 1 151 ? 17.875 -10.07 -6.016 1 97.88 151 GLN B C 1
ATOM 2888 O O . GLN B 1 151 ? 17.266 -9.086 -6.43 1 97.88 151 GLN B O 1
ATOM 2893 N N . THR B 1 152 ? 17.859 -11.25 -6.547 1 98.5 152 THR B N 1
ATOM 2894 C CA . THR B 1 152 ? 16.859 -11.625 -7.539 1 98.5 152 THR B CA 1
ATOM 2895 C C . THR B 1 152 ? 15.68 -12.344 -6.883 1 98.5 152 THR B C 1
ATOM 2897 O O . THR B 1 152 ? 15.859 -13.414 -6.289 1 98.5 152 THR B O 1
ATOM 2900 N N . VAL B 1 153 ? 14.5 -11.758 -6.992 1 98.81 153 VAL B N 1
ATOM 2901 C CA . VAL B 1 153 ? 13.328 -12.266 -6.273 1 98.81 153 VAL B CA 1
ATOM 2902 C C . VAL B 1 153 ? 12.289 -12.773 -7.27 1 98.81 153 VAL B C 1
ATOM 2904 O O . VAL B 1 153 ? 12.039 -12.133 -8.297 1 98.81 153 VAL B O 1
ATOM 2907 N N . LEU B 1 154 ? 11.711 -13.953 -7 1 98.94 154 LEU B N 1
ATOM 2908 C CA . LEU B 1 154 ? 10.594 -14.508 -7.754 1 98.94 154 LEU B CA 1
ATOM 2909 C C . LEU B 1 154 ? 9.297 -14.398 -6.957 1 98.94 154 LEU B C 1
ATOM 2911 O O . LEU B 1 154 ? 9.25 -14.766 -5.781 1 98.94 154 LEU B O 1
ATOM 2915 N N . ILE B 1 155 ? 8.297 -13.828 -7.559 1 98.94 155 ILE B N 1
ATOM 2916 C CA . ILE B 1 155 ? 6.945 -13.898 -7.02 1 98.94 155 ILE B CA 1
ATOM 2917 C C . ILE B 1 155 ? 6.043 -14.664 -7.988 1 98.94 155 ILE B C 1
ATOM 2919 O O . ILE B 1 155 ? 5.848 -14.234 -9.125 1 98.94 155 ILE B O 1
ATOM 2923 N N . VAL B 1 156 ? 5.527 -15.797 -7.574 1 98.94 156 VAL B N 1
ATOM 2924 C CA . VAL B 1 156 ? 4.492 -16.516 -8.305 1 98.94 156 VAL B CA 1
ATOM 2925 C C . VAL B 1 156 ? 3.15 -16.375 -7.59 1 98.94 156 VAL B C 1
ATOM 2927 O O . VAL B 1 156 ? 3.008 -16.781 -6.438 1 98.94 156 VAL B O 1
ATOM 2930 N N . ALA B 1 157 ? 2.186 -15.82 -8.258 1 98.88 157 ALA B N 1
ATOM 2931 C CA . ALA B 1 157 ? 0.909 -15.516 -7.621 1 9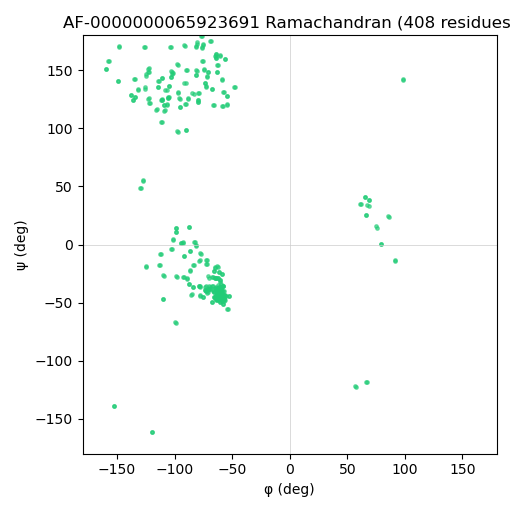8.88 157 ALA B CA 1
ATOM 2932 C C . ALA B 1 157 ? -0.229 -15.523 -8.641 1 98.88 157 ALA B C 1
ATOM 2934 O O . ALA B 1 157 ? -0.354 -16.453 -9.438 1 98.88 157 ALA B O 1
ATOM 2935 N N . HIS B 1 158 ? -1.162 -14.539 -8.508 1 98.81 158 HIS B N 1
ATOM 2936 C CA . HIS B 1 158 ? -2.408 -14.602 -9.258 1 98.81 158 HIS B CA 1
ATOM 2937 C C . HIS B 1 158 ? -2.637 -13.312 -10.055 1 98.81 158 HIS B C 1
ATOM 2939 O O . HIS B 1 158 ? -1.873 -12.359 -9.922 1 98.81 158 HIS B O 1
ATOM 2945 N N . GLY B 1 159 ? -3.629 -13.352 -10.93 1 98 159 GLY B N 1
ATOM 2946 C CA . GLY B 1 159 ? -3.898 -12.234 -11.812 1 98 159 GLY B CA 1
ATOM 2947 C C . GLY B 1 159 ? -4.078 -10.914 -11.086 1 98 159 GLY B C 1
ATOM 2948 O O . GLY B 1 159 ? -3.348 -9.953 -11.328 1 98 159 GLY B O 1
ATOM 2949 N N . ASN B 1 160 ? -5.008 -10.852 -10.117 1 97.94 160 ASN B N 1
ATOM 2950 C CA . ASN B 1 160 ? -5.359 -9.578 -9.5 1 97.94 160 ASN B CA 1
ATOM 2951 C C . ASN B 1 160 ? -4.328 -9.156 -8.453 1 97.94 160 ASN B C 1
ATOM 2953 O O . ASN B 1 160 ? -4.059 -7.965 -8.289 1 97.94 160 ASN B O 1
ATOM 2957 N N . SER B 1 161 ? -3.725 -10.086 -7.688 1 98.5 161 SER B N 1
ATOM 2958 C CA . SER B 1 161 ? -2.676 -9.703 -6.75 1 98.5 161 SER B CA 1
ATOM 2959 C C . SER B 1 161 ? -1.47 -9.117 -7.477 1 98.5 161 SER B C 1
ATOM 2961 O O . SER B 1 161 ? -0.904 -8.109 -7.039 1 98.5 161 SER B O 1
ATOM 2963 N N . LEU B 1 162 ? -1.085 -9.711 -8.617 1 98.75 162 LEU B N 1
ATOM 2964 C CA . LEU B 1 162 ? 0.042 -9.203 -9.391 1 98.75 162 LEU B CA 1
ATOM 2965 C C . LEU B 1 162 ? -0.313 -7.883 -10.07 1 98.75 162 LEU B C 1
ATOM 2967 O O . LEU B 1 162 ? 0.53 -6.992 -10.172 1 98.75 162 LEU B O 1
ATOM 2971 N N . ARG B 1 163 ? -1.558 -7.77 -10.57 1 98.25 163 ARG B N 1
ATOM 2972 C CA . ARG B 1 163 ? -1.994 -6.5 -11.141 1 98.25 163 ARG B CA 1
ATOM 2973 C C . ARG B 1 163 ? -1.913 -5.379 -10.109 1 98.25 163 ARG B C 1
ATOM 2975 O O . ARG B 1 163 ? -1.494 -4.266 -10.43 1 98.25 163 ARG B O 1
ATOM 2982 N N . ALA B 1 164 ? -2.379 -5.676 -8.875 1 97.94 164 ALA B N 1
ATOM 2983 C CA . ALA B 1 164 ? -2.264 -4.684 -7.809 1 97.94 164 ALA B CA 1
ATOM 2984 C C . ALA B 1 164 ? -0.814 -4.242 -7.625 1 97.94 164 ALA B C 1
ATOM 2986 O O . ALA B 1 164 ? -0.537 -3.047 -7.484 1 97.94 164 ALA B O 1
ATOM 2987 N N . LEU B 1 165 ? 0.097 -5.168 -7.633 1 98.25 165 LEU B N 1
ATOM 2988 C CA . LEU B 1 165 ? 1.515 -4.863 -7.469 1 98.25 165 LEU B CA 1
ATOM 2989 C C . LEU B 1 165 ? 2.039 -4.055 -8.648 1 98.25 165 LEU B C 1
ATOM 2991 O O . LEU B 1 165 ? 2.732 -3.053 -8.469 1 98.25 165 LEU B O 1
ATOM 2995 N N . ILE B 1 166 ? 1.705 -4.449 -9.867 1 98.19 166 ILE B N 1
ATOM 2996 C CA . ILE B 1 166 ? 2.141 -3.783 -11.094 1 98.19 166 ILE B CA 1
ATOM 2997 C C . ILE B 1 166 ? 1.654 -2.336 -11.086 1 98.19 166 ILE B C 1
ATOM 2999 O O . ILE B 1 166 ? 2.377 -1.432 -11.516 1 98.19 166 ILE B O 1
ATOM 3003 N N . MET B 1 167 ? 0.444 -2.133 -10.609 1 97.62 167 MET B N 1
ATOM 3004 C CA . MET B 1 167 ? -0.135 -0.792 -10.547 1 97.62 167 MET B CA 1
ATOM 3005 C C . MET B 1 167 ? 0.807 0.174 -9.836 1 97.62 167 MET B C 1
ATOM 3007 O O . MET B 1 167 ? 1.096 1.256 -10.352 1 97.62 167 MET B O 1
ATOM 3011 N N . VAL B 1 168 ? 1.387 -0.21 -8.734 1 97.19 168 VAL B N 1
ATOM 3012 C CA . VAL B 1 168 ? 2.195 0.693 -7.922 1 97.19 168 VAL B CA 1
ATOM 3013 C C . VAL B 1 168 ? 3.621 0.743 -8.469 1 97.19 168 VAL B C 1
ATOM 3015 O O . VAL B 1 168 ? 4.266 1.793 -8.438 1 97.19 168 VAL B O 1
ATOM 3018 N N . LEU B 1 169 ? 4.129 -0.389 -8.945 1 97.75 169 LEU B N 1
ATOM 3019 C CA . LEU B 1 169 ? 5.473 -0.418 -9.508 1 97.75 169 LEU B CA 1
ATOM 3020 C C . LEU B 1 169 ? 5.578 0.513 -10.711 1 97.75 169 LEU B C 1
ATOM 3022 O O . LEU B 1 169 ? 6.574 1.223 -10.867 1 97.75 169 LEU B O 1
ATOM 3026 N N . GLU B 1 170 ? 4.508 0.528 -11.469 1 97.69 170 GLU B N 1
ATOM 3027 C CA . GLU B 1 170 ? 4.559 1.273 -12.719 1 97.69 170 GLU B CA 1
ATOM 3028 C C . GLU B 1 170 ? 3.836 2.611 -12.602 1 97.69 170 GLU B C 1
ATOM 3030 O O . GLU B 1 170 ? 3.777 3.383 -13.562 1 97.69 170 GLU B O 1
ATOM 3035 N N . GLY B 1 171 ? 3.225 2.896 -11.5 1 97.06 171 GLY B N 1
ATOM 3036 C CA . GLY B 1 171 ? 2.533 4.156 -11.281 1 97.06 171 GLY B CA 1
ATOM 3037 C C . GLY B 1 171 ? 1.282 4.305 -12.125 1 97.06 171 GLY B C 1
ATOM 3038 O O . GLY B 1 171 ? 1.007 5.387 -12.656 1 97.06 171 GLY B O 1
ATOM 3039 N N . LEU B 1 172 ? 0.566 3.23 -12.281 1 96.94 172 LEU B N 1
ATOM 3040 C CA . LEU B 1 172 ? -0.638 3.254 -13.102 1 96.94 172 LEU B CA 1
ATOM 3041 C C . LEU B 1 172 ? -1.821 3.811 -12.32 1 96.94 172 LEU B C 1
ATOM 3043 O O . LEU B 1 172 ? -1.958 3.547 -11.125 1 96.94 172 LEU B O 1
ATOM 3047 N N . SER B 1 173 ? -2.709 4.531 -13 1 95.12 173 SER B N 1
ATOM 3048 C CA . SER B 1 173 ? -3.957 5 -12.406 1 95.12 173 SER B CA 1
ATOM 3049 C C . SER B 1 173 ? -4.973 3.871 -12.289 1 95.12 173 SER B C 1
ATOM 3051 O O . SER B 1 173 ? -4.762 2.781 -12.828 1 95.12 173 SER B O 1
ATOM 3053 N N . SER B 1 174 ? -6.039 4.172 -11.57 1 93.25 174 SER B N 1
ATOM 3054 C CA . SER B 1 174 ? -7.121 3.207 -11.422 1 93.25 174 SER B CA 1
ATOM 3055 C C . SER B 1 174 ? -7.766 2.887 -12.766 1 93.25 174 SER B C 1
ATOM 3057 O O . SER B 1 174 ? -8.258 1.775 -12.977 1 93.25 174 SER B O 1
ATOM 3059 N N . GLU B 1 175 ? -7.742 3.824 -13.695 1 93.25 175 GLU B N 1
ATOM 3060 C CA . GLU B 1 175 ? -8.305 3.611 -15.023 1 93.25 175 GLU B CA 1
ATOM 3061 C C . GLU B 1 175 ? -7.363 2.787 -15.898 1 93.25 175 GLU B C 1
ATOM 3063 O O . GLU B 1 175 ? -7.805 1.925 -16.656 1 93.25 175 GLU B O 1
ATOM 3068 N N . GLU B 1 176 ? -6.051 3 -15.727 1 94.56 176 GLU B N 1
ATOM 3069 C CA . GLU B 1 176 ? -5.051 2.311 -16.547 1 94.56 176 GLU B CA 1
ATOM 3070 C C . GLU B 1 176 ? -4.93 0.845 -16.125 1 94.56 176 GLU B C 1
ATOM 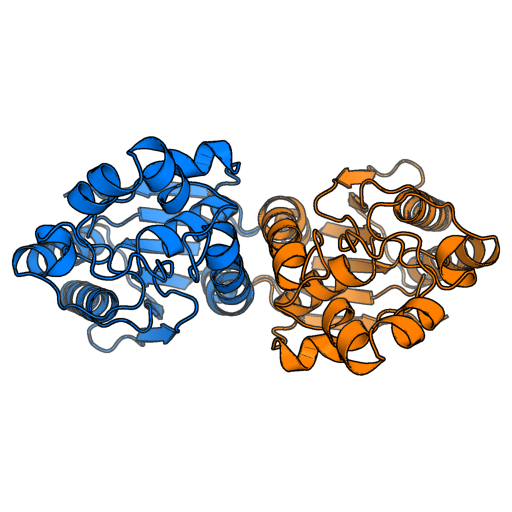3072 O O . GLU B 1 176 ? -4.734 -0.027 -16.984 1 94.56 176 GLU B O 1
ATOM 3077 N N . ILE B 1 177 ? -5.043 0.57 -14.883 1 93.75 177 ILE B N 1
ATOM 3078 C CA . ILE B 1 177 ? -4.789 -0.777 -14.383 1 93.75 177 ILE B CA 1
ATOM 3079 C C . ILE B 1 177 ? -5.906 -1.715 -14.844 1 93.75 177 ILE B C 1
ATOM 3081 O O . ILE B 1 177 ? -5.68 -2.912 -15.023 1 93.75 177 ILE B O 1
ATOM 3085 N N . VAL B 1 178 ? -7.113 -1.171 -15.047 1 89.12 178 VAL B N 1
ATOM 3086 C CA . VAL B 1 178 ? -8.266 -1.963 -15.461 1 89.12 178 VAL B CA 1
ATOM 3087 C C . VAL B 1 178 ? -7.984 -2.609 -16.812 1 89.12 178 VAL B C 1
ATOM 3089 O O . VAL B 1 178 ? -8.477 -3.701 -17.109 1 89.12 178 VAL B O 1
ATOM 3092 N N . LEU B 1 179 ? -7.094 -2.043 -17.562 1 89.69 179 LEU B N 1
ATOM 3093 C CA . LEU B 1 179 ? -6.82 -2.502 -18.922 1 89.69 179 LEU B CA 1
ATOM 3094 C C . LEU B 1 179 ? -5.691 -3.531 -18.938 1 89.69 179 LEU B C 1
ATOM 3096 O O . LEU B 1 179 ? -5.441 -4.176 -19.953 1 89.69 179 LEU B O 1
ATOM 3100 N N . GLN B 1 180 ? -5.008 -3.717 -17.828 1 91.38 180 GLN B N 1
ATOM 3101 C CA . GLN B 1 180 ? -3.873 -4.633 -17.75 1 91.38 180 GLN B CA 1
ATOM 3102 C C . GLN B 1 180 ? -4.34 -6.078 -17.609 1 91.38 180 GLN B C 1
ATOM 3104 O O . GLN B 1 180 ? -5.227 -6.371 -16.797 1 91.38 180 GLN B O 1
ATOM 3109 N N . GLU B 1 181 ? -3.791 -6.938 -18.438 1 91.44 181 GLU B N 1
ATOM 3110 C CA . GLU B 1 181 ? -4.039 -8.375 -18.328 1 91.44 181 GLU B CA 1
ATOM 3111 C C . GLU B 1 181 ? -2.73 -9.148 -18.203 1 91.44 181 GLU B C 1
ATOM 3113 O O . GLU B 1 181 ? -1.712 -8.758 -18.781 1 91.44 181 GLU B O 1
ATOM 3118 N N . LEU B 1 182 ? -2.797 -10.203 -17.469 1 95.94 182 LEU B N 1
ATOM 3119 C CA . LEU B 1 182 ? -1.634 -11.062 -17.281 1 95.94 182 LEU B CA 1
ATOM 3120 C C . LEU B 1 182 ? -1.934 -12.492 -17.719 1 95.94 182 LEU B C 1
ATOM 3122 O O . LEU B 1 182 ? -2.861 -13.117 -17.219 1 95.94 182 LEU B O 1
ATOM 3126 N N . ALA B 1 183 ? -1.192 -12.977 -18.625 1 96.5 183 ALA B N 1
ATOM 3127 C CA . ALA B 1 183 ? -1.353 -14.352 -19.094 1 96.5 183 ALA B CA 1
ATOM 3128 C C . ALA B 1 183 ? -0.809 -15.344 -18.062 1 96.5 183 ALA B C 1
ATOM 3130 O O . ALA B 1 183 ? 0.135 -15.039 -17.344 1 96.5 183 ALA B O 1
ATOM 3131 N N . THR B 1 184 ? -1.369 -16.484 -18.047 1 97.69 184 THR B N 1
ATOM 3132 C CA . THR B 1 184 ? -0.88 -17.547 -17.156 1 97.69 184 THR B CA 1
ATOM 3133 C C . THR B 1 184 ? 0.499 -18.016 -17.594 1 97.69 184 THR B C 1
ATOM 3135 O O . THR B 1 184 ? 0.75 -18.188 -18.797 1 97.69 184 THR B O 1
ATOM 3138 N N . GLY B 1 185 ? 1.384 -18.141 -16.656 1 97.62 185 GLY B N 1
ATOM 3139 C CA . GLY B 1 185 ? 2.662 -18.812 -16.875 1 97.62 185 GLY B CA 1
ATOM 3140 C C . GLY B 1 185 ? 3.646 -17.969 -17.656 1 97.62 185 GLY B C 1
ATOM 3141 O O . GLY B 1 185 ? 4.617 -18.5 -18.203 1 97.62 185 GLY B O 1
ATOM 3142 N N . VAL B 1 186 ? 3.43 -16.688 -17.812 1 98.06 186 VAL B N 1
ATOM 3143 C CA . VAL B 1 186 ? 4.32 -15.828 -18.578 1 98.06 186 VAL B CA 1
ATOM 3144 C C . VAL B 1 186 ? 5.094 -14.906 -17.641 1 98.06 186 VAL B C 1
ATOM 3146 O O . VAL B 1 186 ? 4.512 -14 -17.031 1 98.06 186 VAL B O 1
ATOM 3149 N N . PRO B 1 187 ? 6.402 -15.039 -17.578 1 98.62 187 PRO B N 1
ATOM 3150 C CA . PRO B 1 187 ? 7.191 -14.242 -16.641 1 98.62 187 PRO B CA 1
ATOM 3151 C C . PRO B 1 187 ? 7.324 -12.781 -17.062 1 98.62 187 PRO B C 1
ATOM 3153 O O . PRO B 1 187 ? 7.473 -12.5 -18.266 1 98.62 187 PRO B O 1
ATOM 3156 N N . ILE B 1 188 ? 7.238 -11.867 -16.188 1 98.56 188 ILE B N 1
ATOM 3157 C CA . ILE B 1 188 ? 7.586 -10.453 -16.312 1 98.56 188 ILE B CA 1
ATOM 3158 C C . ILE B 1 188 ? 8.82 -10.148 -15.469 1 98.56 188 ILE B C 1
ATOM 3160 O O . ILE B 1 188 ? 8.828 -10.406 -14.266 1 98.56 188 ILE B O 1
ATOM 3164 N N . ILE B 1 189 ? 9.852 -9.617 -16.047 1 98.56 189 ILE B N 1
ATOM 3165 C CA . ILE B 1 189 ? 11.109 -9.328 -15.359 1 98.56 189 ILE B CA 1
ATOM 3166 C C . ILE B 1 189 ? 11.273 -7.82 -15.195 1 98.56 189 ILE B C 1
ATOM 3168 O O . ILE B 1 189 ? 11.266 -7.082 -16.188 1 98.56 189 ILE B O 1
ATOM 3172 N N . TYR B 1 190 ? 11.367 -7.344 -13.992 1 98.69 190 TYR B N 1
ATOM 3173 C CA . TYR B 1 190 ? 11.703 -5.957 -13.68 1 98.69 190 TYR B CA 1
ATOM 3174 C C . TYR B 1 190 ? 13.141 -5.844 -13.188 1 98.69 190 TYR B C 1
ATOM 3176 O O . TYR B 1 190 ? 13.602 -6.656 -12.383 1 98.69 190 TYR B O 1
ATOM 3184 N N . GLU B 1 191 ? 13.82 -4.898 -13.656 1 98.5 191 GLU B N 1
ATOM 3185 C CA . GLU B 1 191 ? 15.062 -4.422 -13.047 1 98.5 191 GLU B CA 1
ATOM 3186 C C . GLU B 1 191 ? 14.891 -3.031 -12.445 1 98.5 191 GLU B C 1
ATOM 3188 O O . GLU B 1 191 ? 14.211 -2.182 -13.023 1 98.5 191 GLU B O 1
ATOM 3193 N N . PHE B 1 192 ? 15.547 -2.803 -11.328 1 98.44 192 PHE B N 1
ATOM 3194 C CA . PHE B 1 192 ? 15.328 -1.556 -10.602 1 98.44 192 PHE B CA 1
ATOM 3195 C C . PHE B 1 192 ? 16.641 -0.788 -10.438 1 98.44 192 PHE B C 1
ATOM 3197 O O . PHE B 1 192 ? 17.703 -1.39 -10.336 1 98.44 192 PHE B O 1
ATOM 3204 N N . ASN B 1 193 ? 16.5 0.567 -10.352 1 97.94 193 ASN B N 1
ATOM 3205 C CA . ASN B 1 193 ? 17.578 1.431 -9.875 1 97.94 193 ASN B CA 1
ATOM 3206 C C . ASN B 1 193 ? 17.734 1.341 -8.367 1 97.94 193 ASN B C 1
ATOM 3208 O O . ASN B 1 193 ? 16.922 0.724 -7.68 1 97.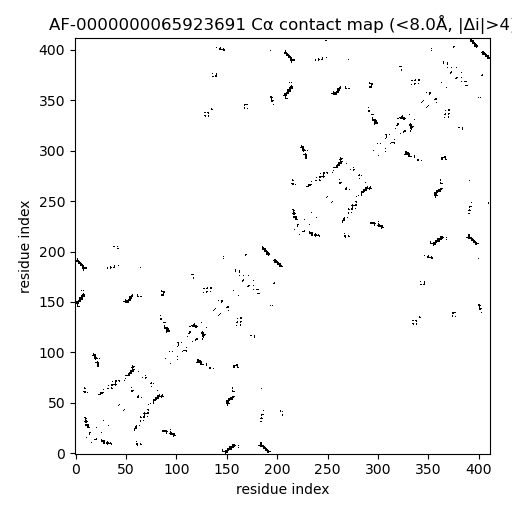94 193 ASN B O 1
ATOM 3212 N N . ALA B 1 194 ? 18.75 1.916 -7.848 1 96.88 194 ALA B N 1
ATOM 3213 C CA . ALA B 1 194 ? 19.031 1.893 -6.414 1 96.88 194 ALA B CA 1
ATOM 3214 C C . ALA B 1 194 ? 17.953 2.623 -5.629 1 96.88 194 ALA B C 1
ATOM 3216 O O . ALA B 1 194 ? 17.812 2.428 -4.418 1 96.88 194 ALA B O 1
ATOM 3217 N N . ASP B 1 195 ? 17.188 3.484 -6.352 1 96.81 195 ASP B N 1
ATOM 3218 C CA . ASP B 1 195 ? 16.156 4.266 -5.676 1 96.81 195 ASP B CA 1
ATOM 3219 C C . ASP B 1 195 ? 14.789 3.633 -5.855 1 96.81 195 ASP B C 1
ATOM 3221 O O . ASP B 1 195 ? 13.766 4.301 -5.695 1 96.81 195 ASP B O 1
ATOM 3225 N N . SER B 1 196 ? 14.703 2.352 -6.309 1 96.88 196 SER B N 1
ATOM 3226 C CA . SER B 1 196 ? 13.508 1.516 -6.43 1 96.88 196 SER B CA 1
ATOM 3227 C C . SER B 1 196 ? 12.711 1.871 -7.68 1 96.88 196 SER B C 1
ATOM 3229 O O . SER B 1 196 ? 11.656 1.282 -7.938 1 96.88 196 SER B O 1
ATOM 3231 N N . THR B 1 197 ? 13.242 2.863 -8.453 1 97.94 197 THR B N 1
ATOM 3232 C CA . THR B 1 197 ? 12.562 3.131 -9.719 1 97.94 197 THR B CA 1
ATOM 3233 C C . THR B 1 197 ? 12.891 2.053 -10.75 1 97.94 197 THR B C 1
ATOM 3235 O O . THR B 1 197 ? 13.922 1.391 -10.648 1 97.94 197 THR B O 1
ATOM 3238 N N . ILE B 1 198 ? 12.062 1.899 -11.719 1 98.06 198 ILE B N 1
ATOM 3239 C CA . ILE B 1 198 ? 12.203 0.833 -12.703 1 98.06 198 ILE B CA 1
ATOM 3240 C C . ILE B 1 198 ? 13.258 1.222 -13.734 1 98.06 198 ILE B C 1
ATOM 3242 O O . ILE B 1 198 ? 13.188 2.305 -14.32 1 98.06 198 ILE B O 1
ATOM 3246 N N . LEU B 1 199 ? 14.219 0.386 -13.883 1 98.25 199 LEU B N 1
ATOM 3247 C CA . LEU B 1 199 ? 15.258 0.518 -14.906 1 98.25 199 LEU B CA 1
ATOM 3248 C C . LEU B 1 199 ? 14.805 -0.102 -16.219 1 98.25 199 LEU B C 1
ATOM 3250 O O . LEU B 1 199 ? 14.984 0.49 -17.281 1 98.25 199 LEU B O 1
ATOM 3254 N N . SER B 1 200 ? 14.188 -1.298 -16.156 1 98.06 200 SER B N 1
ATOM 3255 C CA . SER B 1 200 ? 13.703 -1.982 -17.344 1 98.06 200 SER B CA 1
ATOM 3256 C C . SER B 1 200 ? 12.586 -2.969 -17 1 98.06 200 SER B C 1
ATOM 3258 O O . SER B 1 200 ? 12.43 -3.361 -15.844 1 98.06 200 SER B O 1
ATOM 3260 N N . LYS B 1 201 ? 11.797 -3.303 -17.953 1 98 201 LYS B N 1
ATOM 3261 C CA . LYS B 1 201 ? 10.727 -4.297 -17.922 1 98 201 LYS B CA 1
ATOM 3262 C C . LYS B 1 201 ? 10.773 -5.191 -19.156 1 98 201 LYS B C 1
ATOM 3264 O O . LYS B 1 201 ? 10.812 -4.699 -20.297 1 98 201 LYS B O 1
ATOM 3269 N N . LYS B 1 202 ? 10.797 -6.508 -18.891 1 97.44 202 LYS B N 1
ATOM 3270 C CA . LYS B 1 202 ? 10.805 -7.477 -19.984 1 97.44 202 LYS B CA 1
ATOM 3271 C C . LYS B 1 202 ? 9.773 -8.578 -19.766 1 97.44 202 LYS B C 1
ATOM 3273 O O . LYS B 1 202 ? 9.656 -9.102 -18.656 1 97.44 202 LYS B O 1
ATOM 3278 N N . ILE B 1 203 ? 9.031 -8.875 -20.781 1 97.06 203 ILE B N 1
ATOM 3279 C CA . ILE B 1 203 ? 8.094 -10 -20.75 1 97.06 203 ILE B CA 1
ATOM 3280 C C . ILE B 1 203 ? 8.648 -11.148 -21.578 1 97.06 203 ILE B C 1
ATOM 3282 O O . ILE B 1 203 ? 9.047 -10.961 -22.734 1 97.06 203 ILE B O 1
ATOM 3286 N N . ILE B 1 204 ? 8.719 -12.297 -20.953 1 94.31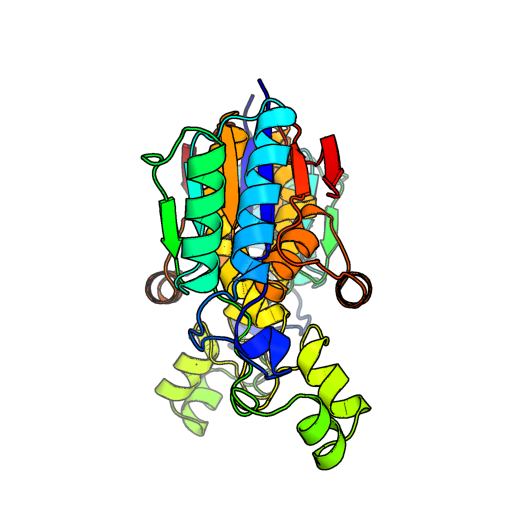 204 ILE B N 1
ATOM 3287 C CA . ILE B 1 204 ? 9.25 -13.453 -21.672 1 94.31 204 ILE B CA 1
ATOM 3288 C C . ILE B 1 204 ? 8.102 -14.297 -22.219 1 94.31 204 ILE B C 1
ATOM 3290 O O . ILE B 1 204 ? 7.449 -15.031 -21.469 1 94.31 204 ILE B O 1
ATOM 3294 N N . GLN B 1 205 ? 7.852 -14.023 -23.5 1 84.56 205 GLN B N 1
ATOM 3295 C CA . GLN B 1 205 ? 6.773 -14.758 -24.141 1 84.56 205 GLN B CA 1
ATOM 3296 C C . GLN B 1 205 ? 7.266 -16.109 -24.672 1 84.56 205 GLN B C 1
ATOM 3298 O O . GLN B 1 205 ? 8.43 -16.234 -25.062 1 84.56 205 GLN B O 1
ATOM 3303 N N . SER B 1 206 ? 6.586 -17.203 -24.375 1 69.19 206 SER B N 1
ATOM 3304 C CA . SER B 1 206 ? 6.938 -18.516 -24.922 1 69.19 206 SER B CA 1
ATOM 3305 C C . SER B 1 206 ? 6.977 -18.469 -26.453 1 69.19 206 SER B C 1
ATOM 3307 O O . SER B 1 206 ? 6.289 -17.656 -27.078 1 69.19 206 SER B O 1
#